Protein AF-A0A3M0W2T6-F1 (afdb_monomer_lite)

Secondary structure (DSSP, 8-state):
-----PPPP-PPPPPP----TT----SS--HHHHHHHHHHHHHHHHT-B-TTS-BSSHHHHSPPPTTT-TTHHHH-SS---HHHHHHHHHTT--SSHHHHHHHHHHHHHHHHHHS-TTSHHHHHHHHHHHHHHHHHHHH-GGGGSTT----PPPPPHHHHHHHHHHHHHTTS-SPP-----PPP-PPPPHHHHHHHHHHHHHHHTSGGGHHHHSPPPTTT-TTHHHH-SS---HHHHHHHHHTT---SHHHHHHHHHHHHHHHHHHSPTTSHHHHHHHHHHHHHHHHHHHTTPPPP-PPP----PPPP-----------------------HHHHHHHHHHHHTTBPPTT--GGG-SEEEEEEEE-TTSTT----EEEEEPPSSBSEEEEEEEEEGGG-EEEEEEEE-HHHHTSSSEEEEEEETTEEEPPBSSSS-BEEEEPPSEEEEEEEEEEEEPPTT---TTS-GGG-EEEEEEEEEEEEE-S--

pLDDT: mean 71.52, std 21.49, range [22.03, 97.12]

Structure (mmCIF, N/CA/C/O backbone):
data_AF-A0A3M0W2T6-F1
#
_entry.id   AF-A0A3M0W2T6-F1
#
loop_
_atom_site.group_PDB
_atom_site.id
_atom_site.type_symbol
_atom_site.label_atom_id
_atom_site.label_alt_id
_atom_site.label_comp_id
_atom_site.label_asym_id
_atom_site.label_entity_id
_atom_site.label_seq_id
_atom_site.pdbx_PDB_ins_code
_atom_site.Cartn_x
_atom_site.Cartn_y
_atom_site.Cartn_z
_atom_site.occupancy
_atom_site.B_iso_or_equiv
_atom_site.auth_seq_id
_atom_site.auth_comp_id
_atom_site.auth_asym_id
_atom_site.auth_atom_id
_atom_site.pdbx_PDB_model_num
ATOM 1 N N . MET A 1 1 ? -25.985 39.896 58.652 1.00 39.62 1 MET A N 1
ATOM 2 C CA . MET A 1 1 ? -26.669 38.615 58.377 1.00 39.62 1 MET A CA 1
ATOM 3 C C . MET A 1 1 ? -26.558 38.335 56.889 1.00 39.62 1 MET A C 1
ATOM 5 O O . MET A 1 1 ? -27.048 39.122 56.092 1.00 39.62 1 MET A O 1
ATOM 9 N N . SER A 1 2 ? -25.793 37.302 56.540 1.00 34.56 2 SER A N 1
ATOM 10 C CA . SER A 1 2 ? -25.470 36.899 55.167 1.00 34.56 2 SER A CA 1
ATOM 11 C C . SER A 1 2 ? -26.640 36.115 54.566 1.00 34.56 2 SER A C 1
ATOM 13 O O . SER A 1 2 ? -27.107 35.162 55.188 1.00 34.56 2 SER A O 1
ATOM 15 N N . ALA A 1 3 ? -27.129 36.516 53.391 1.00 34.72 3 ALA A N 1
ATOM 16 C CA . ALA A 1 3 ? -28.208 35.827 52.686 1.00 34.72 3 ALA A CA 1
ATOM 17 C C . ALA A 1 3 ? -27.635 34.999 51.525 1.00 34.72 3 ALA A C 1
ATOM 19 O O . ALA A 1 3 ? -27.348 35.513 50.444 1.00 34.72 3 ALA A O 1
ATOM 20 N N . SER A 1 4 ? -27.476 33.699 51.773 1.00 36.06 4 SER A N 1
ATOM 21 C CA . SER A 1 4 ? -27.103 32.679 50.792 1.00 36.06 4 SER A 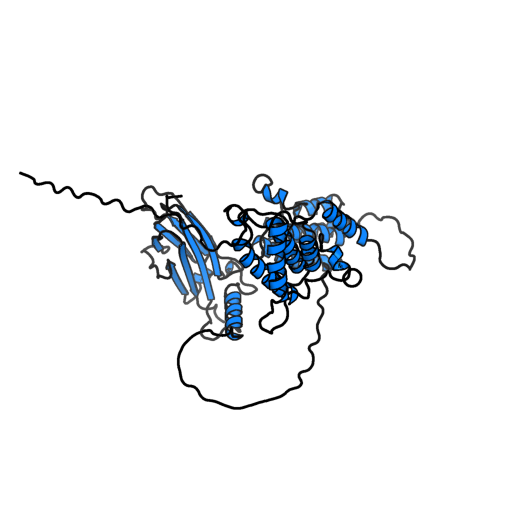CA 1
ATOM 22 C C . SER A 1 4 ? -28.200 32.484 49.739 1.00 36.06 4 SER A C 1
ATOM 24 O O . SER A 1 4 ? -29.305 32.053 50.063 1.00 36.06 4 SER A O 1
ATOM 26 N N . LYS A 1 5 ? -27.888 32.718 48.458 1.00 40.72 5 LYS A N 1
ATOM 27 C CA . LYS A 1 5 ? -28.711 32.257 47.326 1.00 40.72 5 LYS A CA 1
ATOM 28 C C . LYS A 1 5 ? -28.253 30.860 46.899 1.00 40.72 5 LYS A C 1
ATOM 30 O O . LYS A 1 5 ? -27.215 30.719 46.261 1.00 40.72 5 LYS A O 1
ATOM 35 N N . ARG A 1 6 ? -29.047 29.835 47.232 1.00 40.12 6 ARG A N 1
ATOM 36 C CA . ARG A 1 6 ? -28.992 28.508 46.595 1.00 40.12 6 ARG A CA 1
ATOM 37 C C . ARG A 1 6 ? -29.600 28.624 45.193 1.00 40.12 6 ARG A C 1
ATOM 39 O O . ARG A 1 6 ? -30.742 29.060 45.070 1.00 40.12 6 ARG A O 1
ATOM 46 N N . ARG A 1 7 ? -28.861 28.240 44.151 1.00 36.47 7 ARG A N 1
ATOM 47 C CA . ARG A 1 7 ? -29.427 27.916 42.833 1.00 36.47 7 ARG A CA 1
ATOM 48 C C . ARG A 1 7 ? -29.521 26.394 42.730 1.00 36.47 7 ARG A C 1
ATOM 50 O O . ARG A 1 7 ? -28.546 25.711 43.010 1.00 36.47 7 ARG A O 1
ATOM 57 N N . LEU A 1 8 ? -30.719 25.908 42.408 1.00 36.59 8 LEU A N 1
ATOM 58 C CA . LEU A 1 8 ? -30.988 24.529 42.007 1.00 36.59 8 LEU A CA 1
ATOM 59 C C . LEU A 1 8 ? -30.329 24.279 40.645 1.00 36.59 8 LEU A C 1
ATOM 61 O O . LEU A 1 8 ? -30.614 25.012 39.695 1.00 36.59 8 LEU A O 1
ATOM 65 N N . ASP A 1 9 ? -29.514 23.234 40.549 1.00 36.41 9 ASP A N 1
ATOM 66 C CA . ASP A 1 9 ? -29.026 22.708 39.278 1.00 36.41 9 ASP A CA 1
ATOM 67 C C . ASP A 1 9 ? -30.150 21.924 38.585 1.00 36.41 9 ASP A C 1
ATOM 69 O O . ASP A 1 9 ? -30.663 20.929 39.100 1.00 36.41 9 ASP A O 1
ATOM 73 N N . MET A 1 10 ? -30.560 22.397 37.407 1.00 39.22 10 MET A N 1
ATOM 74 C CA . MET A 1 10 ? -31.389 21.639 36.473 1.00 39.22 10 MET A CA 1
ATOM 75 C C . MET A 1 10 ? -30.482 20.641 35.750 1.00 39.22 10 MET A C 1
ATOM 77 O O . MET A 1 10 ? -29.619 21.038 34.970 1.00 39.22 10 MET A O 1
ATOM 81 N N . ALA A 1 11 ? -30.674 19.349 36.014 1.00 40.97 11 ALA A N 1
ATOM 82 C CA . ALA A 1 11 ? -29.996 18.281 35.294 1.00 40.97 11 ALA A CA 1
ATOM 83 C C . ALA A 1 11 ? -30.414 18.284 33.813 1.00 40.97 11 ALA A C 1
ATOM 85 O O . ALA A 1 11 ? -31.586 18.097 33.481 1.00 40.97 11 ALA A O 1
ATOM 86 N N . THR A 1 12 ? -29.451 18.484 32.917 1.00 40.34 12 THR A N 1
ATOM 87 C CA . THR A 1 12 ? -29.595 18.243 31.478 1.00 40.34 12 THR A CA 1
ATOM 88 C C . THR A 1 12 ? -29.694 16.733 31.219 1.00 40.34 12 THR A C 1
ATOM 90 O O . THR A 1 12 ? -28.907 15.969 31.780 1.00 40.34 12 THR A O 1
ATOM 93 N N . PRO A 1 13 ? -30.640 16.257 30.388 1.00 36.53 13 PRO A N 1
ATOM 94 C CA . PRO A 1 13 ? -30.793 14.831 30.141 1.00 36.53 13 PRO A CA 1
ATOM 95 C C . PRO A 1 13 ? -29.656 14.306 29.257 1.00 36.53 13 PRO A C 1
ATOM 97 O O . PRO A 1 13 ? -29.255 14.952 28.289 1.00 36.53 13 PRO A O 1
ATOM 100 N N . ALA A 1 14 ? -29.159 13.113 29.592 1.00 43.06 14 ALA A N 1
ATOM 101 C CA . ALA A 1 14 ? -28.154 12.390 28.819 1.00 43.06 14 ALA A CA 1
ATOM 102 C C . ALA A 1 14 ? -28.603 12.193 27.355 1.00 43.06 14 ALA A C 1
ATOM 104 O O . ALA A 1 14 ? -29.797 11.977 27.105 1.00 43.06 14 ALA A O 1
ATOM 105 N N . PRO A 1 15 ? -27.678 12.232 26.376 1.00 36.84 15 PRO A N 1
ATOM 106 C CA . PRO A 1 15 ? -28.033 12.049 24.979 1.00 36.84 15 PRO A CA 1
ATOM 107 C C . PRO A 1 15 ? -28.555 10.625 24.775 1.00 36.84 15 PRO A C 1
ATOM 109 O O . PRO A 1 15 ? -27.853 9.635 24.990 1.00 36.84 15 PRO A O 1
ATOM 112 N N . LYS A 1 16 ? -29.822 10.522 24.368 1.00 38.53 16 LYS A N 1
ATOM 113 C CA . LYS A 1 16 ? -30.429 9.264 23.938 1.00 38.53 16 LYS A CA 1
ATOM 114 C C . LYS A 1 16 ? -29.630 8.727 22.752 1.00 38.53 16 LYS A C 1
ATOM 116 O O . LYS A 1 16 ? -29.478 9.415 21.746 1.00 38.53 16 LYS A O 1
ATOM 121 N N . ARG A 1 17 ? -29.152 7.487 22.877 1.00 45.25 17 ARG A N 1
ATOM 122 C CA . ARG A 1 17 ? -28.574 6.684 21.793 1.00 45.25 17 ARG A CA 1
ATOM 123 C C . ARG A 1 17 ? -29.560 6.702 20.619 1.00 45.25 17 ARG A C 1
ATOM 125 O O . ARG A 1 17 ? -30.630 6.101 20.696 1.00 45.25 17 ARG A O 1
ATOM 132 N N . GLN A 1 18 ? -29.230 7.452 19.574 1.00 35.66 18 GLN A N 1
ATOM 133 C CA . GLN A 1 18 ? -30.055 7.560 18.379 1.00 35.66 18 GLN A CA 1
ATOM 134 C C . GLN A 1 18 ? -29.956 6.220 17.644 1.00 35.66 18 GLN A C 1
ATOM 136 O O . GLN A 1 18 ? -28.911 5.865 17.096 1.00 35.66 18 GLN A O 1
ATOM 141 N N . ARG A 1 19 ? -31.019 5.421 17.735 1.00 43.97 19 ARG A N 1
ATOM 142 C CA . ARG A 1 19 ? -31.174 4.170 16.993 1.00 43.97 19 ARG A CA 1
ATOM 143 C C . ARG A 1 19 ? -31.116 4.543 15.505 1.00 43.97 19 ARG A C 1
ATOM 145 O O . ARG A 1 19 ? -31.880 5.399 15.077 1.00 43.97 19 ARG A O 1
ATOM 152 N N . ARG A 1 20 ? -30.151 3.997 14.755 1.00 41.75 20 ARG A N 1
ATOM 153 C CA . ARG A 1 20 ? -29.981 4.269 13.316 1.00 41.75 20 ARG A CA 1
ATOM 154 C C . ARG A 1 20 ? -31.246 3.808 12.585 1.00 41.75 20 ARG A C 1
ATOM 156 O O . ARG A 1 20 ? -31.515 2.614 12.563 1.00 41.75 20 ARG A O 1
ATOM 163 N N . GLU A 1 21 ? -32.023 4.743 12.049 1.00 42.97 21 GLU A N 1
ATOM 164 C CA . GLU A 1 21 ? -33.381 4.478 11.547 1.00 42.97 21 GLU A CA 1
ATOM 165 C C . GLU A 1 21 ? -33.466 3.806 10.160 1.00 42.97 21 GLU A C 1
ATOM 167 O O . GLU A 1 21 ? -34.556 3.396 9.793 1.00 42.97 21 GLU A O 1
ATOM 172 N N . ASP A 1 22 ? -32.371 3.564 9.425 1.00 54.69 22 ASP A N 1
ATOM 173 C CA . ASP A 1 22 ? -32.460 3.095 8.020 1.00 54.69 22 ASP A CA 1
ATOM 174 C C . ASP A 1 22 ? -31.699 1.794 7.708 1.00 54.69 22 ASP A C 1
ATOM 176 O O . ASP A 1 22 ? -31.161 1.597 6.614 1.00 54.69 22 ASP A O 1
ATOM 180 N N . ASN A 1 23 ? -31.635 0.882 8.667 1.00 55.94 23 ASN A N 1
ATOM 181 C CA . ASN A 1 23 ? -31.077 -0.445 8.440 1.00 55.94 23 ASN A CA 1
ATOM 182 C C . ASN A 1 23 ? -32.161 -1.369 7.858 1.00 55.94 23 ASN A C 1
ATOM 184 O O . ASN A 1 23 ? -33.242 -1.482 8.424 1.00 55.94 23 ASN A O 1
ATOM 188 N N . HIS A 1 24 ? -31.898 -1.991 6.704 1.00 68.94 24 HIS A N 1
ATOM 189 C CA . HIS A 1 24 ? -32.890 -2.751 5.920 1.00 68.94 24 HIS A CA 1
ATOM 190 C C . HIS A 1 24 ? -32.665 -4.272 5.982 1.00 68.94 24 HIS A C 1
ATOM 192 O O . HIS A 1 24 ? -33.065 -5.001 5.067 1.00 68.94 24 HIS A O 1
ATOM 198 N N . TRP A 1 25 ? -31.984 -4.764 7.016 1.00 74.12 25 TRP A N 1
ATOM 199 C CA . TRP A 1 25 ? -31.861 -6.203 7.231 1.00 74.12 25 TRP A CA 1
ATOM 200 C C . TRP A 1 25 ? -33.131 -6.780 7.876 1.00 74.12 25 TRP A C 1
ATOM 202 O O . TRP A 1 25 ? -33.803 -6.084 8.636 1.00 74.12 25 TRP A O 1
ATOM 212 N N . PRO A 1 26 ? -33.490 -8.036 7.557 1.00 71.19 26 PRO A N 1
ATOM 213 C CA . PRO A 1 26 ? -34.607 -8.732 8.197 1.00 71.19 26 PRO A CA 1
ATOM 214 C C . PRO A 1 26 ? -34.342 -8.954 9.696 1.00 71.19 26 PRO A C 1
ATOM 216 O O . PRO A 1 26 ? -33.192 -9.116 10.102 1.00 71.19 26 PRO A O 1
ATOM 219 N N . ASP A 1 27 ? -35.407 -9.052 10.502 1.00 72.69 27 ASP A N 1
ATOM 220 C CA . ASP A 1 27 ? -35.320 -9.356 11.946 1.00 72.69 27 ASP A CA 1
ATOM 221 C C . ASP A 1 27 ? -34.632 -10.702 12.232 1.00 72.69 27 ASP A C 1
ATOM 223 O O . ASP A 1 27 ? -34.119 -10.945 13.323 1.00 72.69 27 ASP A O 1
ATOM 227 N N . THR A 1 28 ? -34.637 -11.613 11.259 1.00 81.19 28 THR A N 1
ATOM 228 C CA . THR A 1 28 ? -33.917 -12.884 11.320 1.00 81.19 28 THR A CA 1
ATOM 229 C C . THR A 1 28 ? -33.245 -13.137 9.983 1.00 81.19 28 THR A C 1
ATOM 231 O O . THR A 1 28 ? -33.900 -13.166 8.941 1.00 81.19 28 THR A O 1
ATOM 234 N N . GLU A 1 29 ? -31.931 -13.329 10.019 1.00 89.06 29 GLU A N 1
ATOM 235 C CA . GLU A 1 29 ? -31.155 -13.698 8.845 1.00 89.06 29 GLU A CA 1
ATOM 236 C C . GLU A 1 29 ? -31.266 -15.208 8.594 1.00 89.06 29 GLU A C 1
ATOM 238 O O . GLU A 1 29 ? -30.839 -16.033 9.401 1.00 89.06 29 GLU A O 1
ATOM 243 N N . THR A 1 30 ? -31.874 -15.562 7.464 1.00 92.69 30 THR A N 1
ATOM 244 C CA . THR A 1 30 ? -32.002 -16.935 6.948 1.00 92.69 30 THR A CA 1
ATOM 245 C C . THR A 1 30 ? -31.471 -17.029 5.522 1.00 92.69 30 THR A C 1
ATOM 247 O O . THR A 1 30 ? -31.400 -16.019 4.817 1.00 92.69 30 THR A O 1
ATOM 250 N N . ALA A 1 31 ? -31.202 -18.247 5.044 1.00 92.88 31 ALA A N 1
ATOM 251 C CA . ALA A 1 31 ? -30.764 -18.480 3.670 1.00 92.88 31 ALA A CA 1
ATOM 252 C C . ALA A 1 31 ? -31.720 -17.875 2.621 1.00 92.88 31 ALA A C 1
ATOM 254 O O . ALA A 1 31 ? -31.253 -17.317 1.627 1.00 92.88 31 ALA A O 1
ATOM 255 N N . GLU A 1 32 ? -33.042 -17.905 2.835 1.00 92.81 32 GLU A N 1
ATOM 256 C CA . GLU A 1 32 ? -34.013 -17.291 1.917 1.00 92.81 32 GLU A CA 1
ATOM 257 C C . GLU A 1 32 ? -33.889 -15.764 1.898 1.00 92.81 32 GLU A C 1
ATOM 259 O O . GLU A 1 32 ? -33.877 -15.143 0.831 1.00 92.81 32 GLU A O 1
ATOM 264 N N . THR A 1 33 ? -33.756 -15.140 3.071 1.00 93.12 33 THR A N 1
ATOM 265 C CA . THR A 1 33 ? -33.615 -13.680 3.173 1.00 93.12 33 THR A CA 1
ATOM 266 C C . THR A 1 33 ? -32.267 -13.181 2.642 1.00 93.12 33 THR A C 1
ATOM 268 O O . THR A 1 33 ? -32.219 -12.160 1.947 1.00 93.12 33 THR A O 1
ATOM 271 N N . THR A 1 34 ? -31.185 -13.930 2.883 1.00 95.06 34 THR A N 1
ATOM 272 C CA . THR A 1 34 ? -29.858 -13.708 2.297 1.00 95.06 34 THR A CA 1
ATOM 273 C C . THR A 1 34 ? -29.924 -13.831 0.779 1.00 95.06 34 THR A C 1
ATOM 275 O O . THR A 1 34 ? -29.408 -12.967 0.074 1.00 95.06 34 THR A O 1
ATOM 278 N N . THR A 1 35 ? -30.624 -14.846 0.263 1.00 95.69 35 THR A N 1
ATOM 279 C CA . THR A 1 35 ? -30.839 -15.048 -1.177 1.00 95.69 35 THR A CA 1
ATOM 280 C C . THR A 1 35 ? -31.568 -13.863 -1.797 1.00 95.69 35 THR A C 1
ATOM 282 O O . THR A 1 35 ? -31.070 -13.255 -2.745 1.00 95.69 35 THR A O 1
ATOM 285 N N . ALA A 1 36 ? -32.706 -13.463 -1.227 1.00 95.56 36 ALA A N 1
ATOM 286 C CA . ALA A 1 36 ? -33.485 -12.334 -1.725 1.00 95.56 36 ALA A CA 1
ATOM 287 C C . ALA A 1 36 ? -32.683 -11.020 -1.714 1.00 95.56 36 ALA A C 1
ATOM 289 O O . ALA A 1 36 ? -32.760 -10.231 -2.657 1.00 95.56 36 ALA A O 1
ATOM 290 N N . THR A 1 37 ? -31.895 -10.779 -0.665 1.00 95.31 37 THR A N 1
ATOM 291 C CA . THR A 1 37 ? -31.088 -9.557 -0.518 1.00 95.31 37 THR A CA 1
ATOM 292 C C . THR A 1 37 ? -29.864 -9.563 -1.435 1.00 95.31 37 THR A C 1
ATOM 294 O O . THR A 1 37 ? -29.599 -8.569 -2.113 1.00 95.31 37 THR A O 1
ATOM 297 N N . GLY A 1 38 ? -29.168 -10.696 -1.544 1.00 96.06 38 GLY A N 1
ATOM 298 C CA . GLY A 1 38 ? -28.050 -10.877 -2.467 1.00 96.06 38 GLY A CA 1
ATOM 299 C C . GLY A 1 38 ? -28.473 -10.719 -3.928 1.00 96.06 38 GLY A C 1
ATOM 300 O O . GLY A 1 38 ? -27.833 -9.980 -4.673 1.00 96.06 38 GLY A O 1
ATOM 301 N N . LEU A 1 39 ? -29.605 -11.304 -4.338 1.00 96.25 39 LEU A N 1
ATOM 302 C CA . LEU A 1 39 ? -30.125 -11.161 -5.705 1.00 96.25 39 LEU A CA 1
ATOM 303 C C . LEU A 1 39 ? -30.499 -9.711 -6.046 1.00 96.25 39 LEU A C 1
ATOM 305 O O . LEU A 1 39 ? -30.279 -9.273 -7.178 1.00 96.25 39 LEU A O 1
ATOM 309 N N . LYS A 1 40 ? -30.993 -8.925 -5.077 1.00 96.31 40 LYS A N 1
ATOM 310 C CA . LYS A 1 40 ? -31.205 -7.477 -5.270 1.00 96.31 40 LYS A CA 1
ATOM 311 C C . LYS A 1 40 ? -29.896 -6.761 -5.607 1.00 96.31 40 LYS A C 1
ATOM 313 O O . LYS A 1 40 ? -29.878 -5.954 -6.540 1.00 96.31 40 LYS A O 1
ATOM 318 N N . PHE A 1 41 ? -28.810 -7.078 -4.899 1.00 97.00 41 PHE A N 1
ATOM 319 C CA . PHE A 1 41 ? -27.490 -6.519 -5.194 1.00 97.00 41 PHE A CA 1
ATOM 320 C C . PHE A 1 41 ? -26.983 -6.944 -6.577 1.00 97.00 41 PHE A C 1
ATOM 322 O O . PHE A 1 41 ? -26.554 -6.093 -7.353 1.00 97.00 41 PHE A O 1
ATOM 329 N N . ILE A 1 42 ? -27.087 -8.230 -6.926 1.00 97.12 42 ILE A N 1
ATOM 330 C CA . ILE A 1 42 ? -26.665 -8.746 -8.240 1.00 97.12 42 ILE A CA 1
ATOM 331 C C . ILE A 1 42 ? -27.432 -8.043 -9.369 1.00 97.12 42 ILE A C 1
ATOM 333 O O . ILE A 1 42 ? -26.832 -7.581 -10.342 1.00 97.12 42 ILE A O 1
ATOM 337 N N . ALA A 1 43 ? -28.746 -7.867 -9.216 1.00 95.19 43 ALA A N 1
ATOM 338 C CA . ALA A 1 43 ? -29.568 -7.151 -10.184 1.00 95.19 43 ALA A CA 1
ATOM 339 C C . ALA A 1 43 ? -29.186 -5.663 -10.298 1.00 95.19 43 ALA A C 1
ATOM 341 O O . ALA A 1 43 ? -29.167 -5.112 -11.401 1.00 95.19 43 ALA A O 1
ATOM 342 N N . GLN A 1 44 ? -28.863 -5.000 -9.181 1.00 95.50 44 GLN A N 1
ATOM 343 C CA . GLN A 1 44 ? -28.337 -3.631 -9.188 1.00 95.50 44 GLN A CA 1
ATOM 344 C C . GLN A 1 44 ? -26.992 -3.554 -9.924 1.00 95.50 44 GLN A C 1
ATOM 346 O O . GLN A 1 44 ? -26.766 -2.633 -10.712 1.00 95.50 44 GLN A O 1
ATOM 351 N N . LEU A 1 45 ? -26.115 -4.533 -9.707 1.00 94.44 45 LEU A N 1
ATOM 352 C CA . LEU A 1 45 ? -24.791 -4.579 -10.312 1.00 94.44 45 LEU A CA 1
ATOM 353 C C . LEU A 1 45 ? -24.861 -4.785 -11.831 1.00 94.44 45 LEU A C 1
ATOM 355 O O . LEU A 1 45 ? -24.203 -4.062 -12.572 1.00 94.44 45 LEU A O 1
ATOM 359 N N . LYS A 1 46 ? -25.733 -5.686 -12.303 1.00 93.44 46 LYS A N 1
ATOM 360 C CA . LYS A 1 46 ? -25.980 -5.928 -13.738 1.00 93.44 46 LYS A CA 1
ATOM 361 C C . LYS A 1 46 ? -26.506 -4.698 -14.487 1.00 93.44 46 LYS A C 1
ATOM 363 O O . LYS A 1 46 ? -26.267 -4.570 -15.682 1.00 93.44 46 LYS A O 1
ATOM 368 N N . ARG A 1 47 ? -27.192 -3.779 -13.797 1.00 94.06 47 ARG A N 1
ATOM 369 C CA . ARG A 1 47 ? -27.664 -2.500 -14.366 1.00 94.06 47 ARG A CA 1
ATOM 370 C C . ARG A 1 47 ? -26.665 -1.351 -14.222 1.00 94.06 47 ARG A C 1
ATOM 372 O O . ARG A 1 47 ? -26.929 -0.259 -14.715 1.00 94.06 47 ARG A O 1
ATOM 379 N N . SER A 1 48 ? -25.557 -1.557 -13.515 1.00 90.88 48 SER A N 1
ATOM 380 C CA . SER A 1 48 ? -24.587 -0.496 -13.256 1.00 90.88 48 SER A CA 1
ATOM 381 C C . SER A 1 48 ? -23.727 -0.224 -14.489 1.00 90.88 48 SER A C 1
ATOM 383 O O . SER A 1 48 ? -23.188 -1.143 -15.110 1.00 90.88 48 SER A O 1
ATOM 385 N N . THR A 1 49 ? -23.568 1.057 -14.816 1.00 91.25 49 THR A N 1
ATOM 386 C CA . THR A 1 49 ? -22.757 1.522 -15.944 1.00 91.25 49 THR A CA 1
ATOM 387 C C . THR A 1 49 ? -21.681 2.499 -15.487 1.00 91.25 49 THR A C 1
ATOM 389 O O . THR A 1 49 ? -21.790 3.132 -14.433 1.00 91.25 49 THR A O 1
ATOM 392 N N . ASP A 1 50 ? -20.632 2.649 -16.287 1.00 82.62 50 ASP A N 1
ATOM 393 C CA . ASP A 1 50 ? -19.675 3.734 -16.123 1.00 82.62 50 ASP A CA 1
ATOM 394 C C . ASP A 1 50 ? -20.230 5.068 -16.664 1.00 82.62 50 ASP A C 1
ATOM 396 O O . ASP A 1 50 ? -21.383 5.174 -17.090 1.00 82.62 50 ASP A O 1
ATOM 400 N N . LYS A 1 51 ? -19.395 6.115 -16.643 1.00 82.31 51 LYS A N 1
ATOM 401 C CA . LYS A 1 51 ? -19.768 7.467 -17.097 1.00 82.31 51 LYS A CA 1
ATOM 402 C C . LYS A 1 51 ? -20.099 7.544 -18.593 1.00 82.31 51 LYS A C 1
ATOM 404 O O . LYS A 1 51 ? -20.704 8.522 -19.014 1.00 82.31 51 LYS A O 1
ATOM 409 N N . SER A 1 52 ? -19.674 6.560 -19.382 1.00 83.19 52 SER A N 1
ATOM 410 C CA . SER A 1 52 ? -19.959 6.463 -20.814 1.00 83.19 52 SER A CA 1
ATOM 411 C C . SER A 1 52 ? -21.219 5.647 -21.119 1.00 83.19 52 SER A C 1
ATOM 413 O O . SER A 1 52 ? -21.628 5.571 -22.272 1.00 83.19 52 SER A O 1
ATOM 415 N N . GLY A 1 53 ? -21.850 5.052 -20.098 1.00 86.12 53 GLY A N 1
ATOM 416 C CA . GLY A 1 53 ? -22.996 4.156 -20.262 1.00 86.12 53 GLY A CA 1
ATOM 417 C C . GLY A 1 53 ? -22.610 2.698 -20.538 1.00 86.12 53 GLY A C 1
ATOM 418 O O . GLY A 1 53 ? -23.494 1.867 -20.729 1.00 86.12 53 GLY A O 1
ATOM 419 N N . ARG A 1 54 ? -21.316 2.353 -20.520 1.00 91.69 54 ARG A N 1
ATOM 420 C CA . ARG A 1 54 ? -20.841 0.971 -20.675 1.00 91.69 54 ARG A CA 1
ATOM 421 C C . ARG A 1 54 ? -21.100 0.183 -19.390 1.00 91.69 54 ARG A C 1
ATOM 423 O O . ARG A 1 54 ? -20.813 0.667 -18.295 1.00 91.69 54 ARG A O 1
ATOM 430 N N . GLY A 1 55 ? -21.641 -1.027 -19.513 1.00 87.50 55 GLY A N 1
ATOM 431 C CA . GLY A 1 55 ? -21.882 -1.916 -18.372 1.00 87.50 55 GLY A CA 1
ATOM 432 C C . GLY A 1 55 ? -20.578 -2.358 -17.705 1.00 87.50 55 GLY A C 1
ATOM 433 O O . GLY A 1 55 ? -19.657 -2.793 -18.387 1.00 87.50 55 GLY A O 1
ATOM 434 N N . ILE A 1 56 ? -20.509 -2.276 -16.374 1.00 89.75 56 ILE A N 1
ATOM 435 C CA . ILE A 1 56 ? -19.266 -2.550 -15.622 1.00 89.75 56 ILE A CA 1
ATOM 436 C C . ILE A 1 56 ? -19.099 -4.020 -15.220 1.00 89.75 56 ILE A C 1
ATOM 438 O O . ILE A 1 56 ? -18.013 -4.433 -14.833 1.00 89.75 56 ILE A O 1
ATOM 442 N N . VAL A 1 57 ? -20.174 -4.815 -15.263 1.00 90.38 57 VAL A N 1
ATOM 443 C CA . VAL A 1 57 ? -20.158 -6.194 -14.741 1.00 90.38 57 VAL A CA 1
ATOM 444 C C . VAL A 1 57 ? -19.821 -7.244 -15.798 1.00 90.38 57 VAL A C 1
ATOM 446 O O . VAL A 1 57 ? -19.559 -8.386 -15.438 1.00 90.38 57 VAL A O 1
ATOM 449 N N . GLY A 1 58 ? -19.801 -6.875 -17.084 1.00 86.31 58 GLY A N 1
ATOM 450 C CA . GLY A 1 58 ? -19.703 -7.826 -18.198 1.00 86.31 58 GLY A CA 1
ATOM 451 C C . GLY A 1 58 ? -18.540 -8.815 -18.064 1.00 86.31 58 GLY A C 1
ATOM 452 O O . GLY A 1 58 ? -18.757 -10.017 -18.154 1.00 86.31 58 GLY A O 1
ATOM 453 N N . ALA A 1 59 ? -17.339 -8.325 -17.740 1.00 86.94 59 ALA A N 1
ATOM 454 C CA . ALA A 1 59 ? -16.134 -9.149 -17.572 1.00 86.94 59 ALA A CA 1
ATOM 455 C C . ALA A 1 59 ? -16.105 -10.004 -16.284 1.00 86.94 59 ALA A C 1
ATOM 457 O O . ALA A 1 59 ? -15.156 -10.750 -16.066 1.00 86.94 59 ALA A O 1
ATOM 458 N N . PHE A 1 60 ? -17.110 -9.873 -15.414 1.00 92.25 60 PHE A N 1
ATOM 459 C CA . PHE A 1 60 ? -17.201 -10.560 -14.122 1.00 92.25 60 PHE A CA 1
ATOM 460 C C . PHE A 1 60 ? -18.347 -11.570 -14.072 1.00 92.25 60 PHE A C 1
ATOM 462 O O . PHE A 1 60 ? -18.463 -12.288 -13.079 1.00 92.25 60 PHE A O 1
ATOM 469 N N . LEU A 1 61 ? -19.214 -11.604 -15.093 1.00 83.38 61 LEU A N 1
ATOM 470 C CA . LEU A 1 61 ? -20.352 -12.523 -15.153 1.00 83.38 61 LEU A CA 1
ATOM 471 C C . LEU A 1 61 ? -19.866 -13.965 -15.131 1.00 83.38 61 LEU A C 1
ATOM 473 O O . LEU A 1 61 ? -20.161 -14.703 -14.191 1.00 83.38 61 LEU A O 1
ATOM 477 N N . ASP A 1 62 ? -19.024 -14.309 -16.095 1.00 85.25 62 ASP A N 1
ATOM 478 C CA . ASP A 1 62 ? -18.522 -15.659 -16.285 1.00 85.25 62 ASP A CA 1
ATOM 479 C C . ASP A 1 62 ? -17.004 -15.694 -16.131 1.00 85.25 62 ASP A C 1
ATOM 481 O O . ASP A 1 62 ? -16.313 -14.682 -16.266 1.00 85.25 62 ASP A O 1
ATOM 485 N N . LEU A 1 63 ? -16.481 -16.870 -15.787 1.00 76.12 63 LEU A N 1
ATOM 486 C CA . LEU A 1 63 ? -15.040 -17.052 -15.703 1.00 76.12 63 LEU A CA 1
ATOM 487 C C . LEU A 1 63 ? -14.413 -16.958 -17.105 1.00 76.12 63 LEU A C 1
ATOM 489 O O . LEU A 1 63 ? -15.029 -17.429 -18.063 1.00 76.12 63 LEU A O 1
ATOM 493 N N . PRO A 1 64 ? -13.175 -16.438 -17.230 1.00 78.75 64 PRO A N 1
ATOM 494 C CA . PRO A 1 64 ? -12.431 -16.504 -18.485 1.00 78.75 64 PRO A CA 1
ATOM 495 C C . PRO A 1 64 ? -12.361 -17.943 -18.999 1.00 78.75 64 PRO A C 1
ATOM 497 O O . PRO A 1 64 ? -12.216 -18.870 -18.195 1.00 78.75 64 PRO A O 1
ATOM 500 N N . ASP A 1 65 ? -12.439 -18.164 -20.311 1.00 80.44 65 ASP A N 1
ATOM 501 C CA . ASP A 1 65 ? -12.308 -19.522 -20.836 1.00 80.44 65 ASP A CA 1
ATOM 502 C C . ASP A 1 65 ? -10.940 -20.114 -20.457 1.00 80.44 65 ASP A C 1
ATOM 504 O O . ASP A 1 65 ? -9.900 -19.457 -20.522 1.00 80.44 65 ASP A O 1
ATOM 508 N N . ARG A 1 66 ? -10.938 -21.372 -20.009 1.00 70.69 66 ARG A N 1
ATOM 509 C CA . ARG A 1 66 ? -9.732 -22.027 -19.482 1.00 70.69 66 ARG A CA 1
ATOM 510 C C . ARG A 1 66 ? -8.708 -22.358 -20.566 1.00 70.69 66 ARG A C 1
ATOM 512 O O . ARG A 1 66 ? -7.529 -22.488 -20.243 1.00 70.69 66 ARG A O 1
ATOM 519 N N . HIS A 1 67 ? -9.143 -22.533 -21.807 1.00 65.81 67 HIS A N 1
ATOM 520 C CA . HIS A 1 67 ? -8.269 -22.813 -22.940 1.00 65.81 67 HIS A CA 1
ATOM 521 C C . HIS A 1 67 ? -7.679 -21.520 -23.504 1.00 65.81 67 HIS A C 1
ATOM 523 O O . HIS A 1 67 ? -6.508 -21.513 -23.874 1.00 65.81 67 HIS A O 1
ATOM 529 N N . GLU A 1 68 ? -8.459 -20.437 -23.524 1.00 60.38 68 GLU A N 1
ATOM 530 C CA . GLU A 1 68 ? -8.003 -19.113 -23.965 1.00 60.38 68 GLU A CA 1
ATOM 531 C C . GLU A 1 68 ? -7.110 -18.416 -22.927 1.00 60.38 68 GLU A C 1
ATOM 533 O O . GLU A 1 68 ? -6.112 -17.800 -23.297 1.00 60.38 68 GLU A O 1
ATOM 538 N N . TYR A 1 69 ? -7.421 -18.569 -21.635 1.00 64.62 69 TYR A N 1
ATOM 539 C CA . TYR A 1 69 ? -6.708 -17.938 -20.516 1.00 64.62 69 TYR A CA 1
ATOM 540 C C . TYR A 1 69 ? -6.167 -18.971 -19.514 1.00 64.62 69 TYR A C 1
ATOM 542 O O . TYR A 1 69 ? -6.537 -18.971 -18.335 1.00 64.62 69 TYR A O 1
ATOM 550 N N . PRO A 1 70 ? -5.289 -19.901 -19.932 1.00 66.25 70 PRO A N 1
ATOM 551 C CA . PRO A 1 70 ? -4.770 -20.938 -19.044 1.00 66.25 70 PRO A CA 1
ATOM 552 C C . PRO A 1 70 ? -3.890 -20.371 -17.919 1.00 66.25 70 PRO A C 1
ATOM 554 O O . PRO A 1 70 ? -3.789 -20.986 -16.858 1.00 66.25 70 PRO A O 1
ATOM 557 N N . ASP A 1 71 ? -3.264 -19.214 -18.135 1.00 61.97 71 ASP A N 1
ATOM 558 C CA . ASP A 1 71 ? -2.447 -18.465 -17.177 1.00 61.97 71 ASP A CA 1
ATOM 559 C C . ASP A 1 71 ? -3.286 -17.846 -16.048 1.00 61.97 71 ASP A C 1
ATOM 561 O O . ASP A 1 71 ? -2.863 -17.878 -14.890 1.00 61.97 71 ASP A O 1
ATOM 565 N N . TYR A 1 72 ? -4.515 -17.401 -16.339 1.00 65.56 72 TYR A N 1
ATOM 566 C CA . TYR A 1 72 ? -5.471 -16.963 -15.317 1.00 65.56 72 TYR A CA 1
ATOM 567 C C . TYR A 1 72 ? -5.690 -18.057 -14.264 1.00 65.56 72 TYR A C 1
ATOM 569 O O . TYR A 1 72 ? -5.583 -17.814 -13.066 1.00 65.56 72 TYR A O 1
ATOM 577 N N . TYR A 1 73 ? -5.887 -19.304 -14.699 1.00 74.19 73 TYR A N 1
ATOM 578 C CA . TYR A 1 73 ? -6.086 -20.456 -13.809 1.00 74.19 73 TYR A CA 1
ATOM 579 C C . TYR A 1 73 ? -4.798 -21.012 -13.183 1.00 74.19 73 TYR A C 1
ATOM 581 O O . TYR A 1 73 ? -4.867 -21.956 -12.386 1.00 74.19 73 TYR A O 1
ATOM 589 N N . GLN A 1 74 ? -3.634 -20.476 -13.557 1.00 66.31 74 GLN A N 1
ATOM 590 C CA . GLN A 1 74 ? -2.359 -20.744 -12.888 1.00 66.31 74 GLN A CA 1
ATOM 591 C C . GLN A 1 74 ? -2.108 -19.744 -11.760 1.00 66.31 74 GLN A C 1
ATOM 593 O O . GLN A 1 74 ? -1.571 -20.131 -10.726 1.00 66.31 74 GLN A O 1
ATOM 598 N N . GLN A 1 75 ? -2.508 -18.486 -11.950 1.00 60.75 75 GLN A N 1
ATOM 599 C CA . GLN A 1 75 ? -2.303 -17.410 -10.980 1.00 60.75 75 GLN A CA 1
ATOM 600 C C . GLN A 1 75 ? -3.444 -17.319 -9.961 1.00 60.75 75 GLN A C 1
ATOM 602 O O . GLN A 1 75 ? -3.206 -17.124 -8.771 1.00 60.75 75 GLN A O 1
ATOM 607 N N . ILE A 1 76 ? -4.689 -17.508 -10.403 1.00 74.62 76 ILE A N 1
ATOM 608 C CA . ILE A 1 76 ? -5.876 -17.343 -9.566 1.00 74.62 76 ILE A CA 1
ATOM 609 C C . ILE A 1 76 ? -6.310 -18.686 -8.981 1.00 74.62 76 ILE A C 1
ATOM 611 O O . ILE A 1 76 ? -6.839 -19.567 -9.660 1.00 74.62 76 ILE A O 1
ATOM 615 N N . ALA A 1 77 ? -6.097 -18.823 -7.671 1.00 72.94 77 ALA A N 1
ATOM 616 C CA . ALA A 1 77 ? -6.305 -20.063 -6.928 1.00 72.94 77 ALA A CA 1
ATOM 617 C C . ALA A 1 77 ? -7.754 -20.499 -6.787 1.00 72.94 77 ALA A C 1
ATOM 619 O O . ALA A 1 77 ? -8.061 -21.691 -6.839 1.00 72.94 77 ALA A O 1
ATOM 620 N N . MET A 1 78 ? -8.635 -19.526 -6.591 1.00 74.81 78 MET A N 1
ATOM 621 C CA . MET A 1 78 ? -10.055 -19.758 -6.403 1.00 74.81 78 MET A CA 1
ATOM 622 C C . MET A 1 78 ? -10.826 -18.830 -7.341 1.00 74.81 78 MET A C 1
ATOM 624 O O . MET A 1 78 ? -11.266 -17.765 -6.907 1.00 74.81 78 MET A O 1
ATOM 628 N N . PRO A 1 79 ? -10.945 -19.194 -8.633 1.00 79.94 79 PRO A N 1
ATOM 629 C CA . PRO A 1 79 ? -11.773 -18.462 -9.579 1.00 79.94 79 PRO A CA 1
ATOM 630 C C . PRO A 1 79 ? -13.227 -18.447 -9.103 1.00 79.94 79 PRO A C 1
ATOM 632 O O . PRO A 1 79 ? -13.793 -19.494 -8.787 1.00 79.94 79 PRO A O 1
ATOM 635 N N . LEU A 1 80 ? -13.820 -17.259 -9.060 1.00 80.31 80 LEU A N 1
ATOM 636 C CA . LEU A 1 80 ? -15.247 -17.049 -8.841 1.00 80.31 80 LEU A CA 1
ATOM 637 C C . LEU A 1 80 ? -15.753 -16.041 -9.866 1.00 80.31 80 LEU A C 1
ATOM 639 O O . LEU A 1 80 ? -15.016 -15.134 -10.257 1.00 80.31 80 LEU A O 1
ATOM 643 N N . SER A 1 81 ? -17.017 -16.190 -10.247 1.00 89.69 81 SER A N 1
ATOM 644 C CA . SER A 1 81 ? -17.729 -15.259 -11.115 1.00 89.69 81 SER A CA 1
ATOM 645 C C . SER A 1 81 ? -19.065 -14.851 -10.494 1.00 89.69 81 SER A C 1
ATOM 647 O O . SER A 1 81 ? -19.562 -15.495 -9.566 1.00 89.69 81 SER A O 1
ATOM 649 N N . VAL A 1 82 ? -19.658 -13.774 -11.004 1.00 90.94 82 VAL A N 1
ATOM 650 C CA . VAL A 1 82 ? -20.956 -13.266 -10.545 1.00 90.94 82 VAL A CA 1
ATOM 651 C C . VAL A 1 82 ? -22.065 -14.283 -10.828 1.00 90.94 82 VAL A C 1
ATOM 653 O O . VAL A 1 82 ? -22.903 -14.484 -9.954 1.00 90.94 82 VAL A O 1
ATOM 656 N N . THR A 1 83 ? -22.036 -14.983 -11.969 1.00 89.88 83 THR A N 1
ATOM 657 C CA . THR A 1 83 ? -22.975 -16.078 -12.281 1.00 89.88 83 THR A CA 1
ATOM 658 C C . THR A 1 83 ? -22.884 -17.200 -11.241 1.00 89.88 83 THR A C 1
ATOM 660 O O . THR A 1 83 ? -23.901 -17.631 -10.710 1.00 89.88 83 THR A O 1
ATOM 663 N N . MET A 1 84 ? -21.672 -17.623 -10.852 1.00 92.12 84 MET A N 1
ATOM 664 C CA . MET A 1 84 ? -21.501 -18.666 -9.826 1.00 92.12 84 MET A CA 1
ATOM 665 C C . MET A 1 84 ? -22.067 -18.246 -8.461 1.00 92.12 84 MET A C 1
ATOM 667 O O . MET A 1 84 ? -22.631 -19.066 -7.737 1.00 92.12 84 MET A O 1
ATOM 671 N N . ILE A 1 85 ? -21.897 -16.973 -8.096 1.00 95.62 85 ILE A N 1
ATOM 672 C CA . ILE A 1 85 ? -22.440 -16.406 -6.856 1.00 95.62 85 ILE A CA 1
ATOM 673 C C . ILE A 1 85 ? -23.971 -16.332 -6.926 1.00 95.62 85 ILE A C 1
ATOM 675 O O . ILE A 1 85 ? -24.648 -16.682 -5.961 1.00 95.62 85 ILE A O 1
ATOM 679 N N . GLU A 1 86 ? -24.525 -15.912 -8.062 1.00 94.94 86 GLU A N 1
ATOM 680 C CA . GLU A 1 86 ? -25.968 -15.876 -8.311 1.00 94.94 86 GLU A CA 1
ATOM 681 C C . GLU A 1 86 ? -26.592 -17.277 -8.236 1.00 94.94 86 GLU A C 1
ATOM 683 O O . GLU A 1 86 ? -27.604 -17.462 -7.562 1.00 94.94 86 GLU A O 1
ATOM 688 N N . ASP A 1 87 ? -25.949 -18.292 -8.814 1.00 92.88 87 ASP A N 1
ATOM 689 C CA . ASP A 1 87 ? -26.375 -19.690 -8.702 1.00 92.88 87 ASP A CA 1
ATOM 690 C C . ASP A 1 87 ? -26.327 -20.192 -7.256 1.00 92.88 87 ASP A C 1
ATOM 692 O O . ASP A 1 87 ? -27.246 -20.871 -6.791 1.00 92.88 87 ASP A O 1
ATOM 696 N N . LYS A 1 88 ? -25.273 -19.836 -6.513 1.00 94.81 88 LYS A N 1
ATOM 697 C CA . LYS A 1 88 ? -25.129 -20.195 -5.098 1.00 94.81 88 LYS A CA 1
ATOM 698 C C . LYS A 1 88 ? -26.210 -19.530 -4.233 1.00 94.81 88 LYS A C 1
ATOM 700 O O . LYS A 1 88 ? -26.719 -20.178 -3.317 1.00 94.81 88 LYS A O 1
ATOM 705 N N . LEU A 1 89 ? -26.612 -18.295 -4.549 1.00 95.75 89 LEU A N 1
ATOM 706 C CA . LEU A 1 89 ? -27.788 -17.647 -3.957 1.00 95.75 89 LEU A CA 1
ATOM 707 C C . LEU A 1 89 ? -29.070 -18.411 -4.311 1.00 95.75 89 LEU A C 1
ATOM 709 O O . LEU A 1 89 ? -29.785 -18.826 -3.411 1.00 95.75 89 LEU A O 1
ATOM 713 N N . ASN A 1 90 ? -29.337 -18.672 -5.594 1.00 95.06 90 ASN A N 1
ATOM 714 C CA . ASN A 1 90 ? -30.557 -19.361 -6.042 1.00 95.06 90 ASN A CA 1
ATOM 715 C C . ASN A 1 90 ? -30.731 -20.762 -5.429 1.00 95.06 90 ASN A C 1
ATOM 717 O O . ASN A 1 90 ? -31.850 -21.234 -5.252 1.00 95.06 90 ASN A O 1
ATOM 721 N N . GLN A 1 91 ? -29.627 -21.424 -5.082 1.00 93.56 91 GLN A N 1
ATOM 722 C CA . GLN A 1 91 ? -29.613 -22.730 -4.420 1.00 93.56 91 GLN A CA 1
ATOM 723 C C . GLN A 1 91 ? -29.689 -22.643 -2.884 1.00 93.56 91 GLN A C 1
ATOM 725 O O . GLN A 1 91 ? -29.576 -23.672 -2.218 1.00 93.56 91 GLN A O 1
ATOM 730 N N . GLY A 1 92 ? -29.815 -21.442 -2.307 1.00 92.81 92 GLY A N 1
ATOM 731 C CA . GLY A 1 92 ? -29.886 -21.223 -0.860 1.00 92.81 92 GLY A CA 1
ATOM 732 C C . GLY A 1 92 ? -28.606 -21.612 -0.114 1.00 92.81 92 GLY A C 1
ATOM 733 O O . GLY A 1 92 ? -28.657 -22.018 1.044 1.00 92.81 92 GLY A O 1
ATOM 734 N N . ARG A 1 93 ? -27.444 -21.556 -0.777 1.00 93.75 93 ARG A N 1
ATOM 735 C CA . ARG A 1 93 ? -26.168 -22.056 -0.230 1.00 93.75 93 ARG A CA 1
ATOM 736 C C . ARG A 1 93 ? -25.390 -21.036 0.599 1.00 93.75 93 ARG A C 1
ATOM 738 O O . ARG A 1 93 ? -24.376 -21.410 1.185 1.00 93.75 93 ARG A O 1
ATOM 745 N N . TYR A 1 94 ? -25.830 -19.783 0.638 1.00 95.25 94 TYR A N 1
ATOM 746 C CA . TYR A 1 94 ? -25.308 -18.779 1.562 1.00 95.25 94 TYR A CA 1
ATOM 747 C C . TYR A 1 94 ? -26.137 -18.772 2.838 1.00 95.25 94 TYR A C 1
ATOM 749 O O . TYR A 1 94 ? -27.354 -18.609 2.781 1.00 95.25 94 TYR A O 1
ATOM 757 N N . ARG A 1 95 ? -25.475 -18.935 3.985 1.00 92.56 95 ARG A N 1
ATOM 758 C CA . ARG A 1 95 ? -26.153 -18.946 5.292 1.00 92.56 95 ARG A CA 1
ATOM 759 C C . ARG A 1 95 ? -26.478 -17.546 5.795 1.00 92.56 95 ARG A C 1
ATOM 761 O O . ARG A 1 95 ? -27.426 -17.381 6.552 1.00 92.56 95 ARG A O 1
ATOM 768 N N . ASN A 1 96 ? -25.651 -16.579 5.414 1.00 94.75 96 ASN A N 1
ATOM 769 C CA . ASN A 1 96 ? -25.731 -15.187 5.829 1.00 94.75 96 ASN A CA 1
ATOM 770 C C . ASN A 1 96 ? -25.085 -14.274 4.775 1.00 94.75 96 ASN A C 1
ATOM 772 O O . ASN A 1 96 ? -24.398 -14.721 3.848 1.00 94.75 96 ASN A O 1
ATOM 776 N N . MET A 1 97 ? -25.294 -12.971 4.930 1.00 94.00 97 MET A N 1
ATOM 777 C CA . MET A 1 97 ? -24.824 -11.938 4.021 1.00 94.00 97 MET A CA 1
ATOM 778 C C . MET A 1 97 ? -23.305 -11.755 4.080 1.00 94.00 97 MET A C 1
ATOM 780 O O . MET A 1 97 ? -22.703 -11.341 3.090 1.00 94.00 97 MET A O 1
ATOM 784 N N . THR A 1 98 ? -22.674 -12.153 5.190 1.00 93.00 98 THR A N 1
ATOM 785 C CA . THR A 1 98 ? -21.212 -12.179 5.336 1.00 93.00 98 THR A CA 1
ATOM 786 C C . THR A 1 98 ? -20.560 -13.160 4.362 1.00 93.00 98 THR A C 1
ATOM 788 O O . THR A 1 98 ? -19.611 -12.787 3.678 1.00 93.00 98 THR A O 1
ATOM 791 N N . GLU A 1 99 ? -21.076 -14.386 4.231 1.00 92.88 99 GLU A N 1
ATOM 792 C CA . GLU A 1 99 ? -20.528 -15.371 3.287 1.00 92.88 99 GLU A CA 1
ATOM 793 C C . GLU A 1 99 ? -20.641 -14.894 1.827 1.00 92.88 99 GLU A C 1
ATOM 795 O O . GLU A 1 99 ? -19.718 -15.082 1.030 1.00 92.88 99 GLU A O 1
ATOM 800 N N . PHE A 1 100 ? -21.751 -14.242 1.474 1.00 96.25 100 PHE A N 1
ATOM 801 C CA . PHE A 1 100 ? -21.931 -13.630 0.155 1.00 96.25 100 PHE A CA 1
ATOM 802 C C . PHE A 1 100 ? -20.973 -12.454 -0.074 1.00 96.25 100 PHE A C 1
ATOM 804 O O . PHE A 1 100 ? -20.354 -12.358 -1.136 1.00 96.25 100 PHE A O 1
ATOM 811 N N . GLU A 1 101 ? -20.822 -11.565 0.914 1.00 94.50 101 GLU A N 1
ATOM 812 C CA . GLU A 1 101 ? -19.885 -10.443 0.837 1.00 94.50 101 GLU A CA 1
ATOM 813 C C . GLU A 1 101 ? -18.451 -10.941 0.628 1.00 94.50 101 GLU A C 1
ATOM 815 O O . GLU A 1 101 ? -17.722 -10.394 -0.205 1.00 94.50 101 GLU A O 1
ATOM 820 N N . SER A 1 102 ? -18.057 -12.001 1.334 1.00 84.31 102 SER A N 1
ATOM 821 C CA . SER A 1 102 ? -16.745 -12.627 1.189 1.00 84.31 102 SER A CA 1
ATOM 822 C C . SER A 1 102 ? -16.498 -13.169 -0.223 1.00 84.31 102 SER A C 1
ATOM 824 O O . SER A 1 102 ? -15.412 -12.946 -0.772 1.00 84.31 102 SER A O 1
ATOM 826 N N . ASP A 1 103 ? -17.487 -13.809 -0.855 1.00 89.19 103 ASP A N 1
ATOM 827 C CA . ASP A 1 103 ? -17.350 -14.317 -2.228 1.00 89.19 103 ASP A CA 1
ATOM 828 C C . ASP A 1 103 ? -17.298 -13.171 -3.253 1.00 89.19 103 ASP A C 1
ATOM 830 O O . ASP A 1 103 ? -16.441 -13.175 -4.141 1.00 89.19 103 ASP A O 1
ATOM 834 N N . MET A 1 104 ? -18.115 -12.124 -3.089 1.00 95.75 104 MET A N 1
ATOM 835 C CA . MET A 1 104 ? -18.036 -10.918 -3.927 1.00 95.75 104 MET A CA 1
ATOM 836 C C . MET A 1 104 ? -16.679 -10.210 -3.790 1.00 95.75 104 MET A C 1
ATOM 838 O O . MET A 1 104 ? -16.102 -9.767 -4.787 1.00 95.75 104 MET A O 1
ATOM 842 N N . LYS A 1 105 ? -16.122 -10.137 -2.573 1.00 86.62 105 LYS A N 1
ATOM 843 C CA . LYS A 1 105 ? -14.768 -9.612 -2.343 1.00 86.62 105 LYS A CA 1
ATOM 844 C C . LYS A 1 105 ? -13.701 -10.471 -3.007 1.00 86.62 105 LYS A C 1
ATOM 846 O O . LYS A 1 105 ? -12.732 -9.912 -3.516 1.00 86.62 105 LYS A O 1
ATOM 851 N N . ARG A 1 106 ? -13.872 -11.796 -3.056 1.00 90.12 106 ARG A N 1
ATOM 852 C CA . ARG A 1 106 ? -12.955 -12.688 -3.779 1.00 90.12 106 ARG A CA 1
ATOM 853 C C . ARG A 1 106 ? -12.984 -12.435 -5.288 1.00 90.12 106 ARG A C 1
ATOM 855 O O . ARG A 1 106 ? -11.914 -12.370 -5.880 1.00 90.12 106 ARG A O 1
ATOM 862 N N . VAL A 1 107 ? -14.157 -12.223 -5.893 1.00 83.50 107 VAL A N 1
ATOM 863 C CA . VAL A 1 107 ? -14.276 -11.853 -7.322 1.00 83.50 107 VAL A CA 1
ATOM 864 C C . VAL A 1 107 ? -13.507 -10.563 -7.622 1.00 83.50 107 VAL A C 1
ATOM 866 O O . VAL A 1 107 ? -12.705 -10.518 -8.554 1.00 83.50 107 VAL A O 1
ATOM 869 N N . VAL A 1 108 ? -13.699 -9.530 -6.794 1.00 79.12 108 VAL A N 1
ATOM 870 C CA . VAL A 1 108 ? -12.975 -8.254 -6.916 1.00 79.12 108 VAL A CA 1
ATOM 871 C C . VAL A 1 108 ? -11.468 -8.452 -6.749 1.00 79.12 108 VAL A C 1
ATOM 873 O O . VAL A 1 108 ? -10.697 -7.929 -7.549 1.00 79.12 108 VAL A O 1
ATOM 876 N N . GLN A 1 109 ? -11.042 -9.203 -5.729 1.00 73.31 109 GLN A N 1
ATOM 877 C CA . GLN A 1 109 ? -9.626 -9.437 -5.451 1.00 73.31 109 GLN A CA 1
ATOM 878 C C . GLN A 1 109 ? -8.953 -10.186 -6.605 1.00 73.31 109 GLN A C 1
ATOM 880 O O . GLN A 1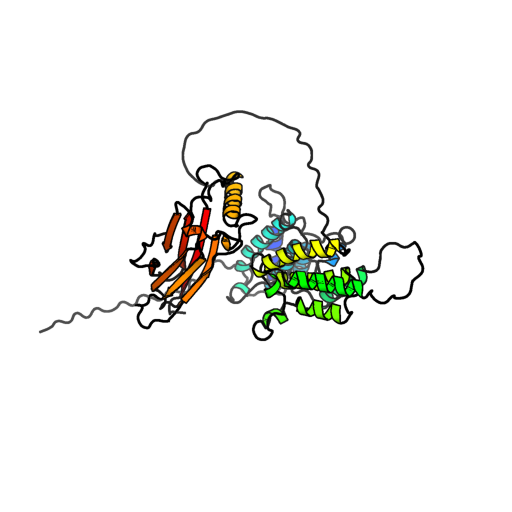 109 ? -7.950 -9.709 -7.115 1.00 73.31 109 GLN A O 1
ATOM 885 N N . ASN A 1 110 ? -9.561 -11.264 -7.110 1.00 78.56 110 ASN A N 1
ATOM 886 C CA . ASN A 1 110 ? -9.036 -12.019 -8.252 1.00 78.56 110 ASN A CA 1
ATOM 887 C C . ASN A 1 110 ? -8.846 -11.136 -9.494 1.00 78.56 110 ASN A C 1
ATOM 889 O O . ASN A 1 110 ? -7.856 -11.263 -10.210 1.00 78.56 110 ASN A O 1
ATOM 893 N N . ALA A 1 111 ? -9.796 -10.235 -9.762 1.00 72.44 111 ALA A N 1
ATOM 894 C CA . ALA A 1 111 ? -9.680 -9.311 -10.881 1.00 72.44 111 ALA A CA 1
ATOM 895 C C . ALA A 1 111 ? -8.539 -8.308 -10.677 1.00 72.44 111 ALA A C 1
ATOM 897 O O . ALA A 1 111 ? -7.831 -8.002 -11.632 1.00 72.44 111 ALA A O 1
ATOM 898 N N . LYS A 1 112 ? -8.334 -7.821 -9.451 1.00 77.38 112 LYS A N 1
ATOM 899 C CA . LYS A 1 112 ? -7.237 -6.902 -9.129 1.00 77.38 112 LYS A CA 1
ATOM 900 C C . LYS A 1 112 ? -5.865 -7.574 -9.112 1.00 77.38 112 LYS A C 1
ATOM 902 O O . LYS A 1 112 ? -4.890 -6.918 -9.455 1.00 77.38 112 LYS A O 1
ATOM 907 N N . ASP A 1 113 ? -5.809 -8.848 -8.736 1.00 69.81 113 ASP A N 1
ATOM 908 C CA . ASP A 1 113 ? -4.578 -9.641 -8.698 1.00 69.81 113 ASP A CA 1
ATOM 909 C C . ASP A 1 113 ? -4.100 -10.000 -10.111 1.00 69.81 113 ASP A C 1
ATOM 911 O O . ASP A 1 113 ? -2.902 -10.003 -10.377 1.00 69.81 113 ASP A O 1
ATOM 915 N N . TYR A 1 114 ? -5.032 -10.283 -11.030 1.00 67.00 114 TYR A N 1
ATOM 916 C CA . TYR A 1 114 ? -4.700 -10.672 -12.404 1.00 67.00 114 TYR A CA 1
ATOM 917 C C . TYR A 1 114 ? -4.504 -9.482 -13.356 1.00 67.00 114 TYR A C 1
ATOM 919 O O . TYR A 1 114 ? -3.662 -9.530 -14.250 1.00 67.00 114 TYR A O 1
ATOM 927 N N . ASN A 1 115 ? -5.300 -8.416 -13.211 1.00 65.44 115 ASN A N 1
ATOM 928 C CA . ASN A 1 115 ? -5.347 -7.330 -14.192 1.00 65.44 115 ASN A CA 1
ATOM 929 C C . ASN A 1 115 ? -4.501 -6.116 -13.769 1.00 65.44 115 ASN A C 1
ATOM 931 O O . ASN A 1 115 ? -4.438 -5.759 -12.597 1.00 65.44 115 ASN A O 1
ATOM 935 N N . ASP A 1 116 ? -3.911 -5.414 -14.745 1.00 66.44 116 ASP A N 1
ATOM 936 C CA . ASP A 1 116 ? -3.143 -4.180 -14.506 1.00 66.44 116 ASP A CA 1
ATOM 937 C C . ASP A 1 116 ? -4.018 -3.105 -13.837 1.00 66.44 116 ASP A C 1
ATOM 939 O O . ASP A 1 116 ? -5.163 -2.891 -14.241 1.00 66.44 116 ASP A O 1
ATOM 943 N N . SER A 1 117 ? -3.470 -2.377 -12.860 1.00 55.78 117 SER A N 1
ATOM 944 C CA . SER A 1 117 ? -4.193 -1.344 -12.099 1.00 55.78 117 SER A CA 1
ATOM 945 C C . SER A 1 117 ? -4.743 -0.189 -12.944 1.00 55.78 117 SER A C 1
ATOM 947 O O . SER A 1 117 ? -5.658 0.520 -12.522 1.00 55.78 117 SER A O 1
ATOM 949 N N . ARG A 1 118 ? -4.216 0.001 -14.157 1.00 66.50 118 ARG A N 1
ATOM 950 C CA . ARG A 1 118 ? -4.687 0.985 -15.139 1.00 66.50 118 ARG A CA 1
ATOM 951 C C . ARG A 1 118 ? -5.731 0.417 -16.102 1.00 66.50 118 ARG A C 1
ATOM 953 O O . ARG A 1 118 ? -6.344 1.202 -16.824 1.00 66.50 118 ARG A O 1
ATOM 960 N N . SER A 1 119 ? -5.931 -0.901 -16.131 1.00 72.31 119 SER A N 1
ATOM 961 C CA . SER A 1 119 ? -6.881 -1.565 -17.028 1.00 72.31 119 SER A CA 1
ATOM 962 C C . SER A 1 119 ? -8.333 -1.212 -16.701 1.00 72.31 119 SER A C 1
ATOM 964 O O . SER A 1 119 ? -8.684 -0.883 -15.567 1.00 72.31 119 SER A O 1
ATOM 966 N N . GLU A 1 120 ? -9.197 -1.304 -17.710 1.00 85.31 120 GLU A N 1
ATOM 967 C CA . GLU A 1 120 ? -10.631 -1.053 -17.553 1.00 85.31 120 GLU A CA 1
ATOM 968 C C . GLU A 1 120 ? -11.278 -2.044 -16.572 1.00 85.31 120 GLU A C 1
ATOM 970 O O . GLU A 1 120 ? -12.028 -1.627 -15.693 1.00 85.31 120 GLU A O 1
ATOM 975 N N . ILE A 1 121 ? -10.895 -3.325 -16.641 1.00 74.75 121 ILE A N 1
ATOM 976 C CA . ILE A 1 121 ? -11.389 -4.387 -15.751 1.00 74.75 121 ILE A CA 1
ATOM 977 C C . ILE A 1 121 ? -10.997 -4.105 -14.296 1.00 74.75 121 ILE A C 1
ATOM 979 O O . ILE A 1 121 ? -11.832 -4.233 -13.406 1.00 74.75 121 ILE A O 1
ATOM 983 N N . PHE A 1 122 ? -9.769 -3.653 -14.025 1.00 85.62 122 PHE A N 1
ATOM 984 C CA . PHE A 1 122 ? -9.371 -3.278 -12.663 1.00 85.62 122 PHE A CA 1
ATOM 985 C C . PHE A 1 122 ? -10.189 -2.091 -12.138 1.00 85.62 122 PHE A C 1
ATOM 987 O O . PHE A 1 122 ? -10.642 -2.085 -10.991 1.00 85.62 122 PHE A O 1
ATOM 994 N N . GLN A 1 123 ? -10.424 -1.082 -12.980 1.00 83.62 123 GLN A N 1
ATOM 995 C CA . GLN A 1 123 ? -11.260 0.057 -12.603 1.00 83.62 123 GLN A CA 1
ATOM 996 C C . GLN A 1 123 ? -12.718 -0.360 -12.359 1.00 83.62 123 GLN A C 1
ATOM 998 O O . GLN A 1 123 ? -13.354 0.148 -11.435 1.00 83.62 123 GLN A O 1
ATOM 1003 N N . ASP A 1 124 ? -13.251 -1.293 -13.150 1.00 81.88 124 ASP A N 1
ATOM 1004 C CA . ASP A 1 124 ? -14.581 -1.867 -12.945 1.00 81.88 124 ASP A CA 1
ATOM 1005 C C . ASP A 1 124 ? -14.649 -2.699 -11.658 1.00 81.88 124 ASP A C 1
ATOM 1007 O O . ASP A 1 124 ? -15.613 -2.562 -10.903 1.00 81.88 124 ASP A O 1
ATOM 1011 N N . ALA A 1 125 ? -13.593 -3.444 -11.317 1.00 81.44 125 ALA A N 1
ATOM 1012 C CA . ALA A 1 125 ? -13.481 -4.146 -10.038 1.00 81.44 125 ALA A CA 1
ATOM 1013 C C . ALA A 1 125 ? -13.553 -3.169 -8.849 1.00 81.44 125 ALA A C 1
ATOM 1015 O O . ALA A 1 125 ? -14.256 -3.435 -7.874 1.00 81.44 125 ALA A O 1
ATOM 1016 N N . GLU A 1 126 ? -12.911 -1.997 -8.935 1.00 84.12 126 GLU A N 1
ATOM 1017 C CA . GLU A 1 126 ? -13.034 -0.942 -7.916 1.00 84.12 126 GLU A CA 1
ATOM 1018 C C . GLU A 1 126 ? -14.446 -0.338 -7.847 1.00 84.12 126 GLU A C 1
ATOM 1020 O O . GLU A 1 126 ? -14.937 -0.031 -6.754 1.00 84.12 126 GLU A O 1
ATOM 1025 N N . ARG A 1 127 ? -15.146 -0.203 -8.982 1.00 87.62 127 ARG A N 1
ATOM 1026 C CA . ARG A 1 127 ? -16.556 0.230 -8.997 1.00 87.62 127 ARG A CA 1
ATOM 1027 C C . ARG A 1 127 ? -17.457 -0.794 -8.307 1.00 87.62 127 ARG A C 1
ATOM 1029 O O . ARG A 1 127 ? -18.270 -0.401 -7.468 1.00 87.62 127 ARG A O 1
ATOM 1036 N N . ILE A 1 128 ? -17.268 -2.084 -8.591 1.00 88.06 128 ILE A N 1
ATOM 1037 C CA . ILE A 1 128 ? -17.983 -3.190 -7.935 1.00 88.06 128 ILE A CA 1
ATOM 1038 C C . ILE A 1 128 ? -17.672 -3.205 -6.431 1.00 88.06 128 ILE A C 1
ATOM 1040 O O . ILE A 1 128 ? -18.594 -3.258 -5.617 1.00 88.06 128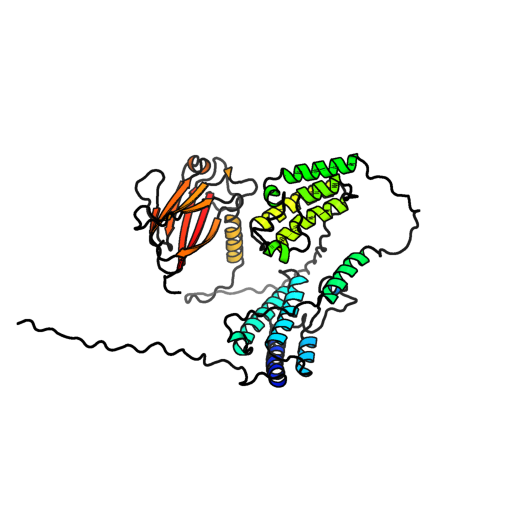 ILE A O 1
ATOM 1044 N N . ARG A 1 129 ? -16.397 -3.056 -6.038 1.00 92.00 129 ARG A N 1
ATOM 1045 C CA . ARG A 1 129 ? -15.971 -2.957 -4.630 1.00 92.00 129 ARG A CA 1
ATOM 1046 C C . ARG A 1 129 ? -16.679 -1.820 -3.898 1.00 92.00 129 ARG A C 1
ATOM 1048 O O . ARG A 1 129 ? -17.143 -2.001 -2.774 1.00 92.00 129 ARG A O 1
ATOM 1055 N N . LYS A 1 130 ? -16.764 -0.644 -4.525 1.00 83.06 130 LYS A N 1
ATOM 1056 C CA . LYS A 1 130 ? -17.438 0.527 -3.953 1.00 83.06 130 LYS A CA 1
ATOM 1057 C C . LYS A 1 130 ? -18.946 0.305 -3.826 1.00 83.06 130 LYS A C 1
ATOM 1059 O O . LYS A 1 130 ? -19.514 0.647 -2.793 1.00 83.06 130 LYS A O 1
ATOM 1064 N N . ALA A 1 131 ? -19.586 -0.284 -4.838 1.00 88.75 131 ALA A N 1
ATOM 1065 C CA . ALA A 1 131 ? -21.000 -0.647 -4.771 1.00 88.75 131 ALA A CA 1
ATOM 1066 C C . ALA A 1 131 ? -21.270 -1.619 -3.610 1.00 88.75 131 ALA A C 1
ATOM 1068 O O . ALA A 1 131 ? -22.186 -1.388 -2.823 1.00 88.75 131 ALA A O 1
ATOM 1069 N N . LEU A 1 132 ? -20.418 -2.637 -3.450 1.00 90.00 132 LEU A N 1
ATOM 1070 C CA . LEU A 1 132 ? -20.492 -3.611 -2.360 1.00 90.00 132 LEU A CA 1
ATOM 1071 C C . LEU A 1 132 ? -20.333 -2.937 -0.990 1.00 90.00 132 LEU A C 1
ATOM 1073 O O . LEU A 1 132 ? -21.174 -3.115 -0.115 1.00 90.00 132 LEU A O 1
ATOM 1077 N N . SER A 1 133 ? -19.313 -2.088 -0.828 1.00 85.44 133 SER A N 1
ATOM 1078 C CA . SER A 1 133 ? -19.043 -1.368 0.424 1.00 85.44 133 SER A CA 1
ATOM 1079 C C . SER A 1 133 ? -20.151 -0.392 0.829 1.00 85.44 133 SER A C 1
ATOM 1081 O O . SER A 1 133 ? -20.244 -0.051 2.005 1.00 85.44 133 SER A O 1
ATOM 1083 N N . ASN A 1 134 ? -20.966 0.077 -0.118 1.00 84.81 134 ASN A N 1
ATOM 1084 C CA . ASN A 1 134 ? -22.118 0.936 0.163 1.00 84.81 134 ASN A CA 1
ATOM 1085 C C . ASN A 1 134 ? -23.379 0.126 0.493 1.00 84.81 134 ASN A C 1
ATOM 1087 O O . ASN A 1 134 ? -24.242 0.605 1.227 1.00 84.81 134 ASN A O 1
ATOM 1091 N N . PHE A 1 135 ? -23.503 -1.070 -0.084 1.00 91.25 135 PHE A N 1
ATOM 1092 C CA . PHE A 1 135 ? -24.652 -1.951 0.097 1.00 91.25 135 PHE A CA 1
ATOM 1093 C C . PHE A 1 135 ? -24.575 -2.698 1.433 1.00 91.25 135 PHE A C 1
ATOM 1095 O O . PHE A 1 135 ? -25.539 -2.713 2.193 1.00 91.25 135 PHE A O 1
ATOM 1102 N N . MET A 1 136 ? -23.414 -3.270 1.756 1.00 91.06 136 MET A N 1
ATOM 1103 C CA . MET A 1 136 ? -23.267 -4.192 2.885 1.00 91.06 136 MET A CA 1
ATOM 1104 C C . MET A 1 136 ? -23.569 -3.584 4.258 1.00 91.06 136 MET A C 1
ATOM 1106 O O . MET A 1 136 ? -24.341 -4.200 4.988 1.00 91.06 136 MET A O 1
ATOM 1110 N N . PRO A 1 137 ? -23.136 -2.356 4.603 1.00 89.25 137 PRO A N 1
ATOM 1111 C CA . PRO A 1 137 ? -23.481 -1.758 5.895 1.00 89.25 137 PRO A CA 1
ATOM 1112 C C . PRO A 1 137 ? -24.985 -1.570 6.144 1.00 89.25 137 PRO A C 1
ATOM 1114 O O . PRO A 1 137 ? -25.375 -1.321 7.278 1.00 89.25 137 PRO A O 1
ATOM 1117 N N . LYS A 1 138 ? -25.825 -1.644 5.101 1.00 90.31 138 LYS A N 1
ATOM 1118 C CA . LYS A 1 138 ? -27.289 -1.502 5.191 1.00 90.31 138 LYS A CA 1
ATOM 1119 C C . LYS A 1 138 ? -28.035 -2.836 5.177 1.00 90.31 138 LYS A C 1
ATOM 1121 O O . LYS A 1 138 ? -29.234 -2.859 5.453 1.00 90.31 138 LYS A O 1
ATOM 1126 N N . HIS A 1 139 ? -27.352 -3.914 4.798 1.00 90.81 139 HIS A N 1
ATOM 1127 C CA . HIS A 1 139 ? -27.970 -5.189 4.428 1.00 90.81 139 HIS A CA 1
ATOM 1128 C C . HIS A 1 139 ? -27.274 -6.421 5.027 1.00 90.81 139 HIS A C 1
ATOM 1130 O O . HIS A 1 139 ? -27.826 -7.511 4.934 1.00 90.81 139 HIS A O 1
ATOM 1136 N N . ASN A 1 140 ? -26.097 -6.268 5.640 1.00 92.69 140 ASN A N 1
ATOM 1137 C CA . ASN A 1 140 ? -25.367 -7.320 6.343 1.00 92.69 140 ASN A CA 1
ATOM 1138 C C . ASN A 1 140 ? -25.380 -7.021 7.859 1.00 92.69 140 ASN A C 1
ATOM 1140 O O . ASN A 1 140 ? -24.690 -6.085 8.281 1.00 92.69 140 ASN A O 1
ATOM 1144 N N . PRO A 1 141 ? -26.122 -7.798 8.676 1.00 90.38 141 PRO A N 1
ATOM 1145 C CA . PRO A 1 141 ? -26.217 -7.595 10.126 1.00 90.38 141 PRO A CA 1
ATOM 1146 C C . PRO A 1 141 ? -24.870 -7.613 10.855 1.00 90.38 141 PRO A C 1
ATOM 1148 O O . PRO A 1 141 ? -24.736 -7.002 11.909 1.00 90.38 141 PRO A O 1
ATOM 1151 N N . ALA A 1 142 ? -23.840 -8.250 10.287 1.00 87.75 142 ALA A N 1
ATOM 1152 C CA . ALA A 1 142 ? -22.515 -8.306 10.900 1.00 87.75 142 ALA A CA 1
ATOM 1153 C C . ALA A 1 142 ? -21.880 -6.917 11.118 1.00 87.75 142 ALA A C 1
ATOM 1155 O O . ALA A 1 142 ? -21.020 -6.767 11.976 1.00 87.75 142 ALA A O 1
ATOM 1156 N N . TYR A 1 143 ? -22.335 -5.881 10.404 1.00 84.81 143 TYR A N 1
ATOM 1157 C CA . TYR A 1 143 ? -21.902 -4.496 10.622 1.00 84.81 143 TYR A CA 1
ATOM 1158 C C . TYR A 1 143 ? -22.461 -3.843 11.899 1.00 84.81 143 TYR A C 1
ATOM 1160 O O . TYR A 1 143 ? -22.084 -2.708 12.205 1.00 84.81 143 TYR A O 1
ATOM 1168 N N . GLU A 1 144 ? -23.350 -4.512 12.640 1.00 84.12 144 GLU A N 1
ATOM 1169 C CA . GLU A 1 144 ? -23.708 -4.098 14.003 1.00 84.12 144 GLU A CA 1
ATOM 1170 C C . GLU A 1 144 ? -22.536 -4.271 14.979 1.00 84.12 144 GLU A C 1
ATOM 1172 O O . GLU A 1 144 ? -22.435 -3.510 15.944 1.00 84.12 144 GLU A O 1
ATOM 1177 N N . ASP A 1 145 ? -21.638 -5.221 14.708 1.00 81.38 145 ASP A N 1
ATOM 1178 C CA . ASP A 1 145 ? -20.413 -5.435 15.470 1.00 81.38 145 ASP A CA 1
ATOM 1179 C C . ASP A 1 145 ? -19.312 -4.453 15.009 1.00 81.38 145 ASP A C 1
ATOM 1181 O O . ASP A 1 145 ? -18.870 -4.512 13.855 1.00 81.38 145 ASP A O 1
ATOM 1185 N N . PRO A 1 146 ? -18.825 -3.548 15.883 1.00 75.50 146 PRO A N 1
ATOM 1186 C CA . PRO A 1 146 ? -17.732 -2.630 15.558 1.00 75.50 146 PRO A CA 1
ATOM 1187 C C . PRO A 1 146 ? -16.411 -3.322 15.188 1.00 75.50 146 PRO A C 1
ATOM 1189 O O . PRO A 1 146 ? -15.572 -2.708 14.520 1.00 75.50 146 PRO A O 1
ATOM 1192 N N . GLU A 1 147 ? -16.206 -4.569 15.619 1.00 76.12 147 GLU A N 1
ATOM 1193 C CA . GLU A 1 147 ? -15.006 -5.354 15.319 1.00 76.12 147 GLU A CA 1
ATOM 1194 C C . GLU A 1 147 ? -15.094 -6.090 13.976 1.00 76.12 147 GLU A C 1
ATOM 1196 O O . GLU A 1 147 ? -14.071 -6.542 13.451 1.00 76.12 147 GLU A O 1
ATOM 1201 N N . TYR A 1 148 ? -16.280 -6.166 13.366 1.00 76.62 148 TYR A N 1
ATOM 1202 C CA . TYR A 1 148 ? -16.463 -6.874 12.109 1.00 76.62 148 TYR A CA 1
ATOM 1203 C C . TYR A 1 148 ? -15.645 -6.250 10.972 1.00 76.62 148 TYR A C 1
ATOM 1205 O O . TYR A 1 148 ? -15.774 -5.075 10.605 1.00 76.62 148 TYR A O 1
ATOM 1213 N N . ARG A 1 149 ? -14.806 -7.084 10.351 1.00 77.69 149 ARG A N 1
ATOM 1214 C CA . ARG A 1 149 ? -14.047 -6.756 9.144 1.00 77.69 149 ARG A CA 1
ATOM 1215 C C . ARG A 1 149 ? -14.375 -7.772 8.068 1.00 77.69 149 ARG A C 1
ATOM 1217 O O . ARG A 1 149 ? -13.959 -8.924 8.133 1.00 77.69 149 ARG A O 1
ATOM 1224 N N . ALA A 1 150 ? -15.084 -7.334 7.039 1.00 76.06 150 ALA A N 1
ATOM 1225 C CA . ALA A 1 150 ? -15.380 -8.209 5.922 1.00 76.06 150 ALA A CA 1
ATOM 1226 C C . ALA A 1 150 ? -14.117 -8.494 5.089 1.00 76.06 150 ALA A C 1
ATOM 1228 O O . ALA A 1 150 ? -13.490 -7.577 4.548 1.00 76.06 150 ALA A O 1
ATOM 1229 N N . VAL A 1 151 ? -13.796 -9.775 4.935 1.00 73.06 151 VAL A N 1
ATOM 1230 C CA . VAL A 1 151 ? -12.618 -10.301 4.229 1.00 73.06 151 VAL A CA 1
ATOM 1231 C C . VAL A 1 151 ? -13.041 -11.144 3.020 1.00 73.06 151 VAL A C 1
ATOM 1233 O O . VAL A 1 151 ? -14.143 -11.697 3.034 1.00 73.06 151 VAL A O 1
ATOM 1236 N N . PRO A 1 152 ? -12.217 -11.256 1.960 1.00 73.88 152 PRO A N 1
ATOM 1237 C CA . PRO A 1 152 ? -12.507 -12.160 0.849 1.00 73.88 152 PRO A CA 1
ATOM 1238 C C . PRO A 1 152 ? -12.492 -13.620 1.313 1.00 73.88 152 PRO A C 1
ATOM 1240 O O . PRO A 1 152 ? -11.673 -13.989 2.156 1.00 73.88 152 PRO A O 1
ATOM 1243 N N . THR A 1 153 ? -13.344 -14.464 0.722 1.00 77.38 153 THR A N 1
ATOM 1244 C CA . THR A 1 153 ? -13.455 -15.890 1.080 1.00 77.38 153 THR A CA 1
ATOM 1245 C C . THR A 1 153 ? -12.080 -16.545 1.076 1.00 77.38 153 THR A C 1
ATOM 1247 O O . THR A 1 153 ? -11.429 -16.517 0.027 1.00 77.38 153 THR A O 1
ATOM 1250 N N . PRO A 1 154 ? -11.595 -17.102 2.199 1.00 69.69 154 PRO A N 1
ATOM 1251 C CA . PRO A 1 154 ? -10.262 -17.688 2.279 1.00 69.69 154 PRO A CA 1
ATOM 1252 C C . PRO A 1 154 ? -10.059 -18.773 1.223 1.00 69.69 154 PRO A C 1
ATOM 1254 O O . PRO A 1 154 ? -10.956 -19.574 0.970 1.00 69.69 154 PRO A O 1
ATOM 1257 N N . ILE A 1 155 ? -8.879 -18.804 0.604 1.00 66.81 155 ILE A N 1
ATOM 1258 C CA . ILE A 1 155 ? -8.551 -19.836 -0.381 1.00 66.81 155 ILE A CA 1
ATOM 1259 C C . ILE A 1 155 ? -8.261 -21.141 0.379 1.00 66.81 155 ILE A C 1
ATOM 1261 O O . ILE A 1 155 ? -7.378 -21.152 1.240 1.00 66.81 155 ILE A O 1
ATOM 1265 N N . PRO A 1 156 ? -8.956 -22.250 0.071 1.00 63.09 156 PRO A N 1
ATOM 1266 C CA . PRO A 1 156 ? -8.659 -23.554 0.653 1.00 63.09 156 PRO A CA 1
ATOM 1267 C C . PRO A 1 156 ? -7.199 -23.984 0.432 1.00 63.09 156 PRO A C 1
ATOM 1269 O O . PRO A 1 156 ? -6.671 -23.891 -0.678 1.00 63.09 156 PRO A O 1
ATOM 1272 N N . GLN A 1 157 ? -6.556 -24.517 1.477 1.00 57.72 157 GLN A N 1
ATOM 1273 C CA . GLN A 1 157 ? -5.137 -24.915 1.450 1.00 57.72 157 GLN A CA 1
ATOM 1274 C C . GLN A 1 157 ? -4.805 -25.927 0.343 1.00 57.72 157 GLN A C 1
ATOM 1276 O O . GLN A 1 157 ? -3.754 -25.859 -0.286 1.00 57.72 157 GLN A O 1
ATOM 1281 N N . ASN A 1 158 ? -5.726 -26.838 0.033 1.00 57.53 158 ASN A N 1
ATOM 1282 C CA . ASN A 1 158 ? -5.571 -27.788 -1.068 1.00 57.53 158 ASN A CA 1
ATOM 1283 C C . ASN A 1 158 ? -5.487 -27.108 -2.449 1.00 57.53 158 ASN A C 1
ATOM 1285 O O . ASN A 1 158 ? -4.787 -27.612 -3.325 1.00 57.53 158 ASN A O 1
ATOM 1289 N N . LEU A 1 159 ? -6.161 -25.972 -2.662 1.00 59.62 159 LEU A N 1
ATOM 1290 C CA . LEU A 1 159 ? -6.059 -25.214 -3.914 1.00 59.62 159 LEU A CA 1
ATOM 1291 C C . LEU A 1 159 ? -4.731 -24.455 -4.006 1.00 59.62 159 LEU A C 1
ATOM 1293 O O . LEU A 1 159 ? -4.116 -24.454 -5.073 1.00 59.62 159 LEU A O 1
ATOM 1297 N N . LEU A 1 160 ? -4.254 -23.899 -2.885 1.00 56.31 160 LEU A N 1
ATOM 1298 C CA . LEU A 1 160 ? -2.924 -23.282 -2.790 1.00 56.31 160 LEU A CA 1
ATOM 1299 C C . LEU A 1 160 ? -1.819 -24.301 -3.104 1.00 56.31 160 LEU A C 1
ATOM 1301 O O . LEU A 1 160 ? -0.959 -24.049 -3.949 1.00 56.31 160 LEU A O 1
ATOM 1305 N N . ASN A 1 161 ? -1.903 -25.498 -2.516 1.00 58.88 161 ASN A N 1
ATOM 1306 C CA . ASN A 1 161 ? -0.968 -26.592 -2.784 1.00 58.88 161 ASN A CA 1
ATOM 1307 C C . ASN A 1 161 ? -0.984 -27.008 -4.261 1.00 58.88 161 ASN A C 1
ATOM 1309 O O . ASN A 1 161 ? 0.070 -27.181 -4.862 1.00 58.88 161 ASN A O 1
ATOM 1313 N N . LYS A 1 162 ? -2.161 -27.074 -4.893 1.00 56.38 162 LYS A N 1
ATOM 1314 C CA . LYS A 1 162 ? -2.298 -27.458 -6.307 1.00 56.38 162 LYS A CA 1
ATOM 1315 C C . LYS A 1 162 ? -1.721 -26.428 -7.288 1.00 56.38 162 LYS A C 1
ATOM 1317 O O . LYS A 1 162 ? -1.422 -26.779 -8.431 1.00 56.38 162 LYS A O 1
ATOM 1322 N N . ILE A 1 163 ? -1.609 -25.160 -6.892 1.00 53.25 163 ILE A N 1
ATOM 1323 C CA . ILE A 1 163 ? -0.890 -24.135 -7.669 1.00 53.25 163 ILE A CA 1
ATOM 1324 C C . ILE A 1 163 ? 0.607 -24.269 -7.449 1.00 53.25 163 ILE A C 1
ATOM 1326 O O . ILE A 1 163 ? 1.352 -24.259 -8.422 1.00 53.25 163 ILE A O 1
ATOM 1330 N N . ARG A 1 164 ? 1.033 -24.472 -6.198 1.00 54.72 164 ARG A N 1
ATOM 1331 C CA . ARG A 1 164 ? 2.436 -24.697 -5.830 1.00 54.72 164 ARG A CA 1
ATOM 1332 C C . ARG A 1 164 ? 3.028 -25.927 -6.522 1.00 54.72 164 ARG A C 1
ATOM 1334 O O . ARG A 1 164 ? 4.144 -25.884 -7.016 1.00 54.72 164 ARG A O 1
ATOM 1341 N N . GLU A 1 165 ? 2.274 -27.017 -6.603 1.00 49.69 165 GLU A N 1
ATOM 1342 C CA . GLU A 1 165 ? 2.665 -28.228 -7.333 1.00 49.69 165 GLU A CA 1
ATOM 1343 C C . GLU A 1 165 ? 2.706 -27.985 -8.849 1.00 49.69 165 GLU A C 1
ATOM 1345 O O . GLU A 1 165 ? 3.590 -28.494 -9.541 1.00 49.69 165 GLU A O 1
ATOM 1350 N N . ARG A 1 166 ? 1.792 -27.158 -9.378 1.00 49.84 166 ARG A N 1
ATOM 1351 C CA . ARG A 1 166 ? 1.756 -26.829 -10.807 1.00 49.84 166 ARG A CA 1
ATOM 1352 C C . ARG A 1 166 ? 2.897 -25.924 -11.243 1.00 49.84 166 ARG A C 1
ATOM 1354 O O . ARG A 1 166 ? 3.489 -26.226 -12.273 1.00 49.84 166 ARG A O 1
ATOM 1361 N N . SER A 1 167 ? 3.260 -24.917 -10.452 1.00 44.06 167 SER A N 1
ATOM 1362 C CA . SER A 1 167 ? 4.423 -24.058 -10.708 1.00 44.06 167 SER A CA 1
ATOM 1363 C C . SER A 1 167 ? 5.753 -24.815 -10.609 1.00 44.06 167 SER A C 1
ATOM 1365 O O . SER A 1 167 ? 6.729 -24.423 -11.245 1.00 44.06 167 SER A O 1
ATOM 1367 N N . VAL A 1 168 ? 5.780 -25.952 -9.905 1.00 40.81 168 VAL A N 1
ATOM 1368 C CA . VAL A 1 168 ? 6.897 -26.908 -9.943 1.00 40.81 168 VAL A CA 1
ATOM 1369 C C . VAL A 1 168 ? 6.852 -27.776 -11.216 1.00 40.81 168 VAL A C 1
ATOM 1371 O O . VAL A 1 168 ? 7.894 -28.004 -11.833 1.00 40.81 168 VAL A O 1
ATOM 1374 N N . SER A 1 169 ? 5.666 -28.204 -11.673 1.00 38.66 169 SER A N 1
ATOM 1375 C CA . SER A 1 169 ? 5.491 -29.066 -12.862 1.00 38.66 169 SER A CA 1
ATOM 1376 C C . SER A 1 169 ? 5.591 -28.355 -14.225 1.00 38.66 169 SER A C 1
ATOM 1378 O O . SER A 1 169 ? 5.964 -28.981 -15.215 1.00 38.66 169 SER A O 1
ATOM 1380 N N . THR A 1 170 ? 5.326 -27.046 -14.307 1.00 36.78 170 THR A N 1
ATOM 1381 C CA . THR A 1 170 ? 5.410 -26.268 -15.562 1.00 36.78 170 THR A CA 1
ATOM 1382 C C . THR A 1 170 ? 6.846 -25.944 -15.982 1.00 36.78 170 THR A C 1
ATOM 1384 O O . THR A 1 170 ? 7.062 -25.351 -17.035 1.00 36.78 170 THR A O 1
ATOM 1387 N N . SER A 1 171 ? 7.841 -26.404 -15.217 1.00 34.88 171 SER A N 1
ATOM 1388 C CA . SER A 1 171 ? 9.238 -26.478 -15.662 1.00 34.88 171 SER A CA 1
ATOM 1389 C C . SER A 1 171 ? 9.500 -27.620 -16.663 1.00 34.88 171 SER A C 1
ATOM 1391 O O . SER A 1 171 ? 10.609 -27.737 -17.181 1.00 34.88 171 SER A O 1
ATOM 1393 N N . ALA A 1 172 ? 8.493 -28.446 -16.980 1.00 34.25 172 ALA A N 1
ATOM 1394 C CA . ALA A 1 172 ? 8.654 -29.638 -17.803 1.00 34.25 172 ALA A CA 1
ATOM 1395 C C . ALA A 1 172 ? 7.602 -29.772 -18.919 1.00 34.25 172 ALA A C 1
ATOM 1397 O O . ALA A 1 172 ? 6.919 -30.782 -18.972 1.00 34.25 172 ALA A O 1
ATOM 1398 N N . THR A 1 173 ? 7.497 -28.802 -19.838 1.00 30.44 173 THR A N 1
ATOM 1399 C CA . THR A 1 173 ? 7.136 -29.088 -21.250 1.00 30.44 173 THR A CA 1
ATOM 1400 C C . THR A 1 173 ? 7.361 -27.869 -22.153 1.00 30.44 173 THR A C 1
ATOM 1402 O O . THR A 1 173 ? 6.509 -26.994 -22.266 1.00 30.44 173 THR A O 1
ATOM 1405 N N . ALA A 1 174 ? 8.504 -27.848 -22.841 1.00 31.33 174 ALA A N 1
ATOM 1406 C CA . ALA A 1 174 ? 8.640 -27.275 -24.183 1.00 31.33 174 ALA A CA 1
ATOM 1407 C C . ALA A 1 174 ? 8.486 -28.428 -25.209 1.00 31.33 174 ALA A C 1
ATOM 1409 O O . ALA A 1 174 ? 8.680 -29.590 -24.829 1.00 31.33 174 ALA A O 1
ATOM 1410 N N . PRO A 1 175 ? 8.115 -28.169 -26.479 1.00 36.00 175 PRO A N 1
ATOM 1411 C CA . PRO A 1 175 ? 7.774 -29.222 -27.431 1.00 36.00 175 PRO A CA 1
ATOM 1412 C C . PRO A 1 175 ? 8.988 -30.101 -27.783 1.00 36.00 175 PRO A C 1
ATOM 1414 O O . PRO A 1 175 ? 10.103 -29.629 -27.985 1.00 36.00 175 PRO A O 1
ATOM 1417 N N . VAL A 1 176 ? 8.740 -31.407 -27.874 1.00 30.61 176 VAL A N 1
ATOM 1418 C CA . VAL A 1 176 ? 9.629 -32.456 -28.410 1.00 30.61 176 VAL A CA 1
ATOM 1419 C C . VAL A 1 176 ? 9.949 -32.096 -29.882 1.00 30.61 176 VAL A C 1
ATOM 1421 O O . VAL A 1 176 ? 9.015 -31.829 -30.625 1.00 30.61 176 VAL A O 1
ATOM 1424 N N . LYS A 1 177 ? 11.179 -32.019 -30.423 1.00 30.39 177 LYS A N 1
ATOM 1425 C CA . LYS A 1 177 ? 12.338 -32.936 -30.410 1.00 30.39 177 LYS A CA 1
ATOM 1426 C C . LYS A 1 177 ? 13.552 -32.199 -31.032 1.00 30.39 177 LYS A C 1
ATOM 1428 O O . LYS A 1 177 ? 13.467 -31.774 -32.178 1.00 30.39 177 LYS A O 1
ATOM 1433 N N . LEU A 1 178 ? 14.711 -32.196 -30.377 1.00 26.39 178 LEU A N 1
ATOM 1434 C CA . LEU A 1 178 ? 15.950 -32.652 -31.020 1.00 26.39 178 LEU A CA 1
ATOM 1435 C C . LEU A 1 178 ? 16.834 -33.259 -29.931 1.00 26.39 178 LEU A C 1
ATOM 1437 O O . LEU A 1 178 ? 17.195 -32.615 -28.950 1.00 26.39 178 LEU A O 1
ATOM 1441 N N . VAL A 1 179 ? 17.092 -34.553 -30.073 1.00 38.62 179 VAL A N 1
ATOM 1442 C CA . VAL A 1 179 ? 17.884 -35.349 -29.142 1.00 38.62 179 VAL A CA 1
ATOM 1443 C C . VAL A 1 179 ? 19.311 -34.811 -29.133 1.00 38.62 179 VAL A C 1
ATOM 1445 O O . VAL A 1 179 ? 20.029 -34.973 -30.116 1.00 38.62 179 VAL A O 1
ATOM 1448 N N . LEU A 1 180 ? 19.753 -34.247 -28.006 1.00 29.62 180 LEU A N 1
ATOM 1449 C CA . LEU A 1 180 ? 21.176 -34.161 -27.706 1.00 29.62 180 LEU A CA 1
ATOM 1450 C C . LEU A 1 180 ? 21.469 -34.813 -26.354 1.00 29.62 180 LEU A C 1
ATOM 1452 O O . LEU A 1 180 ? 21.071 -34.358 -25.286 1.00 29.62 180 LEU A O 1
ATOM 1456 N N . LYS A 1 181 ? 22.127 -35.963 -26.486 1.00 27.78 181 LYS A N 1
ATOM 1457 C CA . LYS A 1 181 ? 22.808 -36.802 -25.499 1.00 27.78 181 LYS A CA 1
ATOM 1458 C C . LYS A 1 181 ? 23.078 -36.095 -24.159 1.00 27.78 181 LYS A C 1
ATOM 1460 O O . LYS A 1 181 ? 23.858 -35.148 -24.096 1.00 27.78 181 LYS A O 1
ATOM 1465 N N . ARG A 1 182 ? 22.490 -36.634 -23.080 1.00 35.53 182 ARG A N 1
ATOM 1466 C CA . ARG A 1 182 ? 22.830 -36.310 -21.683 1.00 35.53 182 ARG A CA 1
ATOM 1467 C C . ARG A 1 182 ? 24.352 -36.347 -21.517 1.00 35.53 182 ARG A C 1
ATOM 1469 O O . ARG A 1 182 ? 24.954 -37.411 -21.666 1.00 35.53 182 ARG A O 1
ATOM 1476 N N . ARG A 1 183 ? 24.964 -35.209 -21.185 1.00 30.81 183 ARG A N 1
ATOM 1477 C CA . ARG A 1 183 ? 26.301 -35.179 -20.586 1.00 30.81 183 ARG A CA 1
ATOM 1478 C C . ARG A 1 183 ? 26.146 -35.105 -19.074 1.00 30.81 183 ARG A C 1
ATOM 1480 O O . ARG A 1 183 ? 25.390 -34.294 -18.551 1.00 30.81 183 ARG A O 1
ATOM 1487 N N . SER A 1 184 ? 26.834 -36.027 -18.416 1.00 33.88 184 SER A N 1
ATOM 1488 C CA . SER A 1 184 ? 27.012 -36.126 -16.976 1.00 33.88 184 SER A CA 1
ATOM 1489 C C . SER A 1 184 ? 27.392 -34.785 -16.347 1.00 33.88 184 SER A C 1
ATOM 1491 O O . SER A 1 184 ? 28.171 -34.024 -16.922 1.00 33.88 184 SER A O 1
ATOM 1493 N N . SER A 1 185 ? 26.872 -34.565 -15.141 1.00 41.56 185 SER A N 1
ATOM 1494 C CA . SER A 1 185 ? 27.258 -33.530 -14.181 1.00 41.56 185 SER A CA 1
ATOM 1495 C C . SER A 1 185 ? 28.756 -33.217 -14.222 1.00 41.56 185 SER A C 1
ATOM 1497 O O . SER A 1 185 ? 29.579 -34.090 -13.936 1.00 41.56 185 SER A O 1
ATOM 1499 N N . ARG A 1 186 ? 29.100 -31.967 -14.543 1.00 35.31 186 ARG A N 1
ATOM 1500 C CA . ARG A 1 186 ? 30.398 -31.392 -14.183 1.00 35.31 186 ARG A CA 1
ATOM 1501 C C . ARG A 1 186 ? 30.258 -30.655 -12.846 1.00 35.31 186 ARG A C 1
ATOM 1503 O O . ARG A 1 186 ? 29.180 -30.120 -12.585 1.00 35.31 186 ARG A O 1
ATOM 1510 N N . PRO A 1 187 ? 31.302 -30.642 -12.002 1.00 43.09 187 PRO A N 1
ATOM 1511 C CA . PRO A 1 187 ? 31.346 -29.774 -10.831 1.00 43.09 187 PRO A CA 1
ATOM 1512 C C . PRO A 1 187 ? 31.171 -28.322 -11.282 1.00 43.09 187 PRO A C 1
ATOM 1514 O O . PRO A 1 187 ? 31.679 -27.953 -12.342 1.00 43.09 187 PRO A O 1
ATOM 1517 N N . VAL A 1 188 ? 30.445 -27.524 -10.499 1.00 47.19 188 VAL A N 1
ATOM 1518 C CA . VAL A 1 188 ? 30.386 -26.069 -10.688 1.00 47.19 188 VAL A CA 1
ATOM 1519 C C . VAL A 1 188 ? 31.822 -25.549 -10.652 1.00 47.19 188 VAL A C 1
ATOM 1521 O O . VAL A 1 188 ? 32.547 -25.831 -9.697 1.00 47.19 188 VAL A O 1
ATOM 1524 N N . ASP A 1 189 ? 32.220 -24.859 -11.717 1.00 60.03 189 ASP A N 1
ATOM 1525 C CA . ASP A 1 189 ? 33.540 -24.251 -11.869 1.00 60.03 189 ASP A CA 1
ATOM 1526 C C . ASP A 1 189 ? 33.824 -23.355 -10.654 1.00 60.03 189 ASP A C 1
ATOM 1528 O O . ASP A 1 189 ? 32.962 -22.559 -10.259 1.00 60.03 189 ASP A O 1
ATOM 1532 N N . THR A 1 190 ? 34.985 -23.508 -10.015 1.00 61.56 190 THR A N 1
ATOM 1533 C CA . THR A 1 190 ? 35.359 -22.722 -8.823 1.00 61.56 190 THR A CA 1
ATOM 1534 C C . THR A 1 190 ? 35.273 -21.222 -9.093 1.00 61.56 190 THR A C 1
ATOM 1536 O O . THR A 1 190 ? 34.827 -20.471 -8.225 1.00 61.56 190 THR A O 1
ATOM 1539 N N . ASP A 1 191 ? 35.553 -20.834 -10.335 1.00 71.88 191 ASP A N 1
ATOM 1540 C CA . ASP A 1 191 ? 35.525 -19.461 -10.829 1.00 71.88 191 ASP A CA 1
ATOM 1541 C C . ASP A 1 191 ? 34.102 -18.879 -10.832 1.00 71.88 191 ASP A C 1
ATOM 1543 O O . ASP A 1 191 ? 33.881 -17.754 -10.390 1.00 71.88 191 ASP A O 1
ATOM 1547 N N . ALA A 1 192 ? 33.091 -19.662 -11.228 1.00 77.69 192 ALA A N 1
ATOM 1548 C CA . ALA A 1 192 ? 31.701 -19.198 -11.252 1.00 77.69 192 ALA A CA 1
ATOM 1549 C C . ALA A 1 192 ? 31.171 -18.918 -9.839 1.00 77.69 192 ALA A C 1
ATOM 1551 O O . ALA A 1 192 ? 30.452 -17.947 -9.607 1.00 77.69 192 ALA A O 1
ATOM 1552 N N . LYS A 1 193 ? 31.549 -19.756 -8.870 1.00 84.94 193 LYS A N 1
ATOM 1553 C CA . LYS A 1 193 ? 31.176 -19.576 -7.463 1.00 84.94 193 LYS A CA 1
ATOM 1554 C C . LYS A 1 193 ? 31.820 -18.326 -6.862 1.00 84.94 193 LYS A C 1
ATOM 1556 O O . LYS A 1 193 ? 31.182 -17.647 -6.056 1.00 84.94 193 LYS A O 1
ATOM 1561 N N . GLU A 1 194 ? 33.057 -18.029 -7.242 1.00 84.62 194 GLU A N 1
ATOM 1562 C CA . GLU A 1 194 ? 33.778 -16.838 -6.797 1.00 84.62 194 GLU A CA 1
ATOM 1563 C C . GLU A 1 194 ? 33.160 -15.563 -7.385 1.00 84.62 194 GLU A C 1
ATOM 1565 O O . GLU A 1 194 ? 32.823 -14.655 -6.625 1.00 84.62 194 GLU A O 1
ATOM 1570 N N . SER A 1 195 ? 32.830 -15.553 -8.681 1.00 86.69 195 SER A N 1
ATOM 1571 C CA . SER A 1 195 ? 32.108 -14.440 -9.315 1.00 86.69 195 SER A CA 1
ATOM 1572 C C . SER A 1 195 ? 30.717 -14.194 -8.709 1.00 86.69 195 SER A C 1
ATOM 1574 O O . SER A 1 195 ? 30.298 -13.048 -8.546 1.00 86.69 195 SER A O 1
ATOM 1576 N N . MET A 1 196 ? 29.981 -15.248 -8.330 1.00 88.56 196 MET A N 1
ATOM 1577 C CA . MET A 1 196 ? 28.692 -15.094 -7.637 1.00 88.56 196 MET A CA 1
ATOM 1578 C C . MET A 1 196 ? 28.856 -14.452 -6.255 1.00 88.56 196 MET A C 1
ATOM 1580 O O . MET A 1 196 ? 28.022 -13.644 -5.842 1.00 88.56 196 MET A O 1
ATOM 1584 N N . LEU A 1 197 ? 29.921 -14.802 -5.525 1.00 88.25 197 LEU A N 1
ATOM 1585 C CA . LEU A 1 197 ? 30.225 -14.198 -4.227 1.00 88.25 197 LEU A CA 1
ATOM 1586 C C . LEU A 1 197 ? 30.686 -12.747 -4.368 1.00 88.25 197 LEU A C 1
ATOM 1588 O O . LEU A 1 197 ? 30.294 -11.924 -3.544 1.00 88.25 197 LEU A O 1
ATOM 1592 N N . GLU A 1 198 ? 31.456 -12.427 -5.405 1.00 88.75 198 GLU A N 1
ATOM 1593 C CA . GLU A 1 198 ? 31.862 -11.060 -5.732 1.00 88.75 198 GLU A CA 1
ATOM 1594 C C . GLU A 1 198 ? 30.641 -10.174 -6.017 1.00 88.75 198 GLU A C 1
ATOM 1596 O O . GLU A 1 198 ? 30.493 -9.112 -5.412 1.00 88.75 198 GLU A O 1
ATOM 1601 N N . LEU A 1 199 ? 29.691 -10.658 -6.826 1.00 90.25 199 LEU A N 1
ATOM 1602 C CA . LEU A 1 199 ? 28.440 -9.945 -7.094 1.00 90.25 199 LEU A CA 1
ATOM 1603 C C . LEU A 1 199 ? 27.612 -9.731 -5.816 1.00 90.25 199 LEU A C 1
ATOM 1605 O O . LEU A 1 199 ? 27.085 -8.641 -5.597 1.00 90.25 199 LEU A O 1
ATOM 1609 N N . LEU A 1 200 ? 27.515 -10.742 -4.945 1.00 89.19 200 LEU A N 1
ATOM 1610 C CA . LEU A 1 200 ? 26.822 -10.612 -3.658 1.00 89.19 200 LEU A CA 1
ATOM 1611 C C . LEU A 1 200 ? 27.551 -9.684 -2.674 1.00 89.19 200 LEU A C 1
ATOM 1613 O O . LEU A 1 200 ? 26.908 -9.099 -1.804 1.00 89.19 200 LEU A O 1
ATOM 1617 N N . ASN A 1 201 ? 28.874 -9.558 -2.765 1.00 84.31 201 ASN A N 1
ATOM 1618 C CA . ASN A 1 201 ? 29.629 -8.594 -1.969 1.00 84.31 201 ASN A CA 1
ATOM 1619 C C . ASN A 1 201 ? 29.379 -7.169 -2.466 1.00 84.31 201 ASN A C 1
ATOM 1621 O O . ASN A 1 201 ? 29.009 -6.330 -1.652 1.00 84.31 201 ASN A O 1
ATOM 1625 N N . GLY A 1 202 ? 29.410 -6.940 -3.782 1.00 79.69 202 GLY A N 1
ATOM 1626 C CA . GLY A 1 202 ? 29.012 -5.657 -4.369 1.00 79.69 202 GLY A CA 1
ATOM 1627 C C . GLY A 1 202 ? 27.550 -5.286 -4.084 1.00 79.69 202 GLY A C 1
ATOM 1628 O O . GLY A 1 202 ? 27.232 -4.106 -3.945 1.00 79.69 202 GLY A O 1
ATOM 1629 N N . LEU A 1 203 ? 26.662 -6.282 -3.937 1.00 81.75 203 LEU A N 1
ATOM 1630 C CA . LEU A 1 203 ? 25.282 -6.069 -3.492 1.00 81.75 203 LEU A CA 1
ATOM 1631 C C . LEU A 1 203 ? 25.222 -5.611 -2.028 1.00 81.75 203 LEU A C 1
ATOM 1633 O O . LEU A 1 203 ? 24.493 -4.674 -1.727 1.00 81.75 203 LEU A O 1
ATOM 1637 N N . SER A 1 204 ? 25.986 -6.236 -1.127 1.00 79.12 204 SER A N 1
ATOM 1638 C CA . SER A 1 204 ? 26.059 -5.824 0.287 1.00 79.12 204 SER A CA 1
ATOM 1639 C C . SER A 1 204 ? 26.709 -4.455 0.498 1.00 79.12 204 SER A C 1
ATOM 1641 O O . SER A 1 204 ? 26.487 -3.842 1.537 1.00 79.12 204 SER A O 1
ATOM 1643 N N . GLU A 1 205 ? 27.517 -3.985 -0.452 1.00 76.56 205 GLU A N 1
ATOM 1644 C CA . GLU A 1 205 ? 28.140 -2.656 -0.421 1.00 76.56 205 GLU A CA 1
ATOM 1645 C C . GLU A 1 205 ? 27.183 -1.528 -0.838 1.00 76.56 205 GLU A C 1
ATOM 1647 O O . GLU A 1 205 ? 27.489 -0.358 -0.617 1.00 76.56 205 GLU A O 1
ATOM 1652 N N . GLN A 1 206 ? 26.018 -1.846 -1.416 1.00 74.50 206 GLN A N 1
ATOM 1653 C CA . GLN A 1 206 ? 25.009 -0.833 -1.730 1.00 74.50 206 GLN A CA 1
ATOM 1654 C C . GLN A 1 206 ? 24.421 -0.248 -0.435 1.00 74.50 206 GLN A C 1
ATOM 1656 O O . GLN A 1 206 ? 24.063 -0.991 0.478 1.00 74.50 206 GLN A O 1
ATOM 1661 N N . GLU A 1 207 ? 24.248 1.077 -0.366 1.00 51.06 207 GLU A N 1
ATOM 1662 C CA . GLU A 1 207 ? 23.823 1.784 0.861 1.00 51.06 207 GLU A CA 1
ATOM 1663 C C . GLU A 1 207 ? 22.514 1.238 1.464 1.00 51.06 207 GLU A C 1
ATOM 1665 O O . GLU A 1 207 ? 22.364 1.142 2.682 1.00 51.06 207 GLU A O 1
ATOM 1670 N N . ASN A 1 208 ? 21.587 0.797 0.611 1.00 63.41 208 ASN A N 1
ATOM 1671 C CA . ASN A 1 208 ? 20.280 0.281 1.019 1.00 63.41 208 ASN A CA 1
ATOM 1672 C C . ASN A 1 208 ? 20.301 -1.204 1.434 1.00 63.41 208 ASN A C 1
ATOM 1674 O O . ASN A 1 208 ? 19.317 -1.707 1.982 1.00 63.41 208 ASN A O 1
ATOM 1678 N N . ALA A 1 209 ? 21.401 -1.926 1.190 1.00 67.56 209 ALA A N 1
ATOM 1679 C CA . ALA A 1 209 ? 21.502 -3.367 1.429 1.00 67.56 209 ALA A CA 1
ATOM 1680 C C . ALA A 1 209 ? 21.562 -3.736 2.918 1.00 67.56 209 ALA A C 1
ATOM 1682 O O . ALA A 1 209 ? 21.242 -4.869 3.284 1.00 67.56 209 ALA A O 1
ATOM 1683 N N . VAL A 1 210 ? 21.889 -2.777 3.793 1.00 58.81 210 VAL A N 1
ATOM 1684 C CA . VAL A 1 210 ? 21.970 -2.965 5.253 1.00 58.81 210 V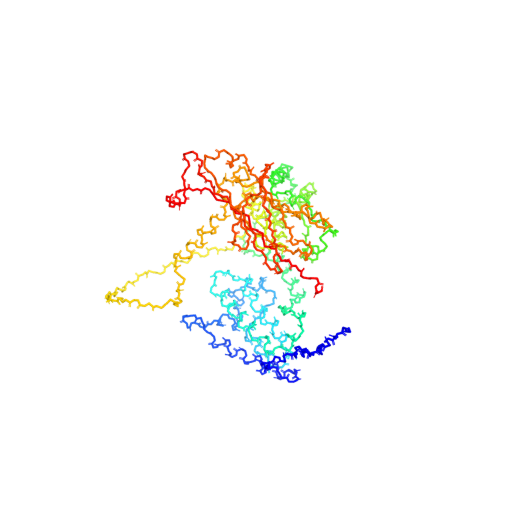AL A CA 1
ATOM 1685 C C . VAL A 1 210 ? 20.672 -3.548 5.825 1.00 58.81 210 VAL A C 1
ATOM 1687 O O . VAL A 1 210 ? 20.718 -4.435 6.679 1.00 58.81 210 VAL A O 1
ATOM 1690 N N . ASN A 1 211 ? 19.518 -3.124 5.299 1.00 65.06 211 ASN A N 1
ATOM 1691 C CA . ASN A 1 211 ? 18.197 -3.595 5.731 1.00 65.06 211 ASN A CA 1
ATOM 1692 C C . ASN A 1 211 ? 17.868 -5.030 5.276 1.00 65.06 211 ASN A C 1
ATOM 1694 O O . ASN A 1 211 ? 16.903 -5.620 5.756 1.00 65.06 211 ASN A O 1
ATOM 1698 N N . PHE A 1 212 ? 18.676 -5.603 4.381 1.00 81.38 212 PHE A N 1
ATOM 1699 C CA . PHE A 1 212 ? 18.484 -6.930 3.791 1.00 81.38 212 PHE A CA 1
ATOM 1700 C C . PHE A 1 212 ? 19.658 -7.881 4.060 1.00 81.38 212 PHE A C 1
ATOM 1702 O O . PHE A 1 212 ? 19.617 -9.047 3.662 1.00 81.38 212 PHE A O 1
ATOM 1709 N N . GLU A 1 213 ? 20.703 -7.418 4.754 1.00 77.25 213 GLU A N 1
ATOM 1710 C CA . GLU A 1 213 ? 21.897 -8.213 5.050 1.00 77.25 213 GLU A CA 1
ATOM 1711 C C . GLU A 1 213 ? 21.559 -9.389 5.978 1.00 77.25 213 GLU A C 1
ATOM 1713 O O . GLU A 1 213 ? 21.936 -10.539 5.723 1.00 77.25 213 GLU A O 1
ATOM 1718 N N . LYS A 1 214 ? 20.757 -9.122 7.014 1.00 74.25 214 LYS A N 1
ATOM 1719 C CA . LYS A 1 214 ? 20.261 -10.108 7.981 1.00 74.25 214 LYS A CA 1
ATOM 1720 C C . LYS A 1 214 ? 18.739 -10.127 7.995 1.00 74.25 214 LYS A C 1
ATOM 1722 O O . LYS A 1 214 ? 18.092 -9.128 7.704 1.00 74.25 214 LYS A O 1
ATOM 1727 N N . LYS A 1 215 ? 18.166 -11.270 8.373 1.00 80.25 215 LYS A N 1
ATOM 1728 C CA . LYS A 1 215 ? 16.714 -11.394 8.544 1.00 80.25 215 LYS A CA 1
ATOM 1729 C C . LYS A 1 215 ? 16.219 -10.473 9.664 1.00 80.25 215 LYS A C 1
ATOM 1731 O O . LYS A 1 215 ? 16.937 -10.319 10.658 1.00 80.25 215 LYS A O 1
ATOM 1736 N N . PRO A 1 216 ? 14.975 -9.972 9.573 1.00 72.31 216 PRO A N 1
ATOM 1737 C CA . PRO A 1 216 ? 14.311 -9.319 10.696 1.00 72.31 216 PRO A CA 1
ATOM 1738 C C . PRO A 1 216 ? 14.352 -10.195 11.953 1.00 72.31 216 PRO A C 1
ATOM 1740 O O . PRO A 1 216 ? 14.226 -11.415 11.872 1.00 72.31 216 PRO A O 1
ATOM 1743 N N . SER A 1 217 ? 14.545 -9.609 13.131 1.00 65.88 217 SER A N 1
ATOM 1744 C CA . SER A 1 217 ? 14.595 -10.367 14.387 1.00 65.88 217 SER A CA 1
ATOM 1745 C C . SER A 1 217 ? 13.260 -11.065 14.653 1.00 65.88 217 SER A C 1
ATOM 1747 O O . SER A 1 217 ? 12.223 -10.416 14.727 1.00 65.88 217 SER A O 1
ATOM 1749 N N . LYS A 1 218 ? 13.270 -12.389 14.854 1.00 63.44 218 LYS A N 1
ATOM 1750 C CA . LYS A 1 218 ? 12.044 -13.161 15.142 1.00 63.44 218 LYS A CA 1
ATOM 1751 C C . LYS A 1 218 ? 11.379 -12.768 16.463 1.00 63.44 218 LYS A C 1
ATOM 1753 O O . LYS A 1 218 ? 10.180 -12.964 16.623 1.00 63.44 218 LYS A O 1
ATOM 1758 N N . ARG A 1 219 ? 12.158 -12.232 17.407 1.00 59.00 219 ARG A N 1
ATOM 1759 C CA . ARG A 1 219 ? 11.646 -11.734 18.687 1.00 59.00 219 ARG A CA 1
ATOM 1760 C C . ARG A 1 219 ? 10.909 -10.409 18.514 1.00 59.00 219 ARG A C 1
ATOM 1762 O O . ARG A 1 219 ? 9.868 -10.222 19.127 1.00 59.00 219 ARG A O 1
ATOM 1769 N N . ASP A 1 220 ? 11.467 -9.521 17.696 1.00 42.88 220 ASP A N 1
ATOM 1770 C CA . ASP A 1 220 ? 10.994 -8.140 17.581 1.00 42.88 220 ASP A CA 1
ATOM 1771 C C . ASP A 1 220 ? 9.936 -7.991 16.465 1.00 42.88 220 ASP A C 1
ATOM 1773 O O . ASP A 1 220 ? 9.113 -7.085 16.524 1.00 42.88 220 ASP A O 1
ATOM 1777 N N . TYR A 1 221 ? 9.906 -8.930 15.506 1.00 51.38 221 TYR A N 1
ATOM 1778 C CA . TYR A 1 221 ? 8.945 -9.003 14.395 1.00 51.38 221 TYR A CA 1
ATOM 1779 C C . TYR A 1 221 ? 8.345 -10.415 14.258 1.00 51.38 221 TYR A C 1
ATOM 1781 O O . TYR A 1 221 ? 8.618 -11.126 13.288 1.00 51.38 221 TYR A O 1
ATOM 1789 N N . PRO A 1 222 ? 7.579 -10.905 15.248 1.00 53.22 222 PRO A N 1
ATOM 1790 C CA . PRO A 1 222 ? 7.012 -12.255 15.211 1.00 53.22 222 PRO A CA 1
ATOM 1791 C C . PRO A 1 222 ? 5.923 -12.430 14.138 1.00 53.22 222 PRO A C 1
ATOM 1793 O O . PRO A 1 222 ? 5.671 -13.549 13.701 1.00 53.22 222 PRO A O 1
ATOM 1796 N N . ASP A 1 223 ? 5.276 -11.343 13.728 1.00 51.78 223 ASP A N 1
ATOM 1797 C CA . ASP A 1 223 ? 4.301 -11.231 12.640 1.00 51.78 223 ASP A CA 1
ATOM 1798 C C . ASP A 1 223 ? 4.932 -11.387 11.250 1.00 51.78 223 ASP A C 1
ATOM 1800 O O . ASP A 1 223 ? 4.372 -12.095 10.412 1.00 51.78 223 ASP A O 1
ATOM 1804 N N . TYR A 1 224 ? 6.145 -10.866 11.041 1.00 53.25 224 TYR A N 1
ATOM 1805 C CA . TYR A 1 224 ? 6.932 -11.108 9.824 1.00 53.25 224 TYR A CA 1
ATOM 1806 C C . TYR A 1 224 ? 7.076 -12.599 9.511 1.00 53.25 224 TYR A C 1
ATOM 1808 O O . TYR A 1 224 ? 6.842 -13.035 8.389 1.00 53.25 224 TYR A O 1
ATOM 1816 N N . TYR A 1 225 ? 7.370 -13.414 10.524 1.00 66.56 225 TYR A N 1
ATOM 1817 C CA . TYR A 1 225 ? 7.528 -14.866 10.375 1.00 66.56 225 TYR A CA 1
ATOM 1818 C C . TYR A 1 225 ? 6.203 -15.636 10.278 1.00 66.56 225 TYR A C 1
ATOM 1820 O O . TYR A 1 225 ? 6.229 -16.851 10.081 1.00 66.56 225 TYR A O 1
ATOM 1828 N N . LYS A 1 226 ? 5.060 -14.961 10.452 1.00 62.59 226 LYS A N 1
ATOM 1829 C CA . LYS A 1 226 ? 3.723 -15.523 10.207 1.00 62.59 226 LYS A CA 1
ATOM 1830 C C . LYS A 1 226 ? 3.242 -15.226 8.788 1.00 62.59 226 LYS A C 1
ATOM 1832 O O . LYS A 1 226 ? 2.541 -16.059 8.224 1.00 62.59 226 LYS A O 1
ATOM 1837 N N . LEU A 1 227 ? 3.605 -14.061 8.242 1.00 51.34 227 LEU A N 1
ATOM 1838 C CA . LEU A 1 227 ? 3.204 -13.617 6.905 1.00 51.34 227 LEU A CA 1
ATOM 1839 C C . LEU A 1 227 ? 4.166 -14.112 5.814 1.00 51.34 227 LEU A C 1
ATOM 1841 O O . LEU A 1 227 ? 3.729 -14.555 4.757 1.00 51.34 227 LEU A O 1
ATOM 1845 N N . ILE A 1 228 ? 5.473 -14.088 6.083 1.00 65.69 228 ILE A N 1
ATOM 1846 C CA . ILE A 1 228 ? 6.507 -14.454 5.113 1.00 65.69 228 ILE A CA 1
ATOM 1847 C C . ILE A 1 228 ? 6.905 -15.921 5.279 1.00 65.69 228 ILE A C 1
ATOM 1849 O O . ILE A 1 228 ? 7.545 -16.304 6.260 1.00 65.69 228 ILE A O 1
ATOM 1853 N N . GLU A 1 229 ? 6.559 -16.743 4.283 1.00 68.81 229 GLU A N 1
ATOM 1854 C CA . GLU A 1 229 ? 6.756 -18.202 4.301 1.00 68.81 229 GLU A CA 1
ATOM 1855 C C . GLU A 1 229 ? 8.240 -18.608 4.282 1.00 68.81 229 GLU A C 1
ATOM 1857 O O . GLU A 1 229 ? 8.651 -19.547 4.968 1.00 68.81 229 GLU A O 1
ATOM 1862 N N . ARG A 1 230 ? 9.073 -17.895 3.511 1.00 77.00 230 ARG A N 1
ATOM 1863 C CA . ARG A 1 230 ? 10.513 -18.179 3.377 1.00 77.00 230 ARG A CA 1
ATOM 1864 C C . ARG A 1 230 ? 11.384 -16.965 3.723 1.00 77.00 230 ARG A C 1
ATOM 1866 O O . ARG A 1 230 ? 11.981 -16.379 2.820 1.00 77.00 230 ARG A O 1
ATOM 1873 N N . PRO A 1 231 ? 11.541 -16.614 5.014 1.00 76.56 231 PRO A N 1
ATOM 1874 C CA . PRO A 1 231 ? 12.437 -15.545 5.446 1.00 76.56 231 PRO A CA 1
ATOM 1875 C C . PRO A 1 231 ? 13.880 -15.801 5.001 1.00 76.56 231 PRO A C 1
ATOM 1877 O O . PRO A 1 231 ? 14.499 -16.788 5.413 1.00 76.56 231 PRO A O 1
ATOM 1880 N N . THR A 1 232 ? 14.436 -14.897 4.201 1.00 85.06 232 THR A N 1
ATOM 1881 C CA . THR A 1 232 ? 15.810 -14.974 3.684 1.00 85.06 232 THR A CA 1
ATOM 1882 C C . THR A 1 232 ? 16.496 -13.606 3.757 1.00 85.06 232 THR A C 1
ATOM 1884 O O . THR A 1 232 ? 15.853 -12.612 4.091 1.00 85.06 232 THR A O 1
ATOM 1887 N N . SER A 1 233 ? 17.806 -13.565 3.526 1.00 88.69 233 SER A N 1
ATOM 1888 C CA . SER A 1 233 ? 18.630 -12.350 3.559 1.00 88.69 233 SER A CA 1
ATOM 1889 C C . SER A 1 233 ? 19.877 -12.515 2.683 1.00 88.69 233 SER A C 1
ATOM 1891 O O . SER A 1 233 ? 20.199 -13.625 2.253 1.00 88.69 233 SER A O 1
ATOM 1893 N N . ILE A 1 234 ? 20.625 -11.439 2.435 1.00 86.06 234 ILE A N 1
ATOM 1894 C CA . ILE A 1 234 ? 21.833 -11.489 1.594 1.00 86.06 234 ILE A CA 1
ATOM 1895 C C . ILE A 1 234 ? 22.891 -12.428 2.207 1.00 86.06 234 ILE A C 1
ATOM 1897 O O . ILE A 1 234 ? 23.472 -13.258 1.503 1.00 86.06 234 ILE A O 1
ATOM 1901 N N . SER A 1 235 ? 23.090 -12.385 3.531 1.00 83.38 235 SER A N 1
ATOM 1902 C CA . SER A 1 235 ? 23.986 -13.308 4.249 1.00 83.38 235 SER A CA 1
ATOM 1903 C C . SER A 1 235 ? 23.596 -14.789 4.091 1.00 83.38 235 SER A C 1
ATOM 1905 O O . SER A 1 235 ? 24.472 -15.660 3.987 1.00 83.38 235 SER A O 1
ATOM 1907 N N . ASP A 1 236 ? 22.298 -15.090 4.033 1.00 86.19 236 ASP A N 1
ATOM 1908 C CA . ASP A 1 236 ? 21.795 -16.443 3.785 1.00 86.19 236 ASP A CA 1
ATOM 1909 C C . ASP A 1 236 ? 22.144 -16.911 2.371 1.00 86.19 236 ASP A C 1
ATOM 1911 O O . ASP A 1 236 ? 22.682 -18.009 2.201 1.00 86.19 236 ASP A O 1
ATOM 1915 N N . VAL A 1 237 ? 21.927 -16.058 1.364 1.00 90.50 237 VAL A N 1
ATOM 1916 C CA . VAL A 1 237 ? 22.276 -16.366 -0.030 1.00 90.50 237 VAL A CA 1
ATOM 1917 C C . VAL A 1 237 ? 23.785 -16.549 -0.194 1.00 90.50 237 VAL A C 1
ATOM 1919 O O . VAL A 1 237 ? 24.214 -17.552 -0.768 1.00 90.50 237 VAL A O 1
ATOM 1922 N N . LYS A 1 238 ? 24.614 -15.689 0.416 1.00 88.50 238 LYS A N 1
ATOM 1923 C CA . LYS A 1 238 ? 26.079 -15.874 0.462 1.00 88.50 238 LYS A CA 1
ATOM 1924 C C . LYS A 1 238 ? 26.459 -17.234 1.046 1.00 88.50 238 LYS A C 1
ATOM 1926 O O . LYS A 1 238 ? 27.354 -17.914 0.544 1.00 88.50 238 LYS A O 1
ATOM 1931 N N . THR A 1 239 ? 25.771 -17.666 2.099 1.00 87.06 239 THR A N 1
ATOM 1932 C CA . THR A 1 239 ? 26.006 -18.973 2.726 1.00 87.06 239 THR A CA 1
ATOM 1933 C C . THR A 1 239 ? 25.580 -20.129 1.818 1.00 87.06 239 THR A C 1
ATOM 1935 O O . THR A 1 239 ? 26.283 -21.140 1.756 1.00 87.06 239 THR A O 1
ATOM 1938 N N . MET A 1 240 ? 24.479 -19.992 1.074 1.00 85.75 240 MET A N 1
ATOM 1939 C CA . MET A 1 240 ? 24.036 -20.986 0.090 1.00 85.75 240 MET A CA 1
ATOM 1940 C C . MET A 1 240 ? 25.036 -21.144 -1.059 1.00 85.75 240 MET A C 1
ATOM 1942 O O . MET A 1 240 ? 25.370 -22.279 -1.403 1.00 85.75 240 MET A O 1
ATOM 1946 N N . VAL A 1 241 ? 25.583 -20.038 -1.574 1.00 89.56 241 VAL A N 1
ATOM 1947 C CA . VAL A 1 241 ? 26.645 -20.061 -2.592 1.00 89.56 241 VAL A CA 1
ATOM 1948 C C . VAL A 1 241 ? 27.898 -20.744 -2.041 1.00 89.56 241 VAL A C 1
ATOM 1950 O O . VAL A 1 241 ? 28.368 -21.713 -2.632 1.00 89.56 241 VAL A O 1
ATOM 1953 N N . ARG A 1 242 ? 28.393 -20.357 -0.850 1.00 87.56 242 ARG A N 1
ATOM 1954 C CA . ARG A 1 242 ? 29.566 -21.003 -0.211 1.00 87.56 242 ARG A CA 1
ATOM 1955 C C . ARG A 1 242 ? 29.389 -22.508 -0.010 1.00 87.56 242 ARG A C 1
ATOM 1957 O O . ARG A 1 242 ? 30.343 -23.260 -0.197 1.00 87.56 242 ARG A O 1
ATOM 1964 N N . ARG A 1 243 ? 28.176 -22.952 0.329 1.00 85.19 243 ARG A N 1
ATOM 1965 C CA . ARG A 1 243 ? 27.828 -24.371 0.519 1.00 85.19 243 ARG A CA 1
ATOM 1966 C C . ARG A 1 243 ? 27.542 -25.120 -0.789 1.00 85.19 243 ARG A C 1
ATOM 1968 O O . ARG A 1 243 ? 27.229 -26.302 -0.726 1.00 85.19 243 ARG A O 1
ATOM 1975 N N . GLY A 1 244 ? 27.629 -24.457 -1.946 1.00 83.25 244 GLY A N 1
ATOM 1976 C CA . GLY A 1 244 ? 27.384 -25.070 -3.255 1.00 83.25 244 GLY A CA 1
ATOM 1977 C C . GLY A 1 244 ? 25.919 -25.436 -3.505 1.00 83.25 244 GLY A C 1
ATOM 1978 O O . GLY A 1 244 ? 25.640 -26.311 -4.314 1.00 83.25 244 GLY A O 1
ATOM 1979 N N . LYS A 1 245 ? 24.975 -24.799 -2.798 1.00 85.06 245 LYS A N 1
ATOM 1980 C CA . LYS A 1 245 ? 23.529 -25.008 -2.999 1.00 85.06 245 LYS A CA 1
ATOM 1981 C C . LYS A 1 245 ? 22.965 -24.204 -4.174 1.00 85.06 245 LYS A C 1
ATOM 1983 O O . LYS A 1 245 ? 21.832 -24.438 -4.579 1.00 85.06 245 LYS A O 1
ATOM 1988 N N . VAL A 1 246 ? 23.746 -23.261 -4.694 1.00 85.62 246 VAL A N 1
ATOM 1989 C CA . VAL A 1 246 ? 23.436 -22.458 -5.877 1.00 85.62 246 VAL A CA 1
ATOM 1990 C C . VAL A 1 246 ? 24.275 -23.008 -7.026 1.00 85.62 246 VAL A C 1
ATOM 1992 O O . VAL A 1 246 ? 25.501 -22.970 -6.952 1.00 85.62 246 VAL A O 1
ATOM 1995 N N . ALA A 1 247 ? 23.614 -23.586 -8.032 1.00 81.69 247 ALA A N 1
ATOM 1996 C CA . ALA A 1 247 ? 24.281 -24.311 -9.116 1.00 81.69 247 ALA A CA 1
ATOM 1997 C C . ALA A 1 247 ? 24.674 -23.414 -10.302 1.00 81.69 247 ALA A C 1
ATOM 1999 O O . ALA A 1 247 ? 25.657 -23.692 -10.982 1.00 81.69 247 ALA A O 1
ATOM 2000 N N . ASP A 1 248 ? 23.907 -22.353 -10.547 1.00 84.25 248 ASP A N 1
ATOM 2001 C CA . ASP A 1 248 ? 24.035 -21.460 -11.700 1.00 84.25 248 ASP A CA 1
ATOM 2002 C C . ASP A 1 248 ? 23.534 -20.041 -11.364 1.00 84.25 248 ASP A C 1
ATOM 2004 O O . ASP A 1 248 ? 22.956 -19.791 -10.298 1.00 84.25 248 ASP A O 1
ATOM 2008 N N . TRP A 1 249 ? 23.774 -19.095 -12.277 1.00 84.56 249 TRP A N 1
ATOM 2009 C CA . TRP A 1 249 ? 23.376 -17.691 -12.125 1.00 84.56 249 TRP A CA 1
ATOM 2010 C C . TRP A 1 249 ? 21.854 -17.511 -12.031 1.00 84.56 249 TRP A C 1
ATOM 2012 O O . TRP A 1 249 ? 21.388 -16.610 -11.336 1.00 84.56 249 TRP A O 1
ATOM 2022 N N . ASP A 1 250 ? 21.070 -18.407 -12.635 1.00 83.75 250 ASP A N 1
ATOM 2023 C CA . ASP A 1 250 ? 19.609 -18.419 -12.511 1.00 83.75 250 ASP A CA 1
ATOM 2024 C C . ASP A 1 250 ? 19.157 -18.798 -11.100 1.00 83.75 250 ASP A C 1
ATOM 2026 O O . ASP A 1 250 ? 18.233 -18.205 -10.542 1.00 83.75 250 ASP A O 1
ATOM 2030 N N . SER A 1 251 ? 19.825 -19.776 -10.491 1.00 84.56 251 SER A N 1
ATOM 2031 C CA . SER A 1 251 ? 19.605 -20.190 -9.109 1.00 84.56 251 SER A CA 1
ATOM 2032 C C . SER A 1 251 ? 19.980 -19.075 -8.141 1.00 84.56 251 SER A C 1
ATOM 2034 O O . SER A 1 251 ? 19.248 -18.846 -7.179 1.00 84.56 251 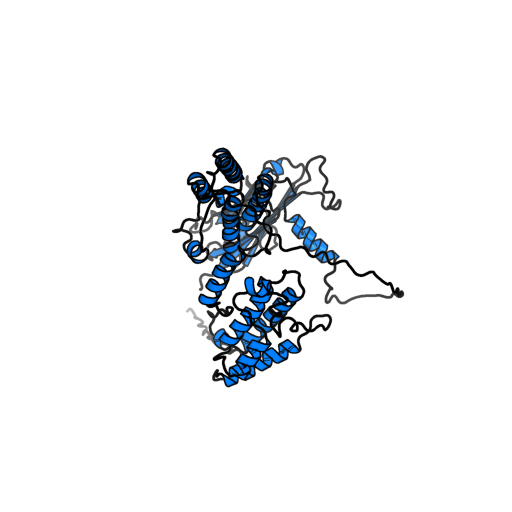SER A O 1
ATOM 2036 N N . LEU A 1 252 ? 21.063 -18.340 -8.420 1.00 88.94 252 LEU A N 1
ATOM 2037 C CA . LEU A 1 252 ? 21.430 -17.155 -7.647 1.00 88.94 252 LEU A CA 1
ATOM 2038 C C . LEU A 1 252 ? 20.345 -16.080 -7.764 1.00 88.94 252 LEU A C 1
ATOM 2040 O O . LEU A 1 252 ? 19.876 -15.563 -6.751 1.00 88.94 252 LEU A O 1
ATOM 2044 N N . ALA A 1 253 ? 19.917 -15.777 -8.991 1.00 88.75 253 ALA A N 1
ATOM 2045 C CA . ALA A 1 253 ? 18.903 -14.768 -9.255 1.00 88.75 253 ALA A CA 1
ATOM 2046 C C . ALA A 1 253 ? 17.578 -15.091 -8.555 1.00 88.75 253 ALA A C 1
ATOM 2048 O O . ALA A 1 253 ? 16.963 -14.197 -7.983 1.00 88.75 253 ALA A O 1
ATOM 2049 N N . ARG A 1 254 ? 17.151 -16.362 -8.536 1.00 86.62 254 ARG A N 1
ATOM 2050 C CA . ARG A 1 254 ? 15.947 -16.792 -7.804 1.00 86.62 254 ARG A CA 1
ATOM 2051 C C . ARG A 1 254 ? 16.050 -16.534 -6.302 1.00 86.62 254 ARG A C 1
ATOM 2053 O O . ARG A 1 254 ? 15.114 -15.993 -5.720 1.00 86.62 254 ARG A O 1
ATOM 2060 N N . GLU A 1 255 ? 17.166 -16.904 -5.680 1.00 88.38 255 GLU A N 1
ATOM 2061 C CA . GLU A 1 255 ? 17.331 -16.751 -4.229 1.00 88.38 255 GLU A CA 1
ATOM 2062 C C . GLU A 1 255 ? 17.486 -15.280 -3.807 1.00 88.38 255 GLU A C 1
ATOM 2064 O O . GLU A 1 255 ? 16.988 -14.901 -2.749 1.00 88.38 255 GLU A O 1
ATOM 2069 N N . VAL A 1 256 ? 18.107 -14.430 -4.636 1.00 90.44 256 VAL A N 1
ATOM 2070 C CA . VAL A 1 256 ? 18.194 -12.983 -4.369 1.00 90.44 256 VAL A CA 1
ATOM 2071 C C . VAL A 1 256 ? 16.864 -12.272 -4.636 1.00 90.44 256 VAL A C 1
ATOM 2073 O O . VAL A 1 256 ? 16.460 -11.446 -3.824 1.00 90.44 256 VAL A O 1
ATOM 2076 N N . ARG A 1 257 ? 16.130 -12.616 -5.706 1.00 92.38 257 ARG A N 1
ATOM 2077 C CA . ARG A 1 257 ? 14.802 -12.030 -5.991 1.00 92.38 257 ARG A CA 1
ATOM 2078 C C . ARG A 1 257 ? 13.806 -12.273 -4.851 1.00 92.38 257 ARG A C 1
ATOM 2080 O O . ARG A 1 257 ? 13.032 -11.380 -4.529 1.00 92.38 257 ARG A O 1
ATOM 2087 N N . LEU A 1 258 ? 13.903 -13.420 -4.170 1.00 86.38 258 LEU A N 1
ATOM 2088 C CA . LEU A 1 258 ? 13.084 -13.735 -2.996 1.00 86.38 258 LEU A CA 1
ATOM 2089 C C . LEU A 1 258 ? 13.280 -12.746 -1.830 1.00 86.38 258 LEU A C 1
ATOM 2091 O O . LEU A 1 258 ? 12.350 -12.523 -1.061 1.00 86.38 258 LEU A O 1
ATOM 2095 N N . ILE A 1 259 ? 14.464 -12.137 -1.689 1.00 83.94 259 ILE A N 1
ATOM 2096 C CA . ILE A 1 259 ? 14.716 -11.102 -0.672 1.00 83.94 259 ILE A CA 1
ATOM 2097 C C . ILE A 1 259 ? 13.802 -9.897 -0.925 1.00 83.94 259 ILE A C 1
ATOM 2099 O O . ILE A 1 259 ? 13.153 -9.408 -0.000 1.00 83.94 259 ILE A O 1
ATOM 2103 N N . TRP A 1 260 ? 13.714 -9.456 -2.181 1.00 87.38 260 TRP A N 1
ATOM 2104 C CA . TRP A 1 260 ? 12.902 -8.309 -2.589 1.00 87.38 260 TRP A CA 1
ATOM 2105 C C . TRP A 1 260 ? 11.412 -8.638 -2.569 1.00 87.38 260 TRP A C 1
ATOM 2107 O O . TRP A 1 260 ? 10.621 -7.825 -2.103 1.00 87.38 260 TRP A O 1
ATOM 2117 N N . ASP A 1 261 ? 11.033 -9.835 -3.016 1.00 81.31 261 ASP A N 1
ATOM 2118 C CA . ASP A 1 261 ? 9.639 -10.283 -3.013 1.00 81.31 261 ASP A CA 1
ATOM 2119 C C . ASP A 1 261 ? 9.092 -10.359 -1.581 1.00 81.31 261 ASP A C 1
ATOM 2121 O O . ASP A 1 261 ? 8.042 -9.795 -1.298 1.00 81.31 261 ASP A O 1
ATOM 2125 N N . ASN A 1 262 ? 9.852 -10.928 -0.639 1.00 77.19 262 ASN A N 1
ATOM 2126 C CA . ASN A 1 262 ? 9.474 -10.934 0.778 1.00 77.19 262 ASN A CA 1
ATOM 2127 C C . ASN A 1 262 ? 9.367 -9.521 1.366 1.00 77.19 262 ASN A C 1
ATOM 2129 O O . ASN A 1 262 ? 8.498 -9.250 2.194 1.00 77.19 262 ASN A O 1
ATOM 2133 N N . ALA A 1 263 ? 10.263 -8.617 0.964 1.00 70.25 263 ALA A N 1
ATOM 2134 C CA . ALA A 1 263 ? 10.229 -7.236 1.417 1.00 70.25 263 ALA A CA 1
ATOM 2135 C C . ALA A 1 263 ? 8.981 -6.506 0.907 1.00 70.25 263 ALA A C 1
ATOM 2137 O O . ALA A 1 263 ? 8.357 -5.776 1.669 1.00 70.25 263 ALA A O 1
ATOM 2138 N N . LYS A 1 264 ? 8.598 -6.720 -0.350 1.00 79.44 264 LYS A N 1
ATOM 2139 C CA . LYS A 1 264 ? 7.424 -6.095 -0.974 1.00 79.44 264 LYS A CA 1
ATOM 2140 C C . LYS A 1 264 ? 6.101 -6.719 -0.537 1.00 79.44 264 LYS A C 1
ATOM 2142 O O . LYS A 1 264 ? 5.092 -6.032 -0.533 1.00 79.44 264 LYS A O 1
ATOM 2147 N N . GLU A 1 265 ? 6.122 -7.991 -0.157 1.00 68.38 265 GLU A N 1
ATOM 2148 C CA . GLU A 1 265 ? 4.971 -8.701 0.405 1.00 68.38 265 GLU A CA 1
ATOM 2149 C C . GLU A 1 265 ? 4.675 -8.243 1.839 1.00 68.38 265 GLU A C 1
ATOM 2151 O O . GLU A 1 265 ? 3.523 -8.076 2.225 1.00 68.38 265 GLU A O 1
ATOM 2156 N N . TYR A 1 266 ? 5.719 -8.030 2.646 1.00 58.78 266 TYR A N 1
ATOM 2157 C CA . TYR A 1 266 ? 5.547 -7.619 4.039 1.00 58.78 266 TYR A CA 1
ATOM 2158 C C . TYR A 1 266 ? 5.296 -6.118 4.204 1.00 58.78 266 TYR A C 1
ATOM 2160 O O . TYR A 1 266 ? 4.585 -5.702 5.117 1.00 58.78 266 TYR A O 1
ATOM 2168 N N . ASN A 1 267 ? 5.942 -5.295 3.377 1.00 59.62 267 ASN A N 1
ATOM 2169 C CA . ASN A 1 267 ? 5.920 -3.845 3.528 1.00 59.62 267 ASN A CA 1
ATOM 2170 C C . ASN A 1 267 ? 4.971 -3.207 2.511 1.00 59.62 267 ASN A C 1
ATOM 2172 O O . ASN A 1 267 ? 4.929 -3.601 1.352 1.00 59.62 267 ASN A O 1
ATOM 2176 N N . GLU A 1 268 ? 4.265 -2.158 2.926 1.00 50.97 268 GLU A N 1
ATOM 2177 C CA . GLU A 1 268 ? 3.315 -1.450 2.063 1.00 50.97 268 GLU A CA 1
ATOM 2178 C C . GLU A 1 268 ? 4.003 -0.783 0.852 1.00 50.97 268 GLU A C 1
ATOM 2180 O O . GLU A 1 268 ? 5.087 -0.191 1.009 1.00 50.97 268 GLU A O 1
ATOM 2185 N N . PRO A 1 269 ? 3.371 -0.795 -0.342 1.00 53.34 269 PRO A N 1
ATOM 2186 C CA . PRO A 1 269 ? 3.842 -0.048 -1.503 1.00 53.34 269 PRO A CA 1
ATOM 2187 C C . PRO A 1 269 ? 4.011 1.443 -1.185 1.00 53.34 269 PRO A C 1
ATOM 2189 O O . PRO A 1 269 ? 3.073 2.127 -0.777 1.00 53.34 269 PRO A O 1
ATOM 2192 N N . GLY A 1 270 ? 5.225 1.959 -1.381 1.00 56.72 270 GLY A N 1
ATOM 2193 C CA . GLY A 1 270 ? 5.589 3.344 -1.053 1.00 56.72 270 GLY A CA 1
ATOM 2194 C C . GLY A 1 270 ? 6.254 3.541 0.315 1.00 56.72 270 GLY A C 1
ATOM 2195 O O . GLY A 1 270 ? 6.673 4.664 0.613 1.00 56.72 270 GLY A O 1
ATOM 2196 N N . SER A 1 271 ? 6.400 2.479 1.117 1.00 56.16 271 SER A N 1
ATOM 2197 C CA . SER A 1 271 ? 7.288 2.472 2.287 1.00 56.16 271 SER A CA 1
ATOM 2198 C C . SER A 1 271 ? 8.763 2.531 1.873 1.00 56.16 271 SER A C 1
ATOM 2200 O O . SER A 1 271 ? 9.134 2.126 0.769 1.00 56.16 271 SER A O 1
ATOM 2202 N N . ASP A 1 272 ? 9.626 3.015 2.769 1.00 50.91 272 ASP A N 1
ATOM 2203 C CA . ASP A 1 272 ? 11.050 3.172 2.460 1.00 50.91 272 ASP A CA 1
ATOM 2204 C C . ASP A 1 272 ? 11.722 1.814 2.182 1.00 50.91 272 ASP A C 1
ATOM 2206 O O . ASP A 1 272 ? 12.539 1.713 1.273 1.00 50.91 272 ASP A O 1
ATOM 2210 N N . ILE A 1 273 ? 11.332 0.742 2.888 1.00 55.16 273 ILE A N 1
ATOM 2211 C CA . ILE A 1 273 ? 11.841 -0.625 2.655 1.00 55.16 273 ILE A CA 1
ATOM 2212 C C . ILE A 1 273 ? 11.371 -1.176 1.303 1.00 55.16 273 ILE A C 1
ATOM 2214 O O . ILE A 1 273 ? 12.150 -1.833 0.615 1.00 55.16 273 ILE A O 1
ATOM 2218 N N . TYR A 1 274 ? 10.139 -0.868 0.887 1.00 73.81 274 TYR A N 1
ATOM 2219 C CA . TYR A 1 274 ? 9.628 -1.250 -0.430 1.00 73.81 274 TYR A CA 1
ATOM 2220 C C . TYR A 1 274 ? 10.411 -0.558 -1.555 1.00 73.81 274 TYR A C 1
ATOM 2222 O O . TYR A 1 274 ? 10.838 -1.216 -2.503 1.00 73.81 274 TYR A O 1
ATOM 2230 N N . ALA A 1 275 ? 10.658 0.750 -1.430 1.00 66.12 275 ALA A N 1
ATOM 2231 C CA . ALA A 1 275 ? 11.446 1.512 -2.400 1.00 66.12 275 ALA A CA 1
ATOM 2232 C C . ALA A 1 275 ? 12.913 1.046 -2.443 1.00 66.12 275 ALA A C 1
ATOM 2234 O O . ALA A 1 275 ? 13.460 0.810 -3.516 1.00 66.12 275 ALA A O 1
ATOM 2235 N N . MET A 1 276 ? 13.527 0.809 -1.279 1.00 63.25 276 MET A N 1
ATOM 2236 C CA . MET A 1 276 ? 14.877 0.245 -1.190 1.00 63.25 276 MET A CA 1
ATOM 2237 C C . MET A 1 276 ? 14.976 -1.135 -1.855 1.00 63.25 276 MET A C 1
ATOM 2239 O O . MET A 1 276 ? 15.976 -1.428 -2.510 1.00 63.25 276 MET A O 1
ATOM 2243 N N . ALA A 1 277 ? 13.941 -1.971 -1.723 1.00 78.81 277 ALA A N 1
ATOM 2244 C CA . ALA A 1 277 ? 13.868 -3.253 -2.414 1.00 78.81 277 ALA A CA 1
ATOM 2245 C C . ALA A 1 277 ? 13.748 -3.085 -3.941 1.00 78.81 277 ALA A C 1
ATOM 2247 O O . ALA A 1 277 ? 14.338 -3.873 -4.670 1.00 78.81 277 ALA A O 1
ATOM 2248 N N . GLU A 1 278 ? 13.033 -2.070 -4.445 1.00 83.19 278 GLU A N 1
ATOM 2249 C CA . GLU A 1 278 ? 12.980 -1.751 -5.885 1.00 83.19 278 GLU A CA 1
ATOM 2250 C C . GLU A 1 278 ? 14.329 -1.280 -6.443 1.00 83.19 278 GLU A C 1
ATOM 2252 O O . GLU A 1 278 ? 14.743 -1.740 -7.511 1.00 83.19 278 GLU A O 1
ATOM 2257 N N . ASP A 1 279 ? 15.034 -0.415 -5.715 1.00 80.50 279 ASP A N 1
ATOM 2258 C CA . ASP A 1 279 ? 16.331 0.116 -6.139 1.00 80.50 279 ASP A CA 1
ATOM 2259 C C . ASP A 1 279 ? 17.401 -0.985 -6.199 1.00 80.50 279 ASP A C 1
ATOM 2261 O O . ASP A 1 279 ? 18.101 -1.134 -7.207 1.00 80.50 279 ASP A O 1
ATOM 2265 N N . LEU A 1 280 ? 17.495 -1.804 -5.144 1.00 80.75 280 LEU A N 1
ATOM 2266 C CA . LEU A 1 280 ? 18.430 -2.932 -5.088 1.00 80.75 280 LEU A CA 1
ATOM 2267 C C . LEU A 1 280 ? 18.076 -4.018 -6.099 1.00 80.75 280 LEU A C 1
ATOM 2269 O O . LEU A 1 280 ? 18.975 -4.610 -6.698 1.00 80.75 280 LEU A O 1
ATOM 2273 N N . GLU A 1 281 ? 16.784 -4.261 -6.324 1.00 89.50 281 GLU A N 1
ATOM 2274 C CA . GLU A 1 281 ? 16.335 -5.177 -7.363 1.00 89.50 281 GLU A CA 1
ATOM 2275 C C . GLU A 1 281 ? 16.790 -4.710 -8.750 1.00 89.50 281 GLU A C 1
ATOM 2277 O O . GLU A 1 281 ? 17.338 -5.507 -9.510 1.00 89.50 281 GLU A O 1
ATOM 2282 N N . SER A 1 282 ? 16.604 -3.429 -9.076 1.00 85.19 282 SER A N 1
ATOM 2283 C CA . SER A 1 282 ? 17.011 -2.858 -10.365 1.00 85.19 282 SER A CA 1
ATOM 2284 C C . SER A 1 282 ? 18.522 -2.980 -10.590 1.00 85.19 282 SER A C 1
ATOM 2286 O O . SER A 1 282 ? 18.968 -3.435 -11.648 1.00 85.19 282 SER A O 1
ATOM 2288 N N . TRP A 1 283 ? 19.316 -2.641 -9.568 1.00 88.38 283 TRP A N 1
ATOM 2289 C CA . TRP A 1 283 ? 20.772 -2.781 -9.602 1.00 88.38 283 TRP A CA 1
ATOM 2290 C C . TRP A 1 283 ? 21.201 -4.242 -9.787 1.00 88.38 283 TRP A C 1
ATOM 2292 O O . TRP A 1 283 ? 22.025 -4.557 -10.652 1.00 88.38 283 TRP A O 1
ATOM 2302 N N . PHE A 1 284 ? 20.616 -5.149 -9.003 1.00 91.81 284 PHE A N 1
ATOM 2303 C CA . PHE A 1 284 ? 20.944 -6.570 -9.044 1.00 91.81 284 PHE A CA 1
ATOM 2304 C C . PHE A 1 284 ? 20.597 -7.180 -10.400 1.00 91.81 284 PHE A C 1
ATOM 2306 O O . PHE A 1 284 ? 21.402 -7.918 -10.966 1.00 91.81 284 PHE A O 1
ATOM 2313 N N . GLU A 1 285 ? 19.433 -6.837 -10.952 1.00 88.06 285 GLU A N 1
ATOM 2314 C CA . GLU A 1 285 ? 18.965 -7.355 -12.232 1.00 88.06 285 GLU A CA 1
ATOM 2315 C C . GLU A 1 285 ? 19.905 -6.947 -13.380 1.00 88.06 285 GLU A C 1
ATOM 2317 O O . GLU A 1 285 ? 20.226 -7.772 -14.232 1.00 88.06 285 GLU A O 1
ATOM 2322 N N . GLN A 1 286 ? 20.438 -5.719 -13.361 1.00 87.38 286 GLN A N 1
ATOM 2323 C CA . GLN A 1 286 ? 21.437 -5.276 -14.337 1.00 87.38 286 GLN A CA 1
ATOM 2324 C C . GLN A 1 286 ? 22.725 -6.113 -14.267 1.00 87.38 286 GLN A C 1
ATOM 2326 O O . GLN A 1 286 ? 23.274 -6.507 -15.298 1.00 87.38 286 GLN A O 1
ATOM 2331 N N . LYS A 1 287 ? 23.220 -6.390 -13.055 1.00 86.62 287 LYS A N 1
ATOM 2332 C CA . LYS A 1 287 ? 24.477 -7.126 -12.846 1.00 86.62 287 LYS A CA 1
ATOM 2333 C C . LYS A 1 287 ? 24.331 -8.620 -13.125 1.00 86.62 287 LYS A C 1
ATOM 2335 O O . LYS A 1 287 ? 25.196 -9.207 -13.769 1.00 86.62 287 LYS A O 1
ATOM 2340 N N . VAL A 1 288 ? 23.236 -9.232 -12.680 1.00 87.12 288 VAL A N 1
ATOM 2341 C CA . VAL A 1 288 ? 23.011 -10.677 -12.815 1.00 87.12 288 VAL A CA 1
ATOM 2342 C C . VAL A 1 288 ? 22.691 -11.073 -14.263 1.00 87.12 288 VAL A C 1
ATOM 2344 O O . VAL A 1 288 ? 23.127 -12.130 -14.713 1.00 87.12 288 VAL A O 1
ATOM 2347 N N . GLN A 1 289 ? 22.022 -10.201 -15.030 1.00 85.62 289 GLN A N 1
ATOM 2348 C CA . GLN A 1 289 ? 21.822 -10.396 -16.471 1.00 85.62 289 GLN A CA 1
ATOM 2349 C C . GLN A 1 289 ? 23.137 -10.294 -17.250 1.00 85.62 289 GLN A C 1
ATOM 2351 O O . GLN A 1 289 ? 23.385 -11.108 -18.136 1.00 85.62 289 GLN A O 1
ATOM 2356 N N . ALA A 1 290 ? 24.007 -9.338 -16.900 1.00 82.50 290 ALA A N 1
ATOM 2357 C CA . ALA A 1 290 ? 25.336 -9.227 -17.505 1.00 82.50 290 ALA A CA 1
ATOM 2358 C C . ALA A 1 290 ? 26.206 -10.472 -17.239 1.00 82.50 290 ALA A C 1
ATOM 2360 O O . ALA A 1 290 ? 27.038 -10.826 -18.070 1.00 82.50 290 ALA A O 1
ATOM 2361 N N . ALA A 1 291 ? 25.975 -11.160 -16.116 1.00 79.50 291 ALA A N 1
ATOM 2362 C CA . ALA A 1 291 ? 26.616 -12.427 -15.767 1.00 79.50 291 ALA A CA 1
ATOM 2363 C C . ALA A 1 291 ? 25.974 -13.668 -16.432 1.00 79.50 291 ALA A C 1
ATOM 2365 O O . ALA A 1 291 ? 26.480 -14.778 -16.275 1.00 79.50 291 ALA A O 1
ATOM 2366 N N . GLY A 1 292 ? 24.883 -13.495 -17.190 1.00 78.19 292 GLY A N 1
ATOM 2367 C CA . GLY A 1 292 ? 24.240 -14.556 -17.970 1.00 78.19 292 GLY A CA 1
ATOM 2368 C C . GLY A 1 292 ? 22.998 -15.191 -17.338 1.00 78.19 292 GLY A C 1
ATOM 2369 O O . GLY A 1 292 ? 22.524 -16.195 -17.867 1.00 78.19 292 GLY A O 1
ATOM 2370 N N . ALA A 1 293 ? 22.450 -14.640 -16.247 1.00 82.19 293 ALA A N 1
ATOM 2371 C CA . ALA A 1 293 ? 21.152 -15.087 -15.737 1.00 82.19 293 ALA A CA 1
ATOM 2372 C C . ALA A 1 293 ? 20.007 -14.651 -16.654 1.00 82.19 293 ALA A C 1
ATOM 2374 O O . ALA A 1 293 ? 20.014 -13.556 -17.227 1.00 82.19 293 ALA A O 1
ATOM 2375 N N . ALA A 1 294 ? 18.973 -15.482 -16.729 1.00 76.94 294 ALA A N 1
ATOM 2376 C CA . ALA A 1 294 ? 17.746 -15.152 -17.414 1.00 76.94 294 ALA A CA 1
ATOM 2377 C C . ALA A 1 294 ? 17.122 -13.886 -16.797 1.00 76.94 294 ALA A C 1
ATOM 2379 O O . ALA A 1 294 ? 17.001 -13.775 -15.561 1.00 76.94 294 ALA A O 1
ATOM 2380 N N . PRO A 1 295 ? 16.687 -12.934 -17.643 1.00 71.38 295 PRO A N 1
ATOM 2381 C CA . PRO A 1 295 ? 15.985 -11.758 -17.167 1.00 71.38 295 PRO A CA 1
ATOM 2382 C C . PRO A 1 295 ? 14.760 -12.189 -16.364 1.00 71.38 295 PRO A C 1
ATOM 2384 O O . PRO A 1 295 ? 14.101 -13.180 -16.698 1.00 71.38 295 PRO A O 1
ATOM 2387 N N . ARG A 1 296 ? 14.436 -11.446 -15.301 1.00 62.62 296 ARG A N 1
ATOM 2388 C CA . ARG A 1 296 ? 13.179 -11.637 -14.573 1.00 62.62 296 ARG A CA 1
ATOM 2389 C C . ARG A 1 296 ? 12.063 -11.597 -15.613 1.00 62.62 296 ARG A C 1
ATOM 2391 O O . ARG A 1 296 ? 11.984 -10.630 -16.371 1.00 62.62 296 ARG A O 1
ATOM 2398 N N . ALA A 1 297 ? 11.260 -12.659 -15.700 1.00 50.50 297 ALA A N 1
ATOM 2399 C CA . ALA A 1 297 ? 10.211 -12.770 -16.705 1.00 50.50 297 ALA A CA 1
ATOM 2400 C C . ALA A 1 297 ? 9.288 -11.545 -16.606 1.00 50.50 297 ALA A C 1
ATOM 2402 O O . ALA A 1 297 ? 8.466 -11.441 -15.698 1.00 50.50 297 ALA A O 1
ATOM 2403 N N . ARG A 1 298 ? 9.463 -10.579 -17.514 1.00 35.31 298 ARG A N 1
ATOM 2404 C CA . ARG A 1 298 ? 8.529 -9.470 -17.673 1.00 35.31 298 ARG A CA 1
ATOM 2405 C C . ARG A 1 298 ? 7.304 -10.040 -18.364 1.00 35.31 298 ARG A C 1
ATOM 2407 O O . ARG A 1 298 ? 7.426 -10.577 -19.464 1.00 35.31 298 ARG A O 1
ATOM 2414 N N . LEU A 1 299 ? 6.136 -9.895 -17.743 1.00 28.84 299 LEU A N 1
ATOM 2415 C CA . LEU A 1 299 ? 4.874 -10.087 -18.453 1.00 28.84 299 LEU A CA 1
ATOM 2416 C C . LEU A 1 299 ? 4.905 -9.212 -19.726 1.00 28.84 299 LEU A C 1
ATOM 2418 O O . LEU A 1 299 ? 5.355 -8.059 -19.659 1.00 28.84 299 LEU A O 1
ATOM 2422 N N . PRO A 1 300 ? 4.528 -9.748 -20.899 1.00 26.39 300 PRO A N 1
ATOM 2423 C CA . PRO A 1 300 ? 4.736 -9.066 -22.168 1.00 26.39 300 PRO A CA 1
ATOM 2424 C C . PRO A 1 300 ? 3.973 -7.736 -22.209 1.00 26.39 300 PRO A C 1
ATOM 2426 O O . PRO A 1 300 ? 2.754 -7.689 -22.068 1.00 26.39 300 PRO A O 1
ATOM 2429 N N . ARG A 1 301 ? 4.694 -6.633 -22.461 1.00 29.19 301 ARG A N 1
ATOM 2430 C CA . ARG A 1 301 ? 4.085 -5.362 -22.875 1.00 29.19 301 ARG A CA 1
ATOM 2431 C C . ARG A 1 301 ? 3.528 -5.542 -24.286 1.00 29.19 301 ARG A C 1
ATOM 2433 O O . ARG A 1 301 ? 4.260 -5.410 -25.265 1.00 29.19 301 ARG A O 1
ATOM 2440 N N . LEU A 1 302 ? 2.233 -5.813 -24.388 1.00 27.12 302 LEU A N 1
ATOM 2441 C CA . LEU A 1 302 ? 1.502 -5.673 -25.642 1.00 27.12 302 LEU A CA 1
ATOM 2442 C C . LEU A 1 302 ? 1.409 -4.182 -25.992 1.00 27.12 302 LEU A C 1
ATOM 2444 O O . LEU A 1 302 ? 0.694 -3.402 -25.368 1.00 27.12 302 LEU A O 1
ATOM 2448 N N . SER A 1 303 ? 2.188 -3.792 -26.996 1.00 31.53 303 SER A N 1
ATOM 2449 C CA . SER A 1 303 ? 1.994 -2.562 -27.754 1.00 31.53 303 SER A CA 1
ATOM 2450 C C . SER A 1 303 ? 0.672 -2.672 -28.516 1.00 31.53 303 SER A C 1
ATOM 2452 O O . SER A 1 303 ? 0.571 -3.448 -29.465 1.00 31.53 303 SER A O 1
ATOM 2454 N N . LEU A 1 304 ? -0.344 -1.914 -28.102 1.00 29.61 304 LEU A N 1
ATOM 2455 C CA . LEU A 1 304 ? -1.564 -1.726 -28.882 1.00 29.61 304 LEU A CA 1
ATOM 2456 C C . LEU A 1 304 ? -1.355 -0.543 -29.831 1.00 29.61 304 LEU A C 1
ATOM 2458 O O . LEU A 1 304 ? -1.280 0.617 -29.421 1.00 29.61 304 LEU A O 1
ATOM 2462 N N . SER A 1 305 ? -1.233 -0.862 -31.115 1.00 26.20 305 SER A N 1
ATOM 2463 C CA . SER A 1 305 ? -1.273 0.080 -32.226 1.00 26.20 305 SER A CA 1
ATOM 2464 C C . SER A 1 305 ? -2.562 0.910 -32.172 1.00 26.20 305 SER A C 1
ATOM 2466 O O . SER A 1 305 ? -3.670 0.380 -32.161 1.00 26.20 305 SER A O 1
ATOM 2468 N N . GLN A 1 306 ? -2.419 2.236 -32.130 1.00 29.12 306 GLN A N 1
ATOM 2469 C CA . GLN A 1 306 ? -3.556 3.158 -32.165 1.00 29.12 306 GLN A CA 1
ATOM 2470 C C . GLN A 1 306 ? -4.257 3.110 -33.538 1.00 29.12 306 GLN A C 1
ATOM 2472 O O . GLN A 1 306 ? -3.572 3.185 -34.565 1.00 29.12 306 GLN A O 1
ATOM 2477 N N . PRO A 1 307 ? -5.602 3.060 -33.601 1.00 27.69 307 PRO A N 1
ATOM 2478 C CA . PRO A 1 307 ? -6.325 3.219 -34.856 1.00 27.69 307 PRO A CA 1
ATOM 2479 C C . PRO A 1 307 ? -6.294 4.681 -35.340 1.00 27.69 307 PRO A C 1
ATOM 2481 O O . PRO A 1 307 ? -6.309 5.637 -34.561 1.00 27.69 307 PRO A O 1
ATOM 2484 N N . LYS A 1 308 ? -6.220 4.839 -36.667 1.00 28.17 308 LYS A N 1
ATOM 2485 C CA . LYS A 1 308 ? -6.068 6.108 -37.395 1.00 28.17 308 LYS A CA 1
ATOM 2486 C C . LYS A 1 308 ? -7.258 7.051 -37.163 1.00 28.17 308 LYS A C 1
ATOM 2488 O O . LYS A 1 308 ? -8.411 6.650 -37.285 1.00 28.17 308 LYS A O 1
ATOM 2493 N N . LYS A 1 309 ? -6.965 8.332 -36.913 1.00 28.16 309 LYS A N 1
ATOM 2494 C CA . LYS A 1 309 ? -7.955 9.416 -36.806 1.00 28.16 309 LYS A CA 1
ATOM 2495 C C . LYS A 1 309 ? -8.539 9.752 -38.184 1.00 28.16 309 LYS A C 1
ATOM 2497 O O . LYS A 1 309 ? -7.837 10.319 -39.017 1.00 28.16 309 LYS A O 1
ATOM 2502 N N . THR A 1 310 ? -9.825 9.488 -38.398 1.00 26.81 310 THR A N 1
ATOM 2503 C CA . THR A 1 310 ? -10.628 10.163 -39.432 1.00 26.81 310 THR A CA 1
ATOM 2504 C C . THR A 1 310 ? -11.324 11.358 -38.794 1.00 26.81 310 THR A C 1
ATOM 2506 O O . THR A 1 310 ? -12.088 11.209 -37.842 1.00 26.81 310 THR A O 1
ATOM 2509 N N . GLY A 1 311 ? -10.994 12.559 -39.265 1.00 26.84 311 GLY A N 1
ATOM 2510 C CA . GLY A 1 311 ? -11.503 13.807 -38.713 1.00 26.84 311 GLY A CA 1
ATOM 2511 C C . GLY A 1 311 ? -12.921 14.136 -39.170 1.00 26.84 311 GLY A C 1
ATOM 2512 O O . GLY A 1 311 ? -13.259 13.950 -40.334 1.00 26.84 311 GLY A O 1
ATOM 2513 N N . ILE A 1 312 ? -13.694 14.738 -38.267 1.00 25.55 312 ILE A N 1
ATOM 2514 C CA . ILE A 1 312 ? -14.771 15.671 -38.606 1.00 25.55 312 ILE A CA 1
ATOM 2515 C C . ILE A 1 312 ? -14.578 16.907 -37.718 1.00 25.55 312 ILE A C 1
ATOM 2517 O O . ILE A 1 312 ? -14.524 16.810 -36.493 1.00 25.55 312 ILE A O 1
ATOM 2521 N N . LYS A 1 313 ? -14.401 18.067 -38.359 1.00 29.56 313 LYS A N 1
ATOM 2522 C CA . LYS A 1 313 ? -14.375 19.401 -37.742 1.00 29.56 313 LYS A CA 1
ATOM 2523 C C . LYS A 1 313 ? -15.802 19.947 -37.706 1.00 29.56 313 LYS A C 1
ATOM 2525 O O . LYS A 1 313 ? -16.437 19.992 -38.753 1.00 29.56 313 LYS A O 1
ATOM 2530 N N . LEU A 1 314 ? -16.235 20.478 -36.565 1.00 23.30 314 LEU A N 1
ATOM 2531 C CA . LEU A 1 314 ? -17.341 21.436 -36.472 1.00 23.30 314 LEU A CA 1
ATOM 2532 C C . LEU A 1 314 ? -16.911 22.606 -35.578 1.00 23.30 314 LEU A C 1
ATOM 2534 O O . LEU A 1 314 ? -16.200 22.421 -34.591 1.00 23.30 314 LEU A O 1
ATOM 2538 N N . LYS A 1 315 ? -17.267 23.820 -36.003 1.00 24.91 315 LYS A N 1
ATOM 2539 C CA . LYS A 1 315 ? -16.783 25.112 -35.502 1.00 24.91 315 LYS A CA 1
ATOM 2540 C C . LYS A 1 315 ? -17.992 26.028 -35.247 1.00 24.91 315 LYS A C 1
ATOM 2542 O O . LYS A 1 315 ? -18.932 25.979 -36.033 1.00 24.91 315 LYS A O 1
ATOM 2547 N N . VAL A 1 316 ? -17.829 26.943 -34.278 1.00 25.81 316 VAL A N 1
ATOM 2548 C CA . VAL A 1 316 ? -18.621 28.168 -33.970 1.00 25.81 316 VAL A CA 1
ATOM 2549 C C . VAL A 1 316 ? -19.837 27.940 -33.040 1.00 25.81 316 VAL A C 1
ATOM 2551 O O . VAL A 1 316 ? -20.566 26.982 -33.233 1.00 25.81 316 VAL A O 1
ATOM 2554 N N . GLY A 1 317 ? -20.112 28.745 -32.000 1.00 22.34 317 GLY A N 1
ATOM 2555 C CA . GLY A 1 317 ? -19.548 30.039 -31.597 1.00 22.34 317 GLY A CA 1
ATOM 2556 C C . GLY A 1 317 ? -19.962 30.508 -30.189 1.00 22.34 317 GLY A C 1
ATOM 2557 O O . GLY A 1 317 ? -20.719 29.861 -29.477 1.00 22.34 317 GLY A O 1
ATOM 2558 N N . THR A 1 318 ? -19.361 31.636 -29.829 1.00 28.02 318 THR A N 1
ATOM 2559 C CA . THR A 1 318 ? -19.206 32.350 -28.551 1.00 28.02 318 THR A CA 1
ATOM 2560 C C . THR A 1 318 ? -20.489 32.961 -27.967 1.00 28.02 318 THR A C 1
ATOM 2562 O O . THR A 1 318 ? -21.262 33.509 -28.737 1.00 28.02 318 THR A O 1
ATOM 2565 N N . THR A 1 319 ? -20.625 32.995 -26.628 1.00 22.91 319 THR A N 1
ATOM 2566 C CA . THR A 1 319 ? -20.842 34.207 -25.785 1.00 22.91 319 THR A CA 1
ATOM 2567 C C . THR A 1 319 ? -20.919 33.827 -24.294 1.00 22.91 319 THR A C 1
ATOM 2569 O O . THR A 1 319 ? -21.728 32.984 -23.917 1.00 22.91 319 THR A O 1
ATOM 2572 N N . THR A 1 320 ? -20.122 34.484 -23.446 1.00 24.97 320 THR A N 1
ATOM 2573 C CA . THR A 1 320 ? -20.231 34.486 -21.968 1.00 24.97 320 THR A CA 1
ATOM 2574 C C . THR A 1 320 ? -20.726 35.871 -21.529 1.00 24.97 320 THR A C 1
ATOM 2576 O O . THR A 1 320 ? -20.386 36.843 -22.210 1.00 24.97 320 THR A O 1
ATOM 2579 N N . PRO A 1 321 ? -21.494 36.005 -20.424 1.00 25.62 321 PRO A N 1
ATOM 2580 C CA . PRO A 1 321 ? -20.843 36.372 -19.149 1.00 25.62 321 PRO A CA 1
ATOM 2581 C C . PRO A 1 321 ? -21.492 35.807 -17.846 1.00 25.62 321 PRO A C 1
ATOM 2583 O O . PRO A 1 321 ? -22.705 35.845 -17.700 1.00 25.62 321 PRO A O 1
ATOM 2586 N N . THR A 1 322 ? -20.629 35.340 -16.912 1.00 23.44 322 THR A N 1
ATOM 2587 C CA . THR A 1 322 ? -20.653 35.354 -15.403 1.00 23.44 322 THR A CA 1
ATOM 2588 C C . THR A 1 322 ? -21.956 35.085 -14.609 1.00 23.44 322 THR A C 1
ATOM 2590 O O . THR A 1 322 ? -22.983 35.660 -14.919 1.00 23.44 322 THR A O 1
ATOM 2593 N N . LEU A 1 323 ? -22.028 34.363 -13.472 1.00 24.56 323 LEU A N 1
ATOM 2594 C CA . LEU A 1 323 ? -21.099 33.724 -12.511 1.00 24.56 323 LEU A CA 1
ATOM 2595 C C . LEU A 1 323 ? -21.920 32.720 -11.658 1.00 24.56 323 LEU A C 1
ATOM 2597 O O . LEU A 1 323 ? -23.008 33.077 -11.222 1.00 24.56 323 LEU A O 1
ATOM 2601 N N . ASN A 1 324 ? -21.389 31.519 -11.386 1.00 22.03 324 ASN A N 1
ATOM 2602 C CA . ASN A 1 324 ? -21.712 30.650 -10.233 1.00 22.03 324 ASN A CA 1
ATOM 2603 C C . ASN A 1 324 ? -20.724 29.469 -10.243 1.00 22.03 324 ASN A C 1
ATOM 2605 O O . ASN A 1 324 ? -20.762 28.649 -11.158 1.00 22.03 324 ASN A O 1
ATOM 2609 N N . ILE A 1 325 ? -19.787 29.393 -9.289 1.00 24.72 325 ILE A N 1
ATOM 2610 C CA . ILE A 1 325 ? -18.753 28.344 -9.311 1.00 24.72 325 ILE A CA 1
ATOM 2611 C C . ILE A 1 325 ? -19.253 27.096 -8.580 1.00 24.72 325 ILE A C 1
ATOM 2613 O O . ILE A 1 325 ? -19.171 26.976 -7.361 1.00 24.72 325 ILE A O 1
ATOM 2617 N N . SER A 1 326 ? -19.732 26.155 -9.388 1.00 23.78 326 SER A N 1
ATOM 2618 C CA . SER A 1 326 ? -19.942 24.738 -9.102 1.00 23.78 326 SER A CA 1
ATOM 2619 C C . SER A 1 326 ? -19.144 23.908 -10.117 1.00 23.78 326 SER A C 1
ATOM 2621 O O . SER A 1 326 ? -19.260 24.159 -11.313 1.00 23.78 326 SER A O 1
ATOM 2623 N N . GLY A 1 327 ? -18.388 22.910 -9.643 1.00 35.09 327 GLY A N 1
ATOM 2624 C CA . GLY A 1 327 ? -17.959 21.731 -10.413 1.00 35.09 327 GLY A CA 1
ATOM 2625 C C . GLY A 1 327 ? -17.043 21.966 -11.621 1.00 35.09 327 GLY A C 1
ATOM 2626 O O . GLY A 1 327 ? -17.508 22.029 -12.754 1.00 35.09 327 GLY A O 1
ATOM 2627 N N . GLY A 1 328 ? -15.726 21.980 -11.400 1.00 22.58 328 GLY A N 1
ATOM 2628 C CA . GLY A 1 328 ? -14.736 21.855 -12.473 1.00 22.58 328 GLY A CA 1
ATOM 2629 C C . GLY A 1 328 ? -14.485 20.388 -12.832 1.00 22.58 328 GLY A C 1
ATOM 2630 O O . GLY A 1 328 ? -14.148 19.579 -11.967 1.00 22.58 328 GLY A O 1
ATOM 2631 N N . ALA A 1 329 ? -14.643 20.043 -14.112 1.00 29.52 329 ALA A N 1
ATOM 2632 C CA . ALA A 1 329 ? -14.039 18.849 -14.689 1.00 29.52 329 ALA A CA 1
ATOM 2633 C C . ALA A 1 329 ? -12.529 18.876 -14.417 1.00 29.52 329 ALA A C 1
ATOM 2635 O O . ALA A 1 329 ? -11.905 19.919 -14.587 1.00 29.52 329 ALA A O 1
ATOM 2636 N N . VAL A 1 330 ? -11.961 17.742 -13.996 1.00 34.28 330 VAL A N 1
ATOM 2637 C CA . VAL A 1 330 ? -10.518 17.610 -13.769 1.00 34.28 330 VAL A CA 1
ATOM 2638 C C . VAL A 1 330 ? -9.816 17.774 -15.115 1.00 34.28 330 VAL A C 1
ATOM 2640 O O . VAL A 1 330 ? -9.788 16.873 -15.952 1.00 34.28 330 VAL A O 1
ATOM 2643 N N . ASP A 1 331 ? -9.321 18.975 -15.341 1.00 34.34 331 ASP A N 1
ATOM 2644 C CA . ASP A 1 331 ? -8.532 19.396 -16.473 1.00 34.34 331 ASP A CA 1
ATOM 2645 C C . ASP A 1 331 ? -7.190 18.655 -16.479 1.00 34.34 331 ASP A C 1
ATOM 2647 O O . ASP A 1 331 ? -6.562 18.398 -15.449 1.00 34.34 331 ASP A O 1
ATOM 2651 N N . SER A 1 332 ? -6.724 18.309 -17.682 1.00 35.38 332 SER A N 1
ATOM 2652 C CA . SER A 1 332 ? -5.392 17.733 -17.894 1.00 35.38 332 SER A CA 1
ATOM 2653 C C . SER A 1 332 ? -4.283 18.634 -17.341 1.00 35.38 332 SER A C 1
ATOM 2655 O O . SER A 1 332 ? -3.176 18.146 -17.147 1.00 35.38 332 SER A O 1
ATOM 2657 N N . GLU A 1 333 ? -4.561 19.916 -17.102 1.00 36.75 333 GLU A N 1
ATOM 2658 C CA . GLU A 1 333 ? -3.666 20.875 -16.464 1.00 36.75 333 GLU A CA 1
ATOM 2659 C C . GLU A 1 333 ? -3.610 20.686 -14.944 1.00 36.75 333 GLU A C 1
ATOM 2661 O O . GLU A 1 333 ? -2.508 20.615 -14.419 1.00 36.75 333 GLU A O 1
ATOM 2666 N N . SER A 1 334 ? -4.730 20.476 -14.245 1.00 33.69 334 SER A N 1
ATOM 2667 C CA . SER A 1 334 ? -4.743 20.078 -12.825 1.00 33.69 334 SER A CA 1
ATOM 2668 C C . SER A 1 334 ? -4.064 18.735 -12.572 1.00 33.69 334 SER A C 1
ATOM 2670 O O . SER A 1 334 ? -3.329 18.599 -11.602 1.00 33.69 334 SER A O 1
ATOM 2672 N N . LEU A 1 335 ? -4.225 17.748 -13.460 1.00 36.78 335 LEU A N 1
ATOM 2673 C CA . LEU A 1 335 ? -3.528 16.456 -13.350 1.00 36.78 335 LEU A CA 1
ATOM 2674 C C . LEU A 1 335 ? -2.025 16.585 -13.655 1.00 36.78 335 LEU A C 1
ATOM 2676 O O . LEU A 1 335 ? -1.206 15.864 -13.085 1.00 36.78 335 LEU A O 1
ATOM 2680 N N . LYS A 1 336 ? -1.651 17.521 -14.536 1.00 38.25 336 LYS A N 1
ATOM 2681 C CA . LYS A 1 336 ? -0.256 17.871 -14.826 1.00 38.25 336 LYS A CA 1
ATOM 2682 C C . LYS A 1 336 ? 0.364 18.660 -13.674 1.00 38.25 336 LYS A C 1
ATOM 2684 O O . LYS A 1 336 ? 1.464 18.306 -13.284 1.00 38.25 336 LYS A O 1
ATOM 2689 N N . ARG A 1 337 ? -0.378 19.581 -13.049 1.00 42.94 337 ARG A N 1
ATOM 2690 C CA . ARG A 1 337 ? -0.021 20.265 -11.797 1.00 42.94 337 ARG A CA 1
ATOM 2691 C C . ARG A 1 337 ? 0.117 19.284 -10.646 1.00 42.94 337 ARG A C 1
ATOM 2693 O O . ARG A 1 337 ? 1.100 19.366 -9.942 1.00 42.94 337 ARG A O 1
ATOM 2700 N N . GLN A 1 338 ? -0.770 18.301 -10.506 1.00 35.69 338 GLN A N 1
ATOM 2701 C CA . GLN A 1 338 ? -0.689 17.275 -9.459 1.00 35.69 338 GLN A CA 1
ATOM 2702 C C . GLN A 1 338 ? 0.501 16.318 -9.682 1.00 35.69 338 GLN A C 1
ATOM 2704 O O . GLN A 1 338 ? 1.162 15.885 -8.740 1.00 35.69 338 GLN A O 1
ATOM 2709 N N . LYS A 1 339 ? 0.825 16.011 -10.946 1.00 37.09 339 LYS A N 1
ATOM 2710 C CA . LYS A 1 339 ? 2.013 15.235 -11.339 1.00 37.09 339 LYS A CA 1
ATOM 2711 C C . LYS A 1 339 ? 3.309 16.048 -11.208 1.00 37.09 339 LYS A C 1
ATOM 2713 O O . LYS A 1 339 ? 4.338 15.483 -10.846 1.00 37.09 339 LYS A O 1
ATOM 2718 N N . GLU A 1 340 ? 3.257 17.352 -11.462 1.00 43.59 340 GLU A N 1
ATOM 2719 C CA . GLU A 1 340 ? 4.341 18.313 -11.242 1.00 43.59 340 GLU A CA 1
ATOM 2720 C C . GLU A 1 340 ? 4.559 18.525 -9.735 1.00 43.59 340 GLU A C 1
ATOM 2722 O O . GLU A 1 340 ? 5.686 18.382 -9.281 1.00 43.59 340 GLU A O 1
ATOM 2727 N N . GLU A 1 341 ? 3.513 18.706 -8.926 1.00 37.22 341 GLU A N 1
ATOM 2728 C CA . GLU A 1 341 ? 3.533 18.749 -7.453 1.00 37.22 341 GLU A CA 1
ATOM 2729 C C . GLU A 1 341 ? 4.142 17.473 -6.855 1.00 37.22 341 GLU A C 1
ATOM 2731 O O . GLU A 1 341 ? 4.998 17.552 -5.974 1.00 37.22 341 GLU A O 1
ATOM 2736 N N . MET A 1 342 ? 3.790 16.296 -7.390 1.00 34.25 342 MET A N 1
ATOM 2737 C CA . MET A 1 342 ? 4.396 15.016 -7.003 1.00 34.25 342 MET A CA 1
ATOM 2738 C C . MET A 1 342 ? 5.862 14.894 -7.465 1.00 34.25 342 MET A C 1
ATOM 2740 O O . MET A 1 342 ? 6.680 14.313 -6.755 1.00 34.25 342 MET A O 1
ATOM 2744 N N . SER A 1 343 ? 6.236 15.488 -8.607 1.00 40.81 343 SER A N 1
ATOM 2745 C CA . SER A 1 343 ? 7.640 15.594 -9.046 1.00 40.81 343 SER A CA 1
ATOM 2746 C C . SER A 1 343 ? 8.454 16.590 -8.208 1.00 40.81 343 SER A C 1
ATOM 2748 O O . SER A 1 343 ? 9.651 16.401 -8.019 1.00 40.81 343 SER A O 1
ATOM 2750 N N . HIS A 1 344 ? 7.801 17.614 -7.650 1.00 46.03 344 HIS A N 1
ATOM 2751 C CA . HIS A 1 344 ? 8.378 18.590 -6.726 1.00 46.03 344 HIS A CA 1
ATOM 2752 C C . HIS A 1 344 ? 8.537 18.050 -5.302 1.00 46.03 344 HIS A C 1
ATOM 2754 O O . HIS A 1 344 ? 9.183 18.717 -4.493 1.00 46.03 344 HIS A O 1
ATOM 2760 N N . ALA A 1 345 ? 7.952 16.887 -4.992 1.00 54.16 345 ALA A N 1
ATOM 2761 C CA . ALA A 1 345 ? 8.135 16.157 -3.738 1.00 54.16 345 ALA A CA 1
ATOM 2762 C C . ALA A 1 345 ? 9.321 15.179 -3.774 1.00 54.16 345 ALA A C 1
ATOM 2764 O O . ALA A 1 345 ? 9.771 14.737 -2.718 1.00 54.16 345 ALA A O 1
ATOM 2765 N N . LEU A 1 346 ? 9.842 14.857 -4.963 1.00 56.38 346 LEU A N 1
ATOM 2766 C CA . LEU A 1 346 ? 11.025 14.021 -5.155 1.00 56.38 346 LEU A CA 1
ATOM 2767 C C . LEU A 1 346 ? 12.271 14.897 -5.339 1.00 56.38 346 LEU A C 1
ATOM 2769 O O . LEU A 1 346 ? 12.244 15.918 -6.032 1.00 56.38 346 LEU A O 1
ATOM 2773 N N . ARG A 1 347 ? 13.390 14.496 -4.729 1.00 67.25 347 ARG A N 1
ATOM 2774 C CA . ARG A 1 347 ? 14.696 15.089 -5.036 1.00 67.25 347 ARG A CA 1
ATOM 2775 C C . ARG A 1 347 ? 15.081 14.728 -6.469 1.00 67.25 347 ARG A C 1
ATOM 2777 O O . ARG A 1 347 ? 14.718 13.676 -6.991 1.00 67.25 347 ARG A O 1
ATOM 2784 N N . ARG A 1 348 ? 15.803 15.636 -7.128 1.00 62.81 348 ARG A N 1
ATOM 2785 C CA . ARG A 1 348 ? 16.286 15.430 -8.501 1.00 62.81 348 ARG A CA 1
ATOM 2786 C C . ARG A 1 348 ? 17.198 14.209 -8.565 1.00 62.81 348 ARG A C 1
ATOM 2788 O O . ARG A 1 348 ? 17.949 13.959 -7.626 1.00 62.81 348 ARG A O 1
ATOM 2795 N N . ALA A 1 349 ? 17.199 13.528 -9.709 1.00 48.47 349 ALA A N 1
ATOM 2796 C CA . ALA A 1 349 ? 18.210 12.520 -10.008 1.00 48.47 349 ALA A CA 1
ATOM 2797 C C . ALA A 1 349 ? 19.611 13.125 -9.785 1.00 48.47 349 ALA A C 1
ATOM 2799 O O . ALA A 1 349 ? 19.889 14.219 -10.281 1.00 48.47 349 ALA A O 1
ATOM 2800 N N . ASN A 1 350 ? 20.454 12.431 -9.014 1.00 56.97 350 ASN A N 1
ATOM 2801 C CA . ASN A 1 350 ? 21.788 12.855 -8.552 1.00 56.97 350 ASN A CA 1
ATOM 2802 C C . ASN A 1 350 ? 21.836 13.858 -7.382 1.00 56.97 350 ASN A C 1
ATOM 2804 O O . ASN A 1 350 ? 22.917 14.353 -7.076 1.00 56.97 350 ASN A O 1
ATOM 2808 N N . ARG A 1 351 ? 20.711 14.154 -6.716 1.00 66.69 351 ARG A N 1
ATOM 2809 C CA . ARG A 1 351 ? 20.691 14.902 -5.448 1.00 66.69 351 ARG A CA 1
ATOM 2810 C C . ARG A 1 351 ? 20.313 13.994 -4.292 1.00 66.69 351 ARG A C 1
ATOM 2812 O O . ARG A 1 351 ? 19.228 13.420 -4.301 1.00 66.69 351 ARG A O 1
ATOM 2819 N N . GLY A 1 352 ? 21.202 13.897 -3.310 1.00 69.31 352 GLY A N 1
ATOM 2820 C CA . GLY A 1 352 ? 21.036 13.049 -2.130 1.00 69.31 352 GLY A CA 1
ATOM 2821 C C . GLY A 1 352 ? 20.875 13.854 -0.844 1.00 69.31 352 GLY A C 1
ATOM 2822 O O . GLY A 1 352 ? 20.501 15.028 -0.858 1.00 69.31 352 GLY A O 1
ATOM 2823 N N . LEU A 1 353 ? 21.203 13.228 0.287 1.00 77.25 353 LEU A N 1
ATOM 2824 C CA . LEU A 1 353 ? 21.161 13.871 1.605 1.00 77.25 353 LEU A CA 1
ATOM 2825 C C . LEU A 1 353 ? 22.132 15.064 1.715 1.00 77.25 353 LEU A C 1
ATOM 2827 O O . LEU A 1 353 ? 21.861 16.011 2.447 1.00 77.25 353 LEU A O 1
ATOM 2831 N N . SER A 1 354 ? 23.235 15.042 0.958 1.00 82.25 354 SER A N 1
ATOM 2832 C CA . SER A 1 354 ? 24.204 16.143 0.856 1.00 82.25 354 SER A CA 1
ATOM 2833 C C . SER A 1 354 ? 23.607 17.427 0.282 1.00 82.25 354 SER A C 1
ATOM 2835 O O . SER A 1 354 ? 24.087 18.510 0.592 1.00 82.25 354 SER A O 1
ATOM 2837 N N . ASP A 1 355 ? 22.556 17.311 -0.535 1.00 81.75 355 ASP A N 1
ATOM 2838 C CA . ASP A 1 355 ? 21.852 18.444 -1.142 1.00 81.75 355 ASP A CA 1
ATOM 2839 C C . ASP A 1 355 ? 20.591 18.844 -0.358 1.00 81.75 355 ASP A C 1
ATOM 2841 O O . ASP A 1 355 ? 19.797 19.665 -0.830 1.00 81.75 355 ASP A O 1
ATOM 2845 N N . ALA A 1 356 ? 20.360 18.242 0.814 1.00 86.12 356 ALA A N 1
ATOM 2846 C CA . ALA A 1 356 ? 19.230 18.591 1.658 1.00 86.12 356 ALA A CA 1
ATOM 2847 C C . ALA A 1 356 ? 19.386 20.003 2.225 1.00 86.12 356 ALA A C 1
ATOM 2849 O O . ALA A 1 356 ? 20.468 20.402 2.644 1.00 86.12 356 ALA A O 1
ATOM 2850 N N . LEU A 1 357 ? 18.297 20.766 2.248 1.00 86.50 357 LEU A N 1
ATOM 2851 C CA . LEU A 1 357 ? 18.234 22.104 2.831 1.00 86.50 357 LEU A CA 1
ATOM 2852 C C . LEU A 1 357 ? 17.935 22.044 4.336 1.00 86.50 357 LEU A C 1
ATOM 2854 O O . LEU A 1 357 ? 18.418 22.863 5.118 1.00 86.50 357 LEU A O 1
ATOM 2858 N N . LEU A 1 358 ? 17.146 21.054 4.754 1.00 88.12 358 LEU A N 1
ATOM 2859 C CA . LEU A 1 358 ? 16.915 20.730 6.157 1.00 88.12 358 LEU A CA 1
ATOM 2860 C C . LEU A 1 358 ? 17.758 19.511 6.525 1.00 88.12 358 LEU A C 1
ATOM 2862 O O . LEU A 1 358 ? 17.852 18.560 5.766 1.00 88.12 358 LEU A O 1
ATOM 2866 N N . GLY A 1 359 ? 18.388 19.524 7.695 1.00 87.38 359 GLY A N 1
ATOM 2867 C CA . GLY A 1 359 ? 19.073 18.345 8.227 1.00 87.38 359 GLY A CA 1
ATOM 2868 C C . GLY A 1 359 ? 18.099 17.512 9.047 1.00 87.38 359 GLY A C 1
ATOM 2869 O O . GLY A 1 359 ? 17.877 16.327 8.802 1.00 87.38 359 GLY A O 1
ATOM 2870 N N . SER A 1 360 ? 17.465 18.164 10.022 1.00 90.69 360 SER A N 1
ATOM 2871 C CA . SER A 1 360 ? 16.398 17.560 10.809 1.00 90.69 360 SER A CA 1
ATOM 2872 C C . SER A 1 360 ? 15.484 18.609 11.431 1.00 90.69 360 SER A C 1
ATOM 2874 O O . SER A 1 360 ? 15.854 19.773 11.556 1.00 90.69 360 SER A O 1
ATOM 2876 N N . VAL A 1 361 ? 14.305 18.189 11.867 1.00 92.44 361 VAL A N 1
ATOM 2877 C CA . VAL A 1 361 ? 13.394 18.960 12.706 1.00 92.44 361 VAL A CA 1
ATOM 2878 C C . VAL A 1 361 ? 13.171 18.175 13.986 1.00 92.44 361 VAL A C 1
ATOM 2880 O O . VAL A 1 361 ? 12.677 17.047 13.964 1.00 92.44 361 VAL A O 1
ATOM 2883 N N . THR A 1 362 ? 13.563 18.763 15.108 1.00 93.12 362 THR A N 1
ATOM 2884 C CA . THR A 1 362 ? 13.345 18.187 16.433 1.00 93.12 362 THR A CA 1
ATOM 2885 C C . THR A 1 362 ? 12.097 18.794 17.049 1.00 93.12 362 THR A C 1
ATOM 2887 O O . THR A 1 362 ? 12.032 20.004 17.214 1.00 93.12 362 THR A O 1
ATOM 2890 N N . TYR A 1 363 ? 11.149 17.957 17.440 1.00 93.44 363 TYR A N 1
ATOM 2891 C CA . TYR A 1 363 ? 9.976 18.287 18.237 1.00 93.44 363 TYR A CA 1
ATOM 2892 C C . TYR A 1 363 ? 10.214 17.783 19.659 1.00 93.44 363 TYR A C 1
ATOM 2894 O O . TYR A 1 363 ? 10.707 16.672 19.839 1.00 93.44 363 TYR A O 1
ATOM 2902 N N . MET A 1 364 ? 9.894 18.567 20.677 1.00 92.44 364 MET A N 1
ATOM 2903 C CA . MET A 1 364 ? 9.981 18.131 22.071 1.00 92.44 364 MET A CA 1
ATOM 2904 C C . MET A 1 364 ? 8.924 18.814 22.919 1.00 92.44 364 MET A C 1
ATOM 2906 O O . MET A 1 364 ? 8.436 19.878 22.542 1.00 92.44 364 MET A O 1
ATOM 2910 N N . THR A 1 365 ? 8.583 18.241 24.070 1.00 92.69 365 THR A N 1
ATOM 2911 C CA . THR A 1 365 ? 7.798 18.986 25.055 1.00 92.69 365 THR A CA 1
ATOM 2912 C C . THR A 1 365 ? 8.567 20.208 25.516 1.00 92.69 365 THR A C 1
ATOM 2914 O O . THR A 1 365 ? 9.790 20.188 25.662 1.00 92.69 365 THR A O 1
ATOM 2917 N N . HIS A 1 366 ? 7.851 21.317 25.667 1.00 91.62 366 HIS A N 1
ATOM 2918 C CA . HIS A 1 366 ? 8.475 22.571 26.039 1.00 91.62 366 HIS A CA 1
ATOM 2919 C C . HIS A 1 366 ? 9.138 22.433 27.426 1.00 91.62 366 HIS A C 1
ATOM 2921 O O . HIS A 1 366 ? 8.480 21.943 28.341 1.00 91.62 366 HIS A O 1
ATOM 2927 N N . PRO A 1 367 ? 10.381 22.916 27.640 1.00 87.12 367 PRO A N 1
ATOM 2928 C CA . PRO A 1 367 ? 11.103 22.720 28.908 1.00 87.12 367 PRO A CA 1
ATOM 2929 C C . PRO A 1 367 ? 10.377 23.246 30.156 1.00 87.12 367 PRO A C 1
ATOM 2931 O O . PRO A 1 367 ? 10.546 22.725 31.249 1.00 87.12 367 PRO A O 1
ATOM 2934 N N . ASN A 1 368 ? 9.545 24.277 29.990 1.00 85.56 368 ASN A N 1
ATOM 2935 C CA . ASN A 1 368 ? 8.737 24.854 31.075 1.00 85.56 368 ASN A CA 1
ATOM 2936 C C . ASN A 1 368 ? 7.384 24.144 31.291 1.00 85.56 368 ASN A C 1
ATOM 2938 O O . ASN A 1 368 ? 6.538 24.666 32.016 1.00 85.56 368 ASN A O 1
ATOM 2942 N N . LEU A 1 369 ? 7.120 23.019 30.620 1.00 85.69 369 LEU A N 1
ATOM 2943 C CA . LEU A 1 369 ? 5.889 22.258 30.809 1.00 85.69 369 LEU A CA 1
ATOM 2944 C C . LEU A 1 369 ? 5.920 21.573 32.194 1.00 85.69 369 LEU A C 1
ATOM 2946 O O . LEU A 1 369 ? 6.874 20.847 32.484 1.00 85.69 369 LEU A O 1
ATOM 2950 N N . PRO A 1 370 ? 4.917 21.790 33.069 1.00 76.69 370 PRO A N 1
ATOM 2951 C CA . PRO A 1 370 ? 4.908 21.200 34.405 1.00 76.69 370 PRO A CA 1
ATOM 2952 C C . PRO A 1 370 ? 4.953 19.670 34.349 1.00 76.69 370 PRO A C 1
ATOM 2954 O O . PRO A 1 370 ? 4.186 19.054 33.612 1.00 76.69 370 PRO A O 1
ATOM 2957 N N . GLY A 1 371 ? 5.830 19.059 35.149 1.00 72.94 371 GLY A N 1
ATOM 2958 C CA . GLY A 1 371 ? 5.987 17.602 35.174 1.00 72.94 371 GLY A CA 1
ATOM 2959 C C . GLY A 1 371 ? 6.626 17.021 33.908 1.00 72.94 371 GLY A C 1
ATOM 2960 O O . GLY A 1 371 ? 6.284 15.897 33.555 1.00 72.94 371 GLY A O 1
ATOM 2961 N N . ASP A 1 372 ? 7.499 17.802 33.249 1.00 73.31 372 ASP A N 1
ATOM 2962 C CA . ASP A 1 372 ? 8.219 17.515 31.998 1.00 73.31 372 ASP A CA 1
ATOM 2963 C C . ASP A 1 372 ? 8.238 16.024 31.610 1.00 73.31 372 ASP A C 1
ATOM 2965 O O . ASP A 1 372 ? 9.038 15.247 32.145 1.00 73.31 372 ASP A O 1
ATOM 2969 N N . PRO A 1 373 ? 7.382 15.606 30.660 1.00 70.06 373 PRO A N 1
ATOM 2970 C CA . PRO A 1 373 ? 7.315 14.217 30.232 1.00 70.06 373 PRO A CA 1
ATOM 2971 C C . PRO A 1 373 ? 8.522 13.805 29.364 1.00 70.06 373 PRO A C 1
ATOM 2973 O O . PRO A 1 373 ? 8.559 12.675 28.881 1.00 70.06 373 PRO A O 1
ATOM 2976 N N . LYS A 1 374 ? 9.522 14.688 29.177 1.00 79.56 374 LYS A N 1
ATOM 2977 C CA . LYS A 1 374 ? 10.782 14.460 28.445 1.00 79.56 374 LYS A CA 1
ATOM 2978 C C . LYS A 1 374 ? 10.599 13.961 27.012 1.00 79.56 374 LYS A C 1
ATOM 2980 O O . LYS A 1 374 ? 11.505 13.349 26.440 1.00 79.56 374 LYS A O 1
ATOM 2985 N N . TRP A 1 375 ? 9.440 14.206 26.409 1.00 88.75 375 TRP A N 1
ATOM 2986 C CA . TRP A 1 375 ? 9.156 13.696 25.079 1.00 88.75 375 TRP A CA 1
ATOM 2987 C C . TRP A 1 375 ? 9.956 14.459 24.032 1.00 88.75 375 TRP A C 1
ATOM 2989 O O . TRP A 1 375 ? 10.012 15.690 24.038 1.00 88.75 375 TRP A O 1
ATOM 2999 N N . LYS A 1 376 ? 10.565 13.712 23.111 1.00 90.44 376 LYS A N 1
ATOM 3000 C CA . LYS A 1 376 ? 11.363 14.243 22.012 1.00 90.44 376 LYS A CA 1
ATOM 3001 C C . LYS A 1 376 ? 11.231 13.340 20.793 1.00 90.44 376 LYS A C 1
ATOM 3003 O O . LYS A 1 376 ? 11.294 12.119 20.900 1.00 90.44 376 LYS A O 1
ATOM 3008 N N . LEU A 1 377 ? 11.116 13.955 19.627 1.00 87.69 377 LEU A N 1
ATOM 3009 C CA . LEU A 1 377 ? 11.009 13.309 18.333 1.00 87.69 377 LEU A CA 1
ATOM 3010 C C . LEU A 1 377 ? 11.840 14.081 17.318 1.00 87.69 377 LEU A C 1
ATOM 3012 O O . LEU A 1 377 ? 11.642 15.275 17.132 1.00 87.69 377 LEU A O 1
ATOM 3016 N N . GLN A 1 378 ? 12.740 13.404 16.621 1.00 90.06 378 GLN A N 1
ATOM 3017 C CA . GLN A 1 378 ? 13.519 14.010 15.548 1.00 90.06 378 GLN A CA 1
ATOM 3018 C C . GLN A 1 378 ? 13.051 13.454 14.201 1.00 90.06 378 GLN A C 1
ATOM 3020 O O . GLN A 1 378 ? 12.816 12.253 14.051 1.00 90.06 378 GLN A O 1
ATOM 3025 N N . ARG A 1 379 ? 12.859 14.339 13.225 1.00 83.50 379 ARG A N 1
ATOM 3026 C CA . ARG A 1 379 ? 12.531 14.005 11.836 1.00 83.50 379 ARG A CA 1
ATOM 3027 C C . ARG A 1 379 ? 13.672 14.460 10.951 1.00 83.50 379 ARG A C 1
ATOM 3029 O O . ARG A 1 379 ? 13.947 15.650 10.893 1.00 83.50 379 ARG A O 1
ATOM 3036 N N . PHE A 1 380 ? 14.344 13.523 10.303 1.00 83.44 380 PHE A N 1
ATOM 3037 C CA . PHE A 1 380 ? 15.426 13.830 9.376 1.00 83.44 380 PHE A CA 1
ATOM 3038 C C . PHE A 1 380 ? 14.871 14.144 7.990 1.00 83.44 380 PHE A C 1
ATOM 3040 O O . PHE A 1 380 ? 13.771 13.711 7.636 1.00 83.44 380 PHE A O 1
ATOM 3047 N N . ALA A 1 381 ? 15.636 14.901 7.212 1.00 75.44 381 ALA A N 1
ATOM 3048 C CA . ALA A 1 381 ? 15.365 15.043 5.794 1.00 75.44 381 ALA A CA 1
ATOM 3049 C C . ALA A 1 381 ? 15.462 13.691 5.075 1.00 75.44 381 ALA A C 1
ATOM 3051 O O . ALA A 1 381 ? 16.252 12.824 5.445 1.00 75.44 381 ALA A O 1
ATOM 3052 N N . SER A 1 382 ? 14.652 13.509 4.034 1.00 73.69 382 SER A N 1
ATOM 3053 C CA . SER A 1 382 ? 14.713 12.311 3.195 1.00 73.69 382 SER A CA 1
ATOM 3054 C C . SER A 1 382 ? 15.804 12.468 2.138 1.00 73.69 382 SER A C 1
ATOM 3056 O O . SER A 1 382 ? 15.951 13.550 1.577 1.00 73.69 382 SER A O 1
ATOM 3058 N N . ALA A 1 383 ? 16.542 11.402 1.821 1.00 70.00 383 ALA A N 1
ATOM 3059 C CA . ALA A 1 383 ? 17.523 11.407 0.731 1.00 70.00 383 ALA A CA 1
ATOM 3060 C C . ALA A 1 383 ? 16.870 11.465 -0.661 1.00 70.00 383 ALA A C 1
ATOM 3062 O O . ALA A 1 383 ? 17.500 11.913 -1.611 1.00 70.00 383 ALA A O 1
ATOM 3063 N N . SER A 1 384 ? 15.607 11.046 -0.780 1.00 64.50 384 SER A N 1
ATOM 3064 C CA . SER A 1 384 ? 14.898 10.906 -2.058 1.00 64.50 384 SER A CA 1
ATOM 3065 C C . SER A 1 384 ? 13.709 11.851 -2.204 1.00 64.50 384 SER A C 1
ATOM 3067 O O . SER A 1 384 ? 13.251 12.084 -3.322 1.00 64.50 384 SER A O 1
ATOM 3069 N N . LYS A 1 385 ? 13.210 12.428 -1.104 1.00 70.38 385 LYS A N 1
ATOM 3070 C CA . LYS A 1 385 ? 12.049 13.326 -1.095 1.00 70.38 385 LYS A CA 1
ATOM 3071 C C . LYS A 1 385 ? 12.411 14.705 -0.544 1.00 70.38 385 LYS A C 1
ATOM 3073 O O . LYS A 1 385 ? 13.060 14.823 0.491 1.00 70.38 385 LYS A O 1
ATOM 3078 N N . THR A 1 386 ? 11.964 15.750 -1.230 1.00 77.38 386 THR A N 1
ATOM 3079 C CA . THR A 1 386 ? 11.983 17.145 -0.758 1.00 77.38 386 THR A CA 1
ATOM 3080 C C . THR A 1 386 ? 10.779 17.458 0.124 1.00 77.38 386 THR A C 1
ATOM 3082 O O . THR A 1 386 ? 10.802 18.445 0.845 1.00 77.38 386 THR A O 1
ATOM 3085 N N . GLN A 1 387 ? 9.715 16.653 0.078 1.00 81.00 387 GLN A N 1
ATOM 3086 C CA . GLN A 1 387 ? 8.527 16.842 0.907 1.00 81.00 387 GLN A CA 1
ATOM 3087 C C . GLN A 1 387 ? 8.203 15.546 1.647 1.00 81.00 387 GLN A C 1
ATOM 3089 O O . GLN A 1 387 ? 8.017 14.499 1.026 1.00 81.00 387 GLN A O 1
ATOM 3094 N N . THR A 1 388 ? 8.127 15.605 2.974 1.00 71.38 388 THR A N 1
ATOM 3095 C CA . THR A 1 388 ? 7.772 14.457 3.815 1.00 71.38 388 THR A CA 1
ATOM 3096 C C . THR A 1 388 ? 6.621 14.806 4.747 1.00 71.38 388 THR A C 1
ATOM 3098 O O . THR A 1 388 ? 6.497 15.939 5.207 1.00 71.38 388 THR A O 1
ATOM 3101 N N . SER A 1 389 ? 5.762 13.823 5.016 1.00 77.44 389 SER A N 1
ATOM 3102 C CA . SER A 1 389 ? 4.680 13.929 5.994 1.00 77.44 389 SER A CA 1
ATOM 3103 C C . SER A 1 389 ? 4.733 12.734 6.938 1.00 77.44 389 SER A C 1
ATOM 3105 O O . SER A 1 389 ? 5.122 11.632 6.550 1.00 77.44 389 SER A O 1
ATOM 3107 N N . SER A 1 390 ? 4.393 12.950 8.199 1.00 67.56 390 SER A N 1
ATOM 3108 C CA . SER A 1 390 ? 4.334 11.920 9.233 1.00 67.56 390 SER A CA 1
ATOM 3109 C C . SER A 1 390 ? 3.144 12.169 10.140 1.00 67.56 390 SER A C 1
ATOM 3111 O O . SER A 1 390 ? 2.701 13.304 10.278 1.00 67.56 390 SER A O 1
ATOM 3113 N N . TYR A 1 391 ? 2.676 11.118 10.802 1.00 76.25 391 TYR A N 1
ATOM 3114 C CA . TYR A 1 391 ? 1.528 11.178 11.695 1.00 76.25 391 TYR A CA 1
ATOM 3115 C C . TYR A 1 391 ? 1.858 10.503 13.032 1.00 76.25 391 TYR A C 1
ATOM 3117 O O . TYR A 1 391 ? 2.493 9.447 13.042 1.00 76.25 391 TYR A O 1
ATOM 3125 N N . ILE A 1 392 ? 1.474 11.119 14.154 1.00 72.31 392 ILE A N 1
ATOM 3126 C CA . ILE A 1 392 ? 1.686 10.589 15.509 1.00 72.31 392 ILE A CA 1
ATOM 3127 C C . ILE A 1 392 ? 0.494 10.884 16.426 1.00 72.31 392 ILE A C 1
ATOM 3129 O O . ILE A 1 392 ? -0.231 11.856 16.227 1.00 72.31 392 ILE A O 1
ATOM 3133 N N . TYR A 1 393 ? 0.364 10.090 17.487 1.00 82.69 393 TYR A N 1
ATOM 3134 C CA . TYR A 1 393 ? -0.516 10.380 18.617 1.00 82.69 393 TYR A CA 1
ATOM 3135 C C . TYR A 1 393 ? 0.309 10.880 19.799 1.00 82.69 393 TYR A C 1
ATOM 3137 O O . TYR A 1 393 ? 1.365 10.316 20.092 1.00 82.69 393 TYR A O 1
ATOM 3145 N N . LEU A 1 394 ? -0.181 11.909 20.489 1.00 81.62 394 LEU A N 1
ATOM 3146 C CA . LEU A 1 394 ? 0.380 12.377 21.753 1.00 81.62 394 LEU A CA 1
ATOM 3147 C C . LEU A 1 394 ? -0.696 12.405 22.841 1.00 81.62 394 LEU A C 1
ATOM 3149 O O . LEU A 1 394 ? -1.832 12.781 22.556 1.00 81.62 394 LEU A O 1
ATOM 3153 N N . PRO A 1 395 ? -0.366 12.053 24.094 1.00 86.25 395 PRO A N 1
ATOM 3154 C CA . PRO A 1 395 ? -1.321 12.189 25.186 1.00 86.25 395 PRO A CA 1
ATOM 3155 C C . PRO A 1 395 ? -1.609 13.666 25.496 1.00 86.25 395 PRO A C 1
ATOM 3157 O O . PRO A 1 395 ? -0.725 14.511 25.343 1.00 86.25 395 PRO A O 1
ATOM 3160 N N . ALA A 1 396 ? -2.804 13.971 26.018 1.00 84.88 396 ALA A N 1
ATOM 3161 C CA . ALA A 1 396 ? -3.269 15.329 26.340 1.00 84.88 396 ALA A CA 1
ATOM 3162 C C . ALA A 1 396 ? -2.269 16.197 27.122 1.00 84.88 396 ALA A C 1
ATOM 3164 O O . ALA A 1 396 ? -2.243 17.414 26.963 1.00 84.88 396 ALA A O 1
ATOM 3165 N N . ASN A 1 397 ? -1.419 15.598 27.960 1.00 86.19 397 ASN A N 1
ATOM 3166 C CA . ASN A 1 397 ? -0.418 16.328 28.739 1.00 86.19 397 ASN A CA 1
ATOM 3167 C C . ASN A 1 397 ? 0.799 16.806 27.921 1.00 86.19 397 ASN A C 1
ATOM 3169 O O . ASN A 1 397 ? 1.616 17.530 28.471 1.00 86.19 397 ASN A O 1
ATOM 3173 N N . HIS A 1 398 ? 0.917 16.466 26.633 1.00 88.19 398 HIS A N 1
ATOM 3174 C CA . HIS A 1 398 ? 1.989 16.907 25.723 1.00 88.19 398 HIS A CA 1
ATOM 3175 C C . HIS A 1 398 ? 1.559 18.092 24.839 1.00 88.19 398 HIS A C 1
ATOM 3177 O O . HIS A 1 398 ? 2.020 18.256 23.712 1.00 88.19 398 HIS A O 1
ATOM 3183 N N . PHE A 1 399 ? 0.651 18.927 25.341 1.00 91.31 399 PHE A N 1
ATOM 3184 C CA . PHE A 1 399 ? 0.004 19.992 24.574 1.00 91.31 399 PHE A CA 1
ATOM 3185 C C . PHE A 1 399 ? 0.904 21.197 24.255 1.00 91.31 399 PHE A C 1
ATOM 3187 O O . PHE A 1 399 ? 0.516 22.034 23.446 1.00 91.31 399 PHE A O 1
ATOM 3194 N N . TYR A 1 400 ? 2.074 21.342 24.886 1.00 93.88 400 TYR A N 1
ATOM 3195 C CA . TYR A 1 400 ? 2.981 22.468 24.640 1.00 93.88 400 TYR A CA 1
ATOM 3196 C C . TYR A 1 400 ? 4.327 21.965 24.131 1.00 93.88 400 TYR A C 1
ATOM 3198 O O . TYR A 1 400 ? 5.076 21.324 24.874 1.00 93.88 400 TYR A O 1
ATOM 3206 N N . LEU A 1 401 ? 4.620 22.250 22.861 1.00 94.00 401 LEU A N 1
ATOM 3207 C CA . LEU A 1 401 ? 5.800 21.745 22.171 1.00 94.00 401 LEU A CA 1
ATOM 3208 C C . LEU A 1 401 ? 6.755 22.871 21.774 1.00 94.00 401 LEU A C 1
ATOM 3210 O O . LEU A 1 401 ? 6.353 24.010 21.532 1.00 94.00 401 LEU A O 1
ATOM 3214 N N . ARG A 1 402 ? 8.030 22.497 21.673 1.00 94.06 402 ARG A N 1
ATOM 3215 C CA . ARG A 1 402 ? 9.124 23.263 21.086 1.00 94.06 402 ARG A CA 1
ATOM 3216 C C . ARG A 1 402 ? 9.650 22.532 19.860 1.00 94.06 402 ARG A C 1
ATOM 3218 O O . ARG A 1 402 ? 9.941 21.337 19.919 1.00 94.06 402 ARG A O 1
ATOM 3225 N N . LEU A 1 403 ? 9.830 23.270 18.775 1.00 95.88 403 LEU A N 1
ATOM 3226 C CA . LEU A 1 403 ? 10.427 22.809 17.531 1.00 95.88 403 LEU A CA 1
ATOM 3227 C C . LEU A 1 403 ? 11.787 23.473 17.319 1.00 95.88 403 LEU A C 1
ATOM 3229 O O . LEU A 1 403 ? 11.938 24.680 17.499 1.00 95.88 403 LEU A O 1
ATOM 3233 N N . ILE A 1 404 ? 12.782 22.677 16.937 1.00 94.81 404 ILE A N 1
ATOM 3234 C CA . ILE A 1 404 ? 14.153 23.115 16.672 1.00 94.81 404 ILE A CA 1
ATOM 3235 C C . ILE A 1 404 ? 14.584 22.555 15.308 1.00 94.81 404 ILE A C 1
ATOM 3237 O O . ILE A 1 404 ? 14.822 21.347 15.198 1.00 94.81 404 ILE A O 1
ATOM 3241 N N . PRO A 1 405 ? 14.670 23.388 14.258 1.00 93.81 405 PRO A N 1
ATOM 3242 C CA . PRO A 1 405 ? 15.183 22.970 12.967 1.00 93.81 405 PRO A CA 1
ATOM 3243 C C . PRO A 1 405 ? 16.715 23.003 12.960 1.00 93.81 405 PRO A C 1
ATOM 3245 O O . PRO A 1 405 ? 17.352 23.944 13.433 1.00 93.81 405 PRO A O 1
ATOM 3248 N N . THR A 1 406 ? 17.316 21.975 12.376 1.00 92.81 406 THR A N 1
ATOM 3249 C CA . THR A 1 406 ? 18.743 21.906 12.066 1.00 92.81 406 THR A CA 1
ATOM 3250 C C . THR A 1 406 ? 18.920 22.186 10.584 1.00 92.81 406 THR A C 1
ATOM 3252 O O . THR A 1 406 ? 18.457 21.409 9.751 1.00 92.81 406 THR A O 1
ATOM 3255 N N . LEU A 1 407 ? 19.580 23.295 10.263 1.00 90.06 407 LEU A N 1
ATOM 3256 C CA . LEU A 1 407 ? 19.892 23.693 8.890 1.00 90.06 407 LEU A CA 1
ATOM 3257 C C . LEU A 1 407 ? 21.217 23.067 8.445 1.00 90.06 407 LEU A C 1
ATOM 3259 O O . LEU A 1 407 ? 22.170 23.058 9.230 1.00 90.06 407 LEU A O 1
ATOM 3263 N N . THR A 1 408 ? 21.274 22.577 7.207 1.00 91.06 408 THR A N 1
ATOM 3264 C CA . THR A 1 408 ? 22.483 21.993 6.603 1.00 91.06 408 THR A CA 1
ATOM 3265 C C . THR A 1 408 ? 23.477 23.062 6.160 1.00 91.06 408 THR A C 1
ATOM 3267 O O . THR A 1 408 ? 23.116 24.222 5.942 1.00 91.06 408 THR A O 1
ATOM 3270 N N . ASP A 1 409 ? 24.735 22.662 5.973 1.00 88.06 409 ASP A N 1
ATOM 3271 C CA . ASP A 1 409 ? 25.761 23.528 5.381 1.00 88.06 409 ASP A CA 1
ATOM 3272 C C . ASP A 1 409 ? 25.429 23.899 3.933 1.00 88.06 409 ASP A C 1
ATOM 3274 O O . ASP A 1 409 ? 25.674 25.027 3.507 1.00 88.06 409 ASP A O 1
ATOM 3278 N N . GLU A 1 410 ? 24.770 22.992 3.210 1.00 88.81 410 GLU A N 1
ATOM 3279 C CA . GLU A 1 410 ? 24.230 23.245 1.877 1.00 88.81 410 GLU A CA 1
ATOM 3280 C C . GLU A 1 410 ? 23.275 24.448 1.886 1.00 88.81 410 GLU A C 1
ATOM 3282 O O . GLU A 1 410 ? 23.483 25.378 1.110 1.00 88.81 410 GLU A O 1
ATOM 3287 N N . LEU A 1 411 ? 22.299 24.511 2.803 1.00 88.88 411 LEU A N 1
ATOM 3288 C CA . LEU A 1 411 ? 21.415 25.678 2.923 1.00 88.88 411 LEU A CA 1
ATOM 3289 C C . LEU A 1 411 ? 22.179 26.945 3.325 1.00 88.88 411 LEU A C 1
ATOM 3291 O O . LEU A 1 411 ? 21.927 28.013 2.770 1.00 88.88 411 LEU A O 1
ATOM 3295 N N . ARG A 1 412 ? 23.122 26.836 4.270 1.00 88.25 412 ARG A N 1
ATOM 3296 C CA . ARG A 1 412 ? 23.945 27.974 4.726 1.00 88.25 412 ARG A CA 1
ATOM 3297 C C . ARG A 1 412 ? 24.813 28.554 3.612 1.00 88.25 412 ARG A C 1
ATOM 3299 O O . ARG A 1 412 ? 25.115 29.742 3.647 1.00 88.25 412 ARG A O 1
ATOM 3306 N N . SER A 1 413 ? 25.189 27.736 2.629 1.00 87.75 413 SER A N 1
ATOM 3307 C CA . SER A 1 413 ? 25.943 28.164 1.449 1.00 87.75 413 SER A CA 1
ATOM 3308 C C . SER A 1 413 ? 25.093 28.926 0.420 1.00 87.75 413 SER A C 1
ATOM 3310 O O . SER A 1 413 ? 25.642 29.586 -0.466 1.00 87.75 413 SER A O 1
ATOM 3312 N N . ARG A 1 414 ? 23.752 28.869 0.517 1.00 85.38 414 ARG A N 1
ATOM 3313 C CA . ARG A 1 414 ? 22.839 29.549 -0.415 1.00 85.38 414 ARG A CA 1
ATOM 3314 C C . ARG A 1 414 ? 22.738 31.040 -0.096 1.00 85.38 414 ARG A C 1
ATOM 3316 O O . ARG A 1 414 ? 22.482 31.430 1.042 1.00 85.38 414 ARG A O 1
ATOM 3323 N N . LYS A 1 415 ? 22.865 31.868 -1.142 1.00 83.25 415 LYS A N 1
ATOM 3324 C CA . LYS A 1 415 ? 22.872 33.340 -1.059 1.00 83.25 415 LYS A CA 1
ATOM 3325 C C . LYS A 1 415 ? 21.620 33.908 -0.388 1.00 83.25 415 LYS A C 1
ATOM 3327 O O . LYS A 1 415 ? 21.745 34.749 0.494 1.00 83.25 415 LYS A O 1
ATOM 3332 N N . ASN A 1 416 ? 20.438 33.449 -0.799 1.00 84.94 416 ASN A N 1
ATOM 3333 C CA . ASN A 1 416 ? 19.179 33.771 -0.139 1.00 84.94 416 ASN A CA 1
ATOM 3334 C C . ASN A 1 416 ? 18.441 32.482 0.214 1.00 84.94 416 ASN A C 1
ATOM 3336 O O . ASN A 1 416 ? 18.331 31.562 -0.601 1.00 84.94 416 ASN A O 1
ATOM 3340 N N . HIS A 1 417 ? 17.916 32.436 1.433 1.00 89.12 417 HIS A N 1
ATOM 3341 C CA . HIS A 1 417 ? 17.039 31.374 1.893 1.00 89.12 417 HIS A CA 1
ATOM 3342 C C . HIS A 1 417 ? 16.041 31.901 2.924 1.00 89.12 417 HIS A C 1
ATOM 3344 O O . HIS A 1 417 ? 16.276 32.914 3.585 1.00 89.12 417 HIS A O 1
ATOM 3350 N N . LYS A 1 418 ? 14.917 31.202 3.068 1.00 86.31 418 LYS A N 1
ATOM 3351 C CA . LYS A 1 418 ? 13.880 31.495 4.054 1.00 86.31 418 LYS A CA 1
ATOM 3352 C C . LYS A 1 418 ? 13.376 30.201 4.680 1.00 86.31 418 LYS A C 1
ATOM 3354 O O . LYS A 1 418 ? 13.027 29.266 3.967 1.00 86.31 418 LYS A O 1
ATOM 3359 N N . LEU A 1 419 ? 13.317 30.189 6.008 1.00 90.00 419 LEU A N 1
ATOM 3360 C CA . LEU A 1 419 ? 12.692 29.147 6.818 1.00 90.00 419 LEU A CA 1
ATOM 3361 C C . LEU A 1 419 ? 11.359 29.681 7.356 1.00 90.00 419 LEU A C 1
ATOM 3363 O O . LEU A 1 419 ? 11.318 30.759 7.949 1.00 90.00 419 LEU A O 1
ATOM 3367 N N . CYS A 1 420 ? 10.289 28.917 7.171 1.00 88.62 420 CYS A N 1
ATOM 3368 C CA . CYS A 1 420 ? 8.959 29.204 7.688 1.00 88.62 420 CYS A CA 1
ATOM 3369 C C . CYS A 1 420 ? 8.460 28.014 8.509 1.00 88.62 420 CYS A C 1
ATOM 3371 O O . CYS A 1 420 ? 8.499 26.877 8.049 1.00 88.62 420 CYS A O 1
ATOM 3373 N N . VAL A 1 421 ? 7.950 28.281 9.710 1.00 92.81 421 VAL A N 1
ATOM 3374 C CA . VAL A 1 421 ? 7.276 27.280 10.541 1.00 92.81 421 VAL A CA 1
ATOM 3375 C C . VAL A 1 421 ? 5.821 27.689 10.688 1.00 92.81 421 VAL A C 1
ATOM 3377 O O . VAL A 1 421 ? 5.526 28.857 10.941 1.00 92.81 421 VAL A O 1
ATOM 3380 N N . SER A 1 422 ? 4.908 26.738 10.525 1.00 91.19 422 SER A N 1
ATOM 3381 C CA . SER A 1 422 ? 3.485 26.950 10.769 1.00 91.19 422 SER A CA 1
ATOM 3382 C C . SER A 1 422 ? 2.884 25.817 11.590 1.00 91.19 422 SER A C 1
ATOM 3384 O O . SER A 1 422 ? 3.294 24.663 11.478 1.00 91.19 422 SER A O 1
ATOM 3386 N N . ALA A 1 423 ? 1.911 26.164 12.424 1.00 91.44 423 ALA A N 1
ATOM 3387 C CA . ALA A 1 423 ? 1.100 25.238 13.195 1.00 91.44 423 ALA A CA 1
ATOM 3388 C C . ALA A 1 423 ? -0.367 25.535 12.885 1.00 91.44 423 ALA A C 1
ATOM 3390 O O . ALA A 1 423 ? -0.804 26.679 12.996 1.00 91.44 423 ALA A O 1
ATOM 3391 N N . ASN A 1 424 ? -1.116 24.525 12.446 1.00 89.81 424 ASN A N 1
ATOM 3392 C CA . ASN A 1 424 ? -2.504 24.648 11.995 1.00 89.81 424 ASN A CA 1
ATOM 3393 C C . ASN A 1 424 ? -2.683 25.778 10.969 1.00 89.81 424 ASN A C 1
ATOM 3395 O O . ASN A 1 424 ? -3.613 26.576 11.056 1.00 89.81 424 ASN A O 1
ATOM 3399 N N . TRP A 1 425 ? -1.747 25.852 10.014 1.00 83.12 425 TRP A N 1
ATOM 3400 C CA . TRP A 1 425 ? -1.700 26.859 8.944 1.00 83.12 425 TRP A CA 1
ATOM 3401 C C . TRP A 1 425 ? -1.483 28.305 9.412 1.00 83.12 425 TRP A C 1
ATOM 3403 O O . TRP A 1 425 ? -1.577 29.234 8.612 1.00 83.12 425 TRP A O 1
ATOM 3413 N N . GLN A 1 426 ? -1.141 28.510 10.685 1.00 84.81 426 GLN A N 1
ATOM 3414 C CA . GLN A 1 426 ? -0.757 29.807 11.231 1.00 84.81 426 GLN A CA 1
ATOM 3415 C C . GLN A 1 426 ? 0.760 29.881 11.401 1.00 84.81 426 GLN A C 1
ATOM 3417 O O . GLN A 1 426 ? 1.380 28.957 11.926 1.00 84.81 426 GLN A O 1
ATOM 3422 N N . SER A 1 427 ? 1.368 30.981 10.955 1.00 89.06 427 SER A N 1
ATOM 3423 C CA . SER A 1 427 ? 2.812 31.201 11.072 1.00 89.06 427 SER A CA 1
ATOM 3424 C C . SER A 1 427 ? 3.250 31.275 12.535 1.00 89.06 427 SER A C 1
ATOM 3426 O O . SER A 1 427 ? 2.706 32.058 13.312 1.00 89.06 427 SER A O 1
ATOM 3428 N N . VAL A 1 428 ? 4.280 30.509 12.885 1.00 92.94 428 VAL A N 1
ATOM 3429 C CA . VAL A 1 428 ? 4.924 30.536 14.201 1.00 92.94 428 VAL A CA 1
ATOM 3430 C C . VAL A 1 428 ? 6.225 31.319 14.078 1.00 92.94 428 VAL A C 1
ATOM 3432 O O . VAL A 1 428 ? 7.085 30.996 13.258 1.00 92.94 428 VAL A O 1
ATOM 3435 N N . LEU A 1 429 ? 6.364 32.371 14.882 1.00 92.06 429 LEU A N 1
ATOM 3436 C CA . LEU A 1 429 ? 7.581 33.177 14.917 1.00 92.06 429 LEU A CA 1
ATOM 3437 C C . LEU A 1 429 ? 8.663 32.485 15.761 1.00 92.06 429 LEU A C 1
ATOM 3439 O O . LEU A 1 429 ? 8.330 31.822 16.745 1.00 92.06 429 LEU A O 1
ATOM 3443 N N . PRO A 1 430 ? 9.948 32.635 15.401 1.00 92.56 430 PRO A N 1
ATOM 3444 C CA . PRO A 1 430 ? 11.033 32.082 16.193 1.00 92.56 430 PRO A CA 1
ATOM 3445 C C . PRO A 1 430 ? 11.180 32.828 17.525 1.00 92.56 430 PRO A C 1
ATOM 3447 O O . PRO A 1 430 ? 11.142 34.059 17.576 1.00 92.56 430 PRO A O 1
ATOM 3450 N N . SER A 1 431 ? 11.415 32.076 18.593 1.00 87.81 431 SER A N 1
ATOM 3451 C CA . SER A 1 431 ? 11.885 32.584 19.878 1.00 87.81 431 SER A CA 1
ATOM 3452 C C . SER A 1 431 ? 13.346 33.044 19.763 1.00 87.81 431 SER A C 1
ATOM 3454 O O . SER A 1 431 ? 14.128 32.504 18.976 1.00 87.81 431 SER A O 1
ATOM 3456 N N . ALA A 1 432 ? 13.735 34.041 20.564 1.00 75.62 432 ALA A N 1
ATOM 3457 C CA . ALA A 1 432 ? 15.103 34.558 20.584 1.00 75.62 432 ALA A CA 1
ATOM 3458 C C . ALA A 1 432 ? 16.095 33.477 21.065 1.00 75.62 432 ALA A C 1
ATOM 3460 O O . ALA A 1 432 ? 16.016 33.023 22.206 1.00 75.62 432 ALA A O 1
ATOM 3461 N N . GLY A 1 433 ? 17.023 33.061 20.197 1.00 73.25 433 GLY A N 1
ATOM 3462 C CA . GLY A 1 433 ? 18.043 32.054 20.502 1.00 73.25 433 GLY A CA 1
ATOM 3463 C C . GLY A 1 433 ? 18.754 31.506 19.259 1.00 73.25 433 GLY A C 1
ATOM 3464 O O . GLY A 1 433 ? 18.262 31.644 18.138 1.00 73.25 433 GLY A O 1
ATOM 3465 N N . THR A 1 434 ? 19.911 30.870 19.466 1.00 76.12 434 THR A N 1
ATOM 3466 C CA . THR A 1 434 ? 20.689 30.193 18.413 1.00 76.12 434 THR A CA 1
ATOM 3467 C C . THR A 1 434 ? 20.951 28.743 18.844 1.00 76.12 434 THR A C 1
ATOM 3469 O O . THR A 1 434 ? 21.674 28.548 19.821 1.00 76.12 434 THR A O 1
ATOM 3472 N N . PRO A 1 435 ? 20.407 27.716 18.155 1.00 79.00 435 PRO A N 1
ATOM 3473 C CA . PRO A 1 435 ? 19.548 27.784 16.966 1.00 79.00 435 PRO A CA 1
ATOM 3474 C C . PRO A 1 435 ? 18.141 28.340 17.270 1.00 79.00 435 PRO A C 1
ATOM 3476 O O . PRO A 1 435 ? 17.696 28.261 18.416 1.00 79.00 435 PRO A O 1
ATOM 3479 N N . PRO A 1 436 ? 17.433 28.879 16.257 1.00 86.69 436 PRO A N 1
ATOM 3480 C CA . PRO A 1 436 ? 16.080 29.397 16.436 1.00 86.69 436 PRO A CA 1
ATOM 3481 C C . PRO A 1 436 ? 15.135 28.279 16.884 1.00 86.69 436 PRO A C 1
ATOM 3483 O O . PRO A 1 436 ? 15.152 27.180 16.326 1.00 86.69 436 PRO A O 1
ATOM 3486 N N . THR A 1 437 ? 14.297 28.564 17.876 1.00 94.19 437 THR A N 1
ATOM 3487 C CA . THR A 1 437 ? 13.286 27.629 18.382 1.00 94.19 437 THR A CA 1
ATOM 3488 C C . THR A 1 437 ? 11.888 28.173 18.128 1.00 94.19 437 THR A C 1
ATOM 3490 O O . THR A 1 437 ? 11.698 29.379 18.028 1.00 94.19 437 THR A O 1
ATOM 3493 N N . TYR A 1 438 ? 10.905 27.289 17.996 1.00 95.56 438 TYR A N 1
ATOM 3494 C CA . TYR A 1 438 ? 9.524 27.651 17.684 1.00 95.56 438 TYR A CA 1
ATOM 3495 C C . TYR A 1 438 ? 8.608 26.972 18.688 1.00 95.56 438 TYR A C 1
ATOM 3497 O O . TYR A 1 438 ? 8.537 25.744 18.728 1.00 95.56 438 TYR A O 1
ATOM 3505 N N . ASP A 1 439 ? 7.929 27.768 19.502 1.00 94.75 439 ASP A N 1
ATOM 3506 C CA . ASP A 1 439 ? 7.086 27.271 20.584 1.00 94.75 439 ASP A CA 1
ATOM 3507 C C . ASP A 1 439 ? 5.609 27.418 20.195 1.00 94.75 439 ASP A C 1
ATOM 3509 O O . ASP A 1 439 ? 5.179 28.478 19.738 1.00 94.75 439 ASP A O 1
ATOM 3513 N N . PHE A 1 440 ? 4.819 26.355 20.352 1.00 94.31 440 PHE A N 1
ATOM 3514 C CA . PHE A 1 440 ? 3.398 26.357 19.993 1.00 94.31 440 PHE A CA 1
ATOM 3515 C C . PHE A 1 440 ? 2.586 25.390 20.854 1.00 94.31 440 PHE A C 1
ATOM 3517 O O . PHE A 1 440 ? 3.096 24.407 21.398 1.00 94.31 440 PHE A O 1
ATOM 3524 N N . ARG A 1 441 ? 1.289 25.686 20.984 1.00 93.69 441 ARG A N 1
ATOM 3525 C CA . ARG A 1 441 ? 0.330 24.864 21.727 1.00 93.69 441 ARG A CA 1
ATOM 3526 C C . ARG A 1 441 ? -0.555 24.077 20.773 1.00 93.69 441 ARG A C 1
ATOM 3528 O O . ARG A 1 441 ? -1.150 24.651 19.865 1.00 93.69 441 ARG A O 1
ATOM 3535 N N . LEU A 1 442 ? -0.651 22.781 21.025 1.00 92.19 442 LEU A N 1
ATOM 3536 C CA . LEU A 1 442 ? -1.566 21.876 20.352 1.00 92.19 442 LEU A CA 1
ATOM 3537 C C . LEU A 1 442 ? -2.989 22.079 20.879 1.00 92.19 442 LEU 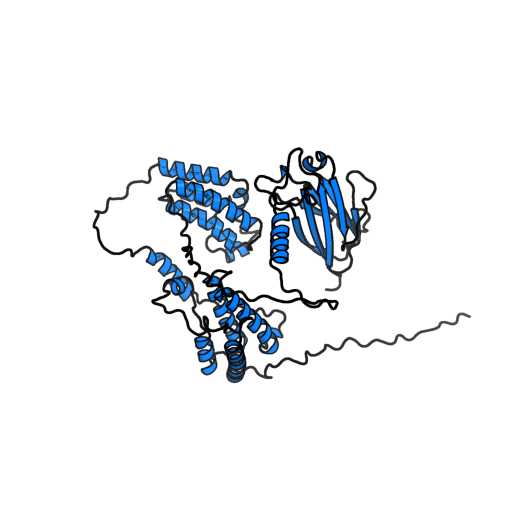A C 1
ATOM 3539 O O . LEU A 1 442 ? -3.194 22.358 22.061 1.00 92.19 442 LEU A O 1
ATOM 3543 N N . GLN A 1 443 ? -3.960 21.914 19.992 1.00 91.56 443 GLN A N 1
ATOM 3544 C CA . GLN A 1 443 ? -5.377 21.813 20.321 1.00 91.56 443 GLN A CA 1
ATOM 3545 C C . GLN A 1 443 ? -5.766 20.338 20.510 1.00 91.56 443 GLN A C 1
ATOM 3547 O O . GLN A 1 443 ? -5.090 19.467 19.962 1.00 91.56 443 GLN A O 1
ATOM 3552 N N . PRO A 1 444 ? -6.834 20.018 21.257 1.00 89.00 444 PRO A N 1
ATOM 3553 C CA . PRO A 1 444 ? -7.393 18.667 21.268 1.00 89.00 444 PRO A CA 1
ATOM 3554 C C . PRO A 1 444 ? -7.713 18.179 19.846 1.00 89.00 444 PRO A C 1
ATOM 3556 O O . PRO A 1 444 ? -8.239 18.941 19.035 1.00 89.00 444 PRO A O 1
ATOM 3559 N N . GLY A 1 445 ? -7.402 16.915 19.547 1.00 84.25 445 GLY A N 1
ATOM 3560 C CA . GLY A 1 445 ? -7.564 16.354 18.205 1.00 84.25 445 GLY A CA 1
ATOM 3561 C C . GLY A 1 445 ? -6.378 16.635 17.279 1.00 84.25 445 GLY A C 1
ATOM 3562 O O . GLY A 1 445 ? -5.223 16.650 17.708 1.00 84.25 445 GLY A O 1
ATOM 3563 N N . GLU A 1 446 ? -6.648 16.779 15.983 1.00 87.88 446 GLU A N 1
ATOM 3564 C CA . GLU A 1 446 ? -5.615 16.861 14.949 1.00 87.88 446 GLU A CA 1
ATOM 3565 C C . GLU A 1 446 ? -4.950 18.242 14.880 1.00 87.88 446 GLU A C 1
ATOM 3567 O O . GLU A 1 446 ? -5.611 19.275 14.796 1.00 87.88 446 GLU A O 1
ATOM 3572 N N . ASN A 1 447 ? -3.618 18.250 14.866 1.00 90.31 447 ASN A N 1
ATOM 3573 C CA . ASN A 1 447 ? -2.791 19.430 14.664 1.00 90.31 447 ASN A CA 1
ATOM 3574 C C . ASN A 1 447 ? -1.805 19.181 13.529 1.00 90.31 447 ASN A C 1
ATOM 3576 O O . ASN A 1 447 ? -1.096 18.179 13.537 1.00 90.31 447 ASN A O 1
ATOM 3580 N N . THR A 1 448 ? -1.700 20.109 12.585 1.00 89.19 448 THR A N 1
ATOM 3581 C CA . THR A 1 448 ? -0.766 20.016 11.457 1.00 89.19 448 THR A CA 1
ATOM 3582 C C . THR A 1 448 ? 0.373 21.007 11.636 1.00 89.19 448 THR A C 1
ATOM 3584 O O . THR A 1 448 ? 0.155 22.216 11.616 1.00 89.19 448 THR A O 1
ATOM 3587 N N . ILE A 1 449 ? 1.597 20.506 11.791 1.00 92.00 449 ILE A N 1
ATOM 3588 C CA . ILE A 1 449 ? 2.813 21.313 11.904 1.00 92.00 449 ILE A CA 1
ATOM 3589 C C . ILE A 1 449 ? 3.610 21.186 10.609 1.00 92.00 449 ILE A C 1
ATOM 3591 O O . ILE A 1 449 ? 3.862 20.075 10.148 1.00 92.00 449 ILE A O 1
ATOM 3595 N N . VAL A 1 450 ? 4.015 22.309 10.019 1.00 91.12 450 VAL A N 1
ATOM 3596 C CA . VAL A 1 450 ? 4.741 22.343 8.742 1.00 91.12 450 VAL A CA 1
ATOM 3597 C C . VAL A 1 450 ? 5.985 23.207 8.880 1.00 91.12 450 VAL A C 1
ATOM 3599 O O . VAL A 1 450 ? 5.907 24.354 9.325 1.00 91.12 450 VAL A O 1
ATOM 3602 N N . VAL A 1 451 ? 7.125 22.658 8.468 1.00 92.12 451 VAL A N 1
ATOM 3603 C CA . VAL A 1 451 ? 8.397 23.370 8.329 1.00 92.12 451 VAL A CA 1
ATOM 3604 C C . VAL A 1 451 ? 8.755 23.437 6.855 1.00 92.12 451 VAL A C 1
ATOM 3606 O O . VAL A 1 451 ? 9.004 22.402 6.241 1.00 92.12 451 VAL A O 1
ATOM 3609 N N . ASP A 1 452 ? 8.801 24.650 6.319 1.00 89.94 452 ASP A N 1
ATOM 3610 C CA . ASP A 1 452 ? 9.128 24.948 4.930 1.00 89.94 452 ASP A CA 1
ATOM 3611 C C . ASP A 1 452 ? 10.459 25.686 4.831 1.00 89.94 452 ASP A C 1
ATOM 3613 O O . ASP A 1 452 ? 10.687 26.678 5.525 1.00 89.94 452 ASP A O 1
ATOM 3617 N N . VAL A 1 453 ? 11.317 25.244 3.918 1.00 88.50 453 VAL A N 1
ATOM 3618 C CA . VAL A 1 453 ? 12.535 25.950 3.525 1.00 88.50 453 VAL A CA 1
ATOM 3619 C C . VAL A 1 453 ? 12.516 26.206 2.033 1.00 88.50 453 VAL A C 1
ATOM 3621 O O . VAL A 1 453 ? 12.321 25.293 1.237 1.00 88.50 453 VAL A O 1
ATOM 3624 N N . ILE A 1 454 ? 12.763 27.457 1.660 1.00 86.31 454 ILE A N 1
ATOM 3625 C CA . ILE A 1 454 ? 12.965 27.882 0.276 1.00 86.31 454 ILE A CA 1
ATOM 3626 C C . ILE A 1 454 ? 14.361 28.488 0.170 1.00 86.31 454 ILE A C 1
ATOM 3628 O O . ILE A 1 454 ? 14.748 29.282 1.029 1.00 86.31 454 ILE A O 1
ATOM 3632 N N . ALA A 1 455 ? 15.110 28.145 -0.874 1.00 87.50 455 ALA A N 1
ATOM 3633 C CA . ALA A 1 455 ? 16.436 28.695 -1.132 1.00 87.50 455 ALA A CA 1
ATOM 3634 C C . ALA A 1 455 ? 16.685 28.921 -2.624 1.00 87.50 455 ALA A C 1
ATOM 3636 O O . ALA A 1 455 ? 16.184 28.174 -3.462 1.00 87.50 455 ALA A O 1
ATOM 3637 N N . ASP A 1 456 ? 17.501 29.914 -2.965 1.00 85.81 456 ASP A N 1
ATOM 3638 C CA . ASP A 1 456 ? 17.954 30.109 -4.346 1.00 85.81 456 ASP A CA 1
ATOM 3639 C C . ASP A 1 456 ? 18.699 28.873 -4.865 1.00 85.81 456 ASP A C 1
ATOM 3641 O O . ASP A 1 456 ? 19.323 28.150 -4.089 1.00 85.81 456 ASP A O 1
ATOM 3645 N N . LEU A 1 457 ? 18.679 28.647 -6.181 1.00 84.75 457 LEU A N 1
ATOM 3646 C CA . LEU A 1 457 ? 19.473 27.606 -6.847 1.00 84.75 457 LEU A CA 1
ATOM 3647 C C . LEU A 1 457 ? 20.990 27.794 -6.673 1.00 84.75 457 LEU A C 1
ATOM 3649 O O . LEU A 1 457 ? 21.465 28.897 -6.388 1.00 84.75 457 LEU A O 1
ATOM 3653 N N . LYS A 1 458 ? 21.768 26.722 -6.898 1.00 84.75 458 LYS A N 1
ATOM 3654 C CA . LYS A 1 458 ? 23.236 26.819 -6.934 1.00 84.75 458 LYS A CA 1
ATOM 3655 C C . LYS A 1 458 ? 23.670 27.768 -8.071 1.00 84.75 458 LYS A C 1
ATOM 3657 O O . LYS A 1 458 ? 22.989 27.840 -9.099 1.00 84.75 458 LYS A O 1
ATOM 3662 N N . PRO A 1 459 ? 24.797 28.493 -7.939 1.00 80.81 459 PRO A N 1
ATOM 3663 C CA . PRO A 1 459 ? 25.295 29.356 -9.009 1.00 80.81 459 PRO A CA 1
ATOM 3664 C C . PRO A 1 459 ? 25.436 28.598 -10.337 1.00 80.81 459 PRO A C 1
ATOM 3666 O O . PRO A 1 459 ? 26.058 27.542 -10.391 1.00 80.81 459 PRO A O 1
ATOM 3669 N N . GLY A 1 460 ? 24.845 29.136 -11.406 1.00 79.50 460 GLY A N 1
ATOM 3670 C CA . GLY A 1 460 ? 24.862 28.521 -12.740 1.00 79.50 460 GLY A CA 1
ATOM 3671 C C . GLY A 1 460 ? 23.812 27.427 -12.970 1.00 79.50 460 GLY A C 1
ATOM 3672 O O . GLY A 1 460 ? 23.625 27.004 -14.108 1.00 79.50 460 GLY A O 1
ATOM 3673 N N . GLU A 1 461 ? 23.082 27.002 -11.938 1.00 81.25 461 GLU A N 1
ATOM 3674 C CA . GLU A 1 461 ? 22.023 26.007 -12.069 1.00 81.25 461 GLU A CA 1
ATOM 3675 C C . GLU A 1 461 ? 20.709 26.636 -12.554 1.00 81.25 461 GLU A C 1
ATOM 3677 O O . GLU A 1 461 ? 20.300 27.708 -12.105 1.00 81.25 461 GLU A O 1
ATOM 3682 N N . LYS A 1 462 ? 20.009 25.934 -13.451 1.00 76.50 462 LYS A N 1
ATOM 3683 C CA . LYS A 1 462 ? 18.656 26.282 -13.897 1.00 76.50 462 LYS A CA 1
ATOM 3684 C C . LYS A 1 462 ? 17.750 25.058 -13.854 1.00 76.50 462 LYS A C 1
ATOM 3686 O O . LYS A 1 462 ? 18.157 23.949 -14.191 1.00 76.50 462 LYS A O 1
ATOM 3691 N N . LYS A 1 463 ? 16.494 25.244 -13.446 1.00 69.19 463 LYS A N 1
ATOM 3692 C CA . LYS A 1 463 ? 15.450 24.221 -13.577 1.00 69.19 463 LYS A CA 1
ATOM 3693 C C . LYS A 1 463 ? 14.856 24.323 -14.984 1.00 69.19 463 LYS A C 1
ATOM 3695 O O . LYS A 1 463 ? 13.979 25.149 -15.197 1.00 69.19 463 LYS A O 1
ATOM 3700 N N . GLU A 1 464 ? 15.315 23.500 -15.928 1.00 63.34 464 GLU A N 1
ATOM 3701 C CA . GLU A 1 464 ? 14.814 23.517 -17.322 1.00 63.34 464 GLU A CA 1
ATOM 3702 C C . GLU A 1 464 ? 13.305 23.255 -17.426 1.00 63.34 464 GLU A C 1
ATOM 3704 O O . GLU A 1 464 ? 12.632 23.769 -18.311 1.00 63.34 464 GLU A O 1
ATOM 3709 N N . TYR A 1 465 ? 12.768 22.487 -16.481 1.00 54.44 465 TYR A N 1
ATOM 3710 C CA . TYR A 1 465 ? 11.354 22.137 -16.403 1.00 54.44 465 TYR A CA 1
ATOM 3711 C C . TYR A 1 465 ? 10.505 23.131 -15.593 1.00 54.44 465 TYR A C 1
ATOM 3713 O O . TYR A 1 465 ? 9.288 22.975 -15.565 1.00 54.44 465 TYR A O 1
ATOM 3721 N N . ALA A 1 466 ? 11.106 24.113 -14.900 1.00 49.41 466 ALA A N 1
ATOM 3722 C CA . ALA A 1 466 ? 10.366 25.034 -14.034 1.00 49.41 466 ALA A CA 1
ATOM 3723 C C . ALA A 1 466 ? 10.314 26.449 -14.633 1.00 49.41 466 ALA A C 1
ATOM 3725 O O . ALA A 1 466 ? 11.313 26.935 -15.171 1.00 49.41 466 ALA A O 1
ATOM 3726 N N . PRO A 1 467 ? 9.180 27.157 -14.519 1.00 55.28 467 PRO A N 1
ATOM 3727 C CA . PRO A 1 467 ? 9.075 28.524 -15.011 1.00 55.28 467 PRO A CA 1
ATOM 3728 C C . PRO A 1 467 ? 9.965 29.485 -14.191 1.00 55.28 467 PRO A C 1
ATOM 3730 O O . PRO A 1 467 ? 10.400 29.126 -13.092 1.00 55.28 467 PRO A O 1
ATOM 3733 N N . PRO A 1 468 ? 10.249 30.711 -14.680 1.00 64.94 468 PRO A N 1
ATOM 3734 C CA . PRO A 1 468 ? 11.160 31.655 -14.019 1.00 64.94 468 PRO A CA 1
ATOM 3735 C C . PRO A 1 468 ? 10.826 31.926 -12.544 1.00 64.94 468 PRO A C 1
ATOM 3737 O O . PRO A 1 468 ? 11.723 32.035 -11.714 1.00 64.94 468 PRO A O 1
ATOM 3740 N N . GLN A 1 469 ? 9.537 31.952 -12.201 1.00 62.38 469 GLN A N 1
ATOM 3741 C CA . GLN A 1 469 ? 9.041 32.152 -10.838 1.00 62.38 469 GLN A CA 1
ATOM 3742 C C . GLN A 1 469 ? 9.269 30.965 -9.880 1.00 62.38 469 GLN A C 1
ATOM 3744 O O . GLN A 1 469 ? 9.039 31.112 -8.687 1.00 62.38 469 GLN A O 1
ATOM 3749 N N . MET A 1 470 ? 9.703 29.800 -10.373 1.00 63.56 470 MET A N 1
ATOM 3750 C CA . MET A 1 470 ? 9.973 28.583 -9.586 1.00 63.56 470 MET A CA 1
ATOM 3751 C C . MET A 1 470 ? 11.450 28.154 -9.651 1.00 63.56 470 MET A C 1
ATOM 3753 O O . MET A 1 470 ? 11.792 26.984 -9.467 1.00 63.56 470 MET A O 1
ATOM 3757 N N . GLN A 1 471 ? 12.352 29.103 -9.911 1.00 78.00 471 GLN A N 1
ATOM 3758 C CA . GLN A 1 471 ? 13.803 28.886 -9.943 1.00 78.00 471 GLN A CA 1
ATOM 3759 C C . GLN A 1 471 ? 14.419 28.922 -8.531 1.00 78.00 471 GLN A C 1
ATOM 3761 O O . GLN A 1 471 ? 15.343 29.681 -8.257 1.00 78.00 471 GLN A O 1
ATOM 3766 N N . PHE A 1 472 ? 13.896 28.089 -7.631 1.00 81.62 472 PHE A N 1
ATOM 3767 C CA . PHE A 1 472 ? 14.369 27.935 -6.253 1.00 81.62 472 PHE A CA 1
ATOM 3768 C C . PHE A 1 472 ? 14.285 26.469 -5.817 1.00 81.62 472 PHE A C 1
ATOM 3770 O O . PHE A 1 472 ? 13.478 25.697 -6.343 1.00 81.62 472 PHE A O 1
ATOM 3777 N N . ASP A 1 473 ? 15.120 26.059 -4.868 1.00 81.50 473 ASP A N 1
ATOM 3778 C CA . ASP A 1 473 ? 14.985 24.793 -4.155 1.00 81.50 473 ASP A CA 1
ATOM 3779 C C . ASP A 1 473 ? 14.020 24.931 -2.979 1.00 81.50 473 ASP A C 1
ATOM 3781 O O . ASP A 1 473 ? 13.914 25.983 -2.352 1.00 81.50 473 ASP A O 1
ATOM 3785 N N . PHE A 1 474 ? 13.276 23.859 -2.726 1.00 83.88 474 PHE A N 1
ATOM 3786 C CA . PHE A 1 474 ? 12.222 23.812 -1.726 1.00 83.88 474 PHE A CA 1
ATOM 3787 C C . PHE A 1 474 ? 12.309 22.505 -0.953 1.00 83.88 474 PHE A C 1
ATOM 3789 O O . PHE A 1 474 ? 12.535 21.452 -1.555 1.00 83.88 474 PHE A O 1
ATOM 3796 N N . GLU A 1 475 ? 12.103 22.580 0.356 1.00 85.38 475 GLU A N 1
ATOM 3797 C CA . GLU A 1 475 ? 12.044 21.424 1.237 1.00 85.38 475 GLU A CA 1
ATOM 3798 C C . GLU A 1 475 ? 10.972 21.603 2.317 1.00 85.38 475 GLU A C 1
ATOM 3800 O O . GLU A 1 475 ? 10.889 22.662 2.937 1.00 85.38 475 GLU A O 1
ATOM 3805 N N . ARG A 1 476 ? 10.163 20.564 2.546 1.00 86.81 476 ARG A N 1
ATOM 3806 C CA . ARG A 1 476 ? 9.053 20.544 3.502 1.00 86.81 476 ARG A CA 1
ATOM 3807 C C . ARG A 1 476 ? 9.118 19.318 4.399 1.00 86.81 476 ARG A C 1
ATOM 3809 O O . ARG A 1 476 ? 9.182 18.190 3.913 1.00 86.81 476 ARG A O 1
ATOM 3816 N N . ILE A 1 477 ? 8.981 19.536 5.703 1.00 85.88 477 ILE A N 1
ATOM 3817 C CA . ILE A 1 477 ? 8.713 18.480 6.684 1.00 85.88 477 ILE A CA 1
ATOM 3818 C C . ILE A 1 477 ? 7.391 18.802 7.378 1.00 85.88 477 ILE A C 1
ATOM 3820 O O . ILE A 1 477 ? 7.274 19.812 8.070 1.00 85.88 477 ILE A O 1
ATOM 3824 N N . GLN A 1 478 ? 6.403 17.929 7.198 1.00 88.31 478 GLN A N 1
ATOM 3825 C CA . GLN A 1 478 ? 5.092 18.008 7.832 1.00 88.31 478 GLN A CA 1
ATOM 3826 C C . GLN A 1 478 ? 4.946 16.925 8.908 1.00 88.31 478 GLN A C 1
ATOM 3828 O O . GLN A 1 478 ? 5.290 15.759 8.704 1.00 88.31 478 GLN A O 1
ATOM 3833 N N . LEU A 1 479 ? 4.400 17.307 10.058 1.00 86.06 479 LEU A N 1
ATOM 3834 C CA . LEU A 1 479 ? 4.037 16.406 11.141 1.00 86.06 479 LEU A CA 1
ATOM 3835 C C . LEU A 1 479 ? 2.593 16.675 11.560 1.00 86.06 479 LEU A C 1
ATOM 3837 O O . LEU A 1 479 ? 2.263 17.765 12.022 1.00 86.06 479 LEU A O 1
ATOM 3841 N N . VAL A 1 480 ? 1.747 15.662 11.418 1.00 83.50 480 VAL A N 1
ATOM 3842 C CA . VAL A 1 480 ? 0.384 15.646 11.939 1.00 83.50 480 VAL A CA 1
ATOM 3843 C C . VAL A 1 480 ? 0.403 14.986 13.315 1.00 83.50 480 VAL A C 1
ATOM 3845 O O . VAL A 1 480 ? 0.942 13.892 13.487 1.00 83.50 480 VAL A O 1
ATOM 3848 N N . ILE A 1 481 ? -0.146 15.672 14.309 1.00 84.44 481 ILE A N 1
ATOM 3849 C CA . ILE A 1 481 ? -0.175 15.245 15.705 1.00 84.44 481 ILE A CA 1
ATOM 3850 C C . ILE A 1 481 ? -1.627 15.185 16.156 1.00 84.44 481 ILE A C 1
ATOM 3852 O O . ILE A 1 481 ? -2.292 16.218 16.204 1.00 84.44 481 ILE A O 1
ATOM 3856 N N . VAL A 1 482 ? -2.102 14.005 16.544 1.00 86.06 482 VAL A N 1
ATOM 3857 C CA . VAL A 1 482 ? -3.391 13.868 17.227 1.00 86.06 482 VAL A CA 1
ATOM 3858 C C . VAL A 1 482 ? -3.177 13.870 18.731 1.00 86.06 482 VAL A C 1
ATOM 3860 O O . VAL A 1 482 ? -2.585 12.947 19.291 1.00 86.06 482 VAL A O 1
ATOM 3863 N N . LEU A 1 483 ? -3.648 14.935 19.378 1.00 85.44 483 LEU A N 1
ATOM 3864 C CA . LEU A 1 483 ? -3.636 15.078 20.825 1.00 85.44 483 LEU A CA 1
ATOM 3865 C C . LEU A 1 483 ? -4.858 14.353 21.404 1.00 85.44 483 LEU A C 1
ATOM 3867 O O . LEU A 1 483 ? -5.990 14.813 21.244 1.00 85.44 483 LEU A O 1
ATOM 3871 N N . VAL A 1 484 ? -4.616 13.206 22.036 1.00 83.19 484 VAL A N 1
ATOM 3872 C CA . VAL A 1 484 ? -5.647 12.312 22.582 1.00 83.19 484 VAL A CA 1
ATOM 3873 C C . VAL A 1 484 ? -6.109 12.836 23.938 1.00 83.19 484 VAL A C 1
ATOM 3875 O O . VAL A 1 484 ? -5.273 13.066 24.816 1.00 83.19 484 VAL A O 1
ATOM 3878 N N . ASP A 1 485 ? -7.418 13.029 24.110 1.00 72.50 485 ASP A N 1
ATOM 3879 C CA . ASP A 1 485 ? -7.996 13.474 25.380 1.00 72.50 485 ASP A CA 1
ATOM 3880 C C . ASP A 1 485 ? -7.951 12.353 26.434 1.00 72.50 485 ASP A C 1
ATOM 3882 O O . ASP A 1 485 ? -7.936 11.172 26.101 1.00 72.50 485 ASP A O 1
ATOM 3886 N N . ARG A 1 486 ? -7.917 12.701 27.723 1.00 55.41 486 ARG A N 1
ATOM 3887 C CA . ARG A 1 486 ? -7.781 11.749 28.849 1.00 55.41 486 ARG A CA 1
ATOM 3888 C C . ARG A 1 486 ? -9.041 10.904 29.122 1.00 55.41 486 ARG A C 1
ATOM 3890 O O . ARG A 1 486 ? -9.159 10.338 30.207 1.00 55.41 486 ARG A O 1
ATOM 3897 N N . SER A 1 487 ? -9.962 10.836 28.169 1.00 46.97 487 SER A N 1
ATOM 3898 C CA . SER A 1 487 ? -11.329 10.353 28.363 1.00 46.97 487 SER A CA 1
ATOM 3899 C C . SER A 1 487 ? -11.690 9.186 27.441 1.00 46.97 487 SER A C 1
ATOM 3901 O O . SER A 1 487 ? -12.825 9.151 26.984 1.00 46.97 487 SER A O 1
ATOM 3903 N N . ASP A 1 488 ? -10.760 8.267 27.169 1.00 34.78 488 ASP A N 1
ATOM 3904 C CA . ASP A 1 488 ? -11.044 6.958 26.555 1.00 34.78 488 ASP A CA 1
ATOM 3905 C C . ASP A 1 488 ? -10.177 5.855 27.180 1.00 34.78 488 ASP A C 1
ATOM 3907 O O . ASP A 1 488 ? -8.936 6.046 27.267 1.00 34.78 488 ASP A O 1
#

Sequence (488 aa):
MSASKRRLDMATPAPKRQRREDNHWPDTETAETTTATGLKFIAQLKRSTDKSGRGIVGAFLDLPDRHEYPDYYQQIAMPLSVTMIEDKLNQGRYRNMTEFESDMKRVVQNAKDYNDSRSEIFQDAERIRKALSNFMPKHNPAYEDPEYRAVPTPIPQNLLNKIRERSVSTSATAPVKLVLKRRSSRPVDTDAKESMLELLNGLSEQENAVNFEKKPSKRDYPDYYKLIERPTSISDVKTMVRRGKVADWDSLAREVRLIWDNAKEYNEPGSDIYAMAEDLESWFEQKVQAAGAAPRARLPRLSLSQPKKTGIKLKVGTTTPTLNISGGAVDSESLKRQKEEMSHALRRANRGLSDALLGSVTYMTHPNLPGDPKWKLQRFASASKTQTSSYIYLPANHFYLRLIPTLTDELRSRKNHKLCVSANWQSVLPSAGTPPTYDFRLQPGENTIVVDVIADLKPGEKKEYAPPQMQFDFERIQLVIVLVDRSD

Foldseek 3Di:
DDDDDDDDDDDDDDDDPPDPPQADADPDQALLSLLVLLVVLLVVLQCDDDPVRHRLQPCQADDDDCVVCVVLLLQQLDDDGSVNLNVCSVVSVDGFNLLSLQQLQSSLVSQCRPDDCPDSNNVSSVVSVVSSVVSCCRYGPQVVDPPDDRHHDDRDPVSVVVSVVVVVVVVDDDPDDDDDDDDDDDQQDPVQLVVLLVLLVVLCPPPLLVVQQDFDDCVVCVVLCVQQVDTHGSVRLSVCSVVCVQRHLQSSLVRLLSSLVSQPSVDDPPDPSNVSSVVSNVVSQVVSVVVPHDHDDDDDDDDDDDDDDDDDDDDDDDDDDDDDDDDDDCDPVVVVVVVVVVVLFWDDVVAFLLLQFWQKKKKAQDPPQPPGPGDIDIGGFGGTTLADEEEEEDEQSSFKMKMFTDGDVNNVPFPDKDKWKDKQNHTFDFDPDVVTMTIDGHDAFKMKIKIKMKTADDVPDADPPDDPVPRIRMHMYMYIYHHHYPPD

Radius of gyration: 30.61 Å; chains: 1; bounding box: 71×75×98 Å